Protein AF-A0A2D8GBM8-F1 (afdb_monomer_lite)

Sequence (628 aa):
VQRVLTTKDLSSGRKAMIGSGIFVLIQFTIFLFAGSLIHHFFGGVELEKDREFSTFIVQHLPVGLRGLLLAGILSAAMSTLSSSINSLASSTIIDWFGGKSNLRFSKIVSLFWAFVLIGIALIFDESDSAIVIIGLQIASFTYGGLLGLFLLTKFRKKFHLISLISGLLSSLLIVFYLKHIGLAWTWFIMVSAFINVLVCNIVDLFINHRNDKVLLIPLSLIALWIFYALSGPKQNKIPEHDSKVLKAILNHVDKKYVDIINNPEQYKFQLMYTQINRDKNNQPEFISHSFGVASEKYFYPASTIKLQVAALSLEKLNQTPSINKDTYLKIKDGFESLKGVTVDSTAKNGLPTIGHYLHKLFVVSDNDAFNRLYEYLGSDHINSRMWELGFPNTRIRHRLSLSLTEKENQYANAIQFYNDSGIIFEEPSREMGLELDSPFEDCFFGNFHYSMGEKVEGPMDFSKKNFMSIPDQHKFLIQLIFPSENDSENQLSLSESDHKFILNKMSMLPRHSTHPKYNPKFNDGYCKFFMFGDSKAKIPDHIKIFNKVGLAYGFVLDNAYIVDLKHNIEFFLTAVVYGNKNGILNDNIYDYDTQTIPFLAEIGNVIYLYEKERGKKYIADLSYFGVL

Radius of gyration: 31.19 Å; chains: 1; bounding box: 61×95×69 Å

Structure (mmCIF, N/CA/C/O backbone):
data_AF-A0A2D8GBM8-F1
#
_entry.id   AF-A0A2D8GBM8-F1
#
loop_
_atom_site.group_PDB
_atom_site.id
_atom_site.type_symbol
_atom_site.label_atom_id
_atom_site.label_alt_id
_atom_site.label_comp_id
_atom_site.label_asym_id
_atom_site.label_entity_id
_atom_site.label_seq_id
_atom_site.pdbx_PDB_ins_code
_atom_site.Cartn_x
_atom_site.Cartn_y
_atom_site.Cartn_z
_atom_site.occupancy
_atom_site.B_iso_or_equiv
_atom_site.auth_seq_id
_atom_site.auth_comp_id
_atom_site.auth_asym_id
_atom_site.auth_atom_id
_atom_site.pdbx_PDB_model_num
ATOM 1 N N . VAL A 1 1 ? -4.902 48.634 0.785 1.00 56.66 1 VAL A N 1
ATOM 2 C CA . VAL A 1 1 ? -5.704 49.414 1.765 1.00 56.66 1 VAL A CA 1
ATOM 3 C C . VAL A 1 1 ? -5.004 50.702 2.201 1.00 56.66 1 VAL A C 1
ATOM 5 O O . VAL A 1 1 ? -5.559 51.758 1.941 1.00 56.66 1 VAL A O 1
ATOM 8 N N . GLN A 1 2 ? -3.782 50.674 2.755 1.00 60.06 2 GLN A N 1
ATOM 9 C CA . GLN A 1 2 ? -3.091 51.892 3.241 1.00 60.06 2 GLN A CA 1
ATOM 10 C C . GLN A 1 2 ? -2.970 53.025 2.201 1.00 60.06 2 GLN A C 1
ATOM 12 O O . GLN A 1 2 ? -3.292 54.165 2.504 1.00 60.06 2 GLN A O 1
ATOM 17 N N . ARG A 1 3 ? -2.620 52.718 0.944 1.00 69.56 3 ARG A N 1
ATOM 18 C CA . ARG A 1 3 ? -2.531 53.721 -0.144 1.00 69.56 3 ARG A CA 1
ATOM 19 C C . ARG A 1 3 ? -3.877 54.332 -0.564 1.00 69.56 3 ARG A C 1
ATOM 21 O O . ARG A 1 3 ? -3.915 55.381 -1.191 1.00 69.56 3 ARG A O 1
ATOM 28 N N . VAL A 1 4 ? -4.992 53.678 -0.243 1.00 76.94 4 VAL A N 1
ATOM 29 C CA . VAL A 1 4 ? -6.336 54.224 -0.507 1.00 76.94 4 VAL A CA 1
ATOM 30 C C . VAL A 1 4 ? -6.705 55.232 0.577 1.00 76.94 4 VAL A C 1
ATOM 32 O O . VAL A 1 4 ? -7.351 56.234 0.286 1.00 76.94 4 VAL A O 1
ATOM 35 N N . LEU A 1 5 ? -6.228 55.017 1.807 1.00 73.94 5 LEU A N 1
ATOM 36 C CA . LEU A 1 5 ? -6.417 55.929 2.938 1.00 73.94 5 LEU A CA 1
ATOM 37 C C . LEU A 1 5 ? -5.625 57.240 2.794 1.00 73.94 5 LEU A C 1
ATOM 39 O O . LEU A 1 5 ? -5.920 58.200 3.492 1.00 73.94 5 LEU A O 1
ATOM 43 N N . THR A 1 6 ? -4.658 57.303 1.873 1.00 80.69 6 THR A N 1
ATOM 44 C CA . THR A 1 6 ? -3.903 58.525 1.544 1.00 80.69 6 THR A CA 1
ATOM 45 C C . THR A 1 6 ? -4.527 59.332 0.401 1.00 80.69 6 THR A C 1
ATOM 47 O O . THR A 1 6 ? -3.937 60.309 -0.059 1.00 80.69 6 THR A O 1
ATOM 50 N N . THR A 1 7 ? -5.687 58.914 -0.119 1.00 88.44 7 THR A N 1
ATOM 51 C CA . THR A 1 7 ? -6.402 59.671 -1.156 1.00 88.44 7 THR A CA 1
ATOM 52 C C . THR A 1 7 ? -7.082 60.904 -0.560 1.00 88.44 7 THR A C 1
ATOM 54 O O . THR A 1 7 ? -7.447 60.920 0.612 1.00 88.44 7 THR A O 1
ATOM 57 N N . LYS A 1 8 ? -7.232 61.964 -1.365 1.00 88.12 8 LYS A N 1
ATOM 58 C CA . LYS A 1 8 ? -7.752 63.261 -0.895 1.00 88.12 8 LYS A CA 1
ATOM 59 C C . LYS A 1 8 ? -9.208 63.191 -0.421 1.00 88.12 8 LYS A C 1
ATOM 61 O O . LYS A 1 8 ? -9.608 63.965 0.440 1.00 88.12 8 LYS A O 1
ATOM 66 N N . ASP A 1 9 ? -9.994 62.291 -1.008 1.00 92.31 9 ASP A N 1
ATOM 67 C CA . ASP A 1 9 ? -11.429 62.162 -0.781 1.00 92.31 9 ASP A CA 1
ATOM 68 C C . ASP A 1 9 ? -11.939 60.759 -1.173 1.00 92.31 9 ASP A C 1
ATOM 70 O O . ASP A 1 9 ? -11.275 59.994 -1.881 1.00 92.31 9 ASP A O 1
ATOM 74 N N . LEU A 1 10 ? -13.161 60.428 -0.744 1.00 88.69 10 LEU A N 1
ATOM 75 C CA . LEU A 1 10 ? -13.794 59.126 -0.979 1.00 88.69 10 LEU A CA 1
ATOM 76 C C . LEU A 1 10 ? -13.997 58.800 -2.469 1.00 88.69 10 LEU A C 1
ATOM 78 O O . LEU A 1 10 ? -13.921 57.632 -2.854 1.00 88.69 10 LEU A O 1
ATOM 82 N N . SER A 1 11 ? -14.272 59.801 -3.311 1.00 91.00 11 SER A N 1
ATOM 83 C CA . SER A 1 11 ? -14.445 59.605 -4.755 1.00 91.00 11 SER A CA 1
ATOM 84 C C . SER A 1 11 ? -13.122 59.191 -5.389 1.00 91.00 11 SER A C 1
ATOM 86 O O . SER A 1 11 ? -13.068 58.194 -6.112 1.00 91.00 11 SER A O 1
ATOM 88 N N . SER A 1 12 ? -12.036 59.881 -5.035 1.00 90.69 12 SER A N 1
ATOM 89 C CA . SER A 1 12 ? -10.674 59.523 -5.439 1.00 90.69 12 SER A CA 1
ATOM 90 C C . SER A 1 12 ? -10.291 58.110 -4.980 1.00 90.69 12 SER A C 1
ATOM 92 O O . SER A 1 12 ? -9.772 57.327 -5.777 1.00 90.69 12 SER A O 1
ATOM 94 N N . GLY A 1 13 ? -10.625 57.732 -3.741 1.00 88.06 13 GLY A N 1
ATOM 95 C CA . GLY A 1 13 ? -10.408 56.375 -3.227 1.00 88.06 13 GLY A CA 1
ATOM 96 C C . GLY A 1 13 ? -11.177 55.291 -3.993 1.00 88.06 13 GLY A C 1
ATOM 97 O O . GLY A 1 13 ? -10.613 54.251 -4.336 1.00 88.06 13 GLY A O 1
ATOM 98 N N . ARG A 1 14 ? -12.451 55.538 -4.331 1.00 87.81 14 ARG A N 1
ATOM 99 C CA . ARG A 1 14 ? -13.272 54.613 -5.137 1.00 87.81 14 ARG A CA 1
ATOM 100 C C . ARG A 1 14 ? -12.735 54.461 -6.557 1.00 87.81 14 ARG A C 1
ATOM 102 O O . ARG A 1 14 ? -12.629 53.336 -7.041 1.00 87.81 14 ARG A O 1
ATOM 109 N N . LYS A 1 15 ? -12.362 55.572 -7.202 1.00 89.44 15 LYS A N 1
ATOM 110 C CA . LYS A 1 15 ? -11.745 55.558 -8.537 1.00 89.44 15 LYS A CA 1
ATOM 111 C C . LYS A 1 15 ? -10.439 54.773 -8.533 1.00 89.44 15 LYS A C 1
ATOM 113 O O . LYS A 1 15 ? -10.236 53.961 -9.426 1.00 89.44 15 LYS A O 1
ATOM 118 N N . ALA A 1 16 ? -9.597 54.959 -7.515 1.00 87.62 16 ALA A N 1
ATOM 119 C CA . ALA A 1 16 ? -8.355 54.206 -7.371 1.00 87.62 16 ALA A CA 1
ATOM 120 C C . ALA A 1 16 ? -8.608 52.693 -7.246 1.00 87.62 16 ALA A C 1
ATOM 122 O O . ALA A 1 16 ? -7.951 51.908 -7.924 1.00 87.62 16 ALA A O 1
ATOM 123 N N . MET A 1 17 ? -9.595 52.280 -6.442 1.00 85.88 17 MET A N 1
ATOM 124 C CA . MET A 1 17 ? -9.946 50.865 -6.270 1.00 85.88 17 MET A CA 1
ATOM 125 C C . MET A 1 17 ? -10.505 50.236 -7.553 1.00 85.88 17 MET A C 1
ATOM 127 O O . MET A 1 17 ? -10.014 49.197 -7.985 1.00 85.88 17 MET A O 1
ATOM 131 N N . ILE A 1 18 ? -11.484 50.873 -8.202 1.00 88.69 18 ILE A N 1
ATOM 132 C CA . ILE A 1 18 ? -12.076 50.357 -9.450 1.00 88.69 18 ILE A CA 1
ATOM 133 C C . ILE A 1 18 ? -11.030 50.351 -10.571 1.00 88.69 18 ILE A C 1
ATOM 135 O O . ILE A 1 18 ? -10.864 49.347 -11.261 1.00 88.69 18 ILE A O 1
ATOM 139 N N . GLY A 1 19 ? -10.277 51.446 -10.708 1.00 91.62 19 GLY A N 1
ATOM 140 C CA . GLY A 1 19 ? -9.203 51.571 -11.689 1.00 91.62 19 GLY A CA 1
ATOM 141 C C . GLY A 1 19 ? -8.117 50.514 -11.502 1.00 91.62 19 GLY A C 1
ATOM 142 O O . GLY A 1 19 ? -7.670 49.929 -12.485 1.00 91.62 19 GLY A O 1
ATOM 143 N N . SER A 1 20 ? -7.750 50.193 -10.255 1.00 87.94 20 SER A N 1
ATOM 144 C CA . SER A 1 20 ? -6.806 49.101 -9.994 1.00 87.94 20 SER A CA 1
ATOM 145 C C . SER A 1 20 ? -7.336 47.744 -10.451 1.00 87.94 20 SER A C 1
ATOM 147 O O . SER A 1 20 ? -6.566 46.969 -11.000 1.00 87.94 20 SER A O 1
ATOM 149 N N . GLY A 1 21 ? -8.639 47.472 -10.308 1.00 87.69 21 GLY A N 1
ATOM 150 C CA . GLY A 1 21 ? -9.239 46.223 -10.785 1.00 87.69 21 GLY A CA 1
ATOM 151 C C . GLY A 1 21 ? -9.135 46.073 -12.304 1.00 87.69 21 GLY A C 1
ATOM 152 O O . GLY A 1 21 ? -8.742 45.018 -12.793 1.00 87.69 21 GLY A O 1
ATOM 153 N N . ILE A 1 22 ? -9.407 47.151 -13.047 1.00 92.50 22 ILE A N 1
ATOM 154 C CA . ILE A 1 22 ? -9.257 47.178 -14.512 1.00 92.50 22 ILE A CA 1
ATOM 155 C C . ILE A 1 22 ? -7.793 46.959 -14.908 1.00 92.50 22 ILE A C 1
ATOM 157 O O . ILE A 1 22 ? -7.503 46.150 -15.786 1.00 92.50 22 ILE A O 1
ATOM 161 N N . PHE A 1 23 ? -6.860 47.648 -14.248 1.00 91.12 23 PHE A N 1
ATOM 162 C CA . PHE A 1 23 ? -5.435 47.504 -14.544 1.00 91.12 23 PHE A CA 1
ATOM 163 C C . PHE A 1 23 ? -4.925 46.087 -14.248 1.00 91.12 23 PHE A C 1
ATOM 165 O O . PHE A 1 23 ? -4.192 45.517 -15.050 1.00 91.12 23 PHE A O 1
ATOM 172 N N . VAL A 1 24 ? -5.365 45.490 -13.138 1.00 87.44 24 VAL A N 1
ATOM 173 C CA . VAL A 1 24 ? -5.048 44.104 -12.775 1.00 87.44 24 VAL A CA 1
ATOM 174 C C . VAL A 1 24 ? -5.594 43.124 -13.818 1.00 87.44 24 VAL A C 1
ATOM 176 O O . VAL A 1 24 ? -4.876 42.210 -14.210 1.00 87.44 24 VAL A O 1
ATOM 179 N N . LEU A 1 25 ? -6.812 43.330 -14.330 1.00 90.44 25 LEU A N 1
ATOM 180 C CA . LEU A 1 25 ? -7.372 42.498 -15.402 1.00 90.44 25 LEU A CA 1
ATOM 181 C C . LEU A 1 25 ? -6.506 42.542 -16.672 1.00 90.44 25 LEU A C 1
ATOM 183 O O . LEU A 1 25 ? -6.188 41.499 -17.246 1.00 90.44 25 LEU A O 1
ATOM 187 N N . ILE A 1 26 ? -6.095 43.744 -17.087 1.00 94.12 26 ILE A N 1
ATOM 188 C CA . ILE A 1 26 ? -5.193 43.934 -18.232 1.00 94.12 26 ILE A CA 1
ATOM 189 C C . ILE A 1 26 ? -3.861 43.222 -17.971 1.00 94.12 26 ILE A C 1
ATOM 191 O O . ILE A 1 26 ? -3.385 42.474 -18.821 1.00 94.12 26 ILE A O 1
ATOM 195 N N . GLN A 1 27 ? -3.291 43.400 -16.779 1.00 89.62 27 GLN A N 1
ATOM 196 C CA . GLN A 1 27 ? -2.042 42.765 -16.371 1.00 89.62 27 GLN A CA 1
ATOM 197 C C . GLN A 1 27 ? -2.121 41.230 -16.454 1.00 89.62 27 GLN A C 1
ATOM 199 O O . GLN A 1 27 ? -1.251 40.615 -17.067 1.00 89.62 27 GLN A O 1
ATOM 204 N N . PHE A 1 28 ? -3.158 40.602 -15.886 1.00 87.25 28 PHE A N 1
ATOM 205 C CA . PHE A 1 28 ? -3.347 39.147 -15.966 1.00 87.25 28 PHE A CA 1
ATOM 206 C C . PHE A 1 28 ? -3.504 38.666 -17.410 1.00 87.25 28 PHE A C 1
ATOM 208 O O . PHE A 1 28 ? -2.914 37.657 -17.784 1.00 87.25 28 PHE A O 1
ATOM 215 N N . THR A 1 29 ? -4.243 39.412 -18.233 1.00 90.44 29 THR A N 1
ATOM 216 C CA . THR A 1 29 ? -4.421 39.087 -19.656 1.00 90.44 29 THR A CA 1
ATOM 217 C C . THR A 1 29 ? -3.080 39.074 -20.391 1.00 90.44 29 THR A C 1
ATOM 219 O O . THR A 1 29 ? -2.791 38.135 -21.131 1.00 90.44 29 THR A O 1
ATOM 222 N N . ILE A 1 30 ? -2.227 40.075 -20.145 1.00 91.25 30 ILE A N 1
ATOM 223 C CA . ILE A 1 30 ? -0.884 40.153 -20.733 1.00 91.25 30 ILE A CA 1
ATOM 224 C C . ILE A 1 30 ? -0.022 38.965 -20.291 1.00 91.25 30 ILE A C 1
ATOM 226 O O . ILE A 1 30 ? 0.631 38.356 -21.134 1.00 91.25 30 ILE A O 1
ATOM 230 N N . PHE A 1 31 ? -0.027 38.604 -19.003 1.00 85.81 31 PHE A N 1
ATOM 231 C CA . PHE A 1 31 ? 0.780 37.484 -18.507 1.00 85.81 31 PHE A CA 1
ATOM 232 C C . PHE A 1 31 ? 0.313 36.125 -19.032 1.00 85.81 31 PHE A C 1
ATOM 234 O O . PHE A 1 31 ? 1.152 35.313 -19.413 1.00 85.81 31 PHE A O 1
ATOM 241 N N . LEU A 1 32 ? -0.999 35.887 -19.118 1.00 86.50 32 LEU A N 1
ATOM 242 C CA . LEU A 1 32 ? -1.546 34.656 -19.700 1.00 86.50 32 LEU A CA 1
ATOM 243 C C . LEU A 1 32 ? -1.191 34.531 -21.186 1.00 86.50 32 LEU A C 1
ATOM 245 O O . LEU A 1 32 ? -0.796 33.460 -21.653 1.00 86.50 32 LEU A O 1
ATOM 249 N N . PHE A 1 33 ? -1.279 35.640 -21.923 1.00 90.12 33 PHE A N 1
ATOM 250 C CA . PHE A 1 33 ? -0.876 35.679 -23.323 1.00 90.12 33 PHE A CA 1
ATOM 251 C C . PHE A 1 33 ? 0.632 35.440 -23.485 1.00 90.12 33 PHE A C 1
ATOM 253 O O . PHE A 1 33 ? 1.037 34.614 -24.298 1.00 90.12 33 PHE A O 1
ATOM 260 N N . ALA A 1 34 ? 1.464 36.091 -22.668 1.00 88.00 34 ALA A N 1
ATOM 261 C CA . ALA A 1 34 ? 2.911 35.890 -22.676 1.00 88.00 34 ALA A CA 1
ATOM 262 C C . ALA A 1 34 ? 3.298 34.439 -22.341 1.00 88.00 34 ALA A C 1
ATOM 264 O O . ALA A 1 34 ? 4.125 33.862 -23.040 1.00 88.00 34 ALA A O 1
ATOM 265 N N . GLY A 1 35 ? 2.668 33.826 -21.333 1.00 85.12 35 GLY A N 1
ATOM 266 C CA . GLY A 1 35 ? 2.871 32.412 -21.003 1.00 85.12 35 GLY A CA 1
ATOM 267 C C . GLY A 1 35 ? 2.507 31.484 -22.165 1.00 85.12 35 GLY A C 1
ATOM 268 O O . GLY A 1 35 ? 3.272 30.582 -22.494 1.00 85.12 35 GLY A O 1
ATOM 269 N N . SER A 1 36 ? 1.401 31.768 -22.861 1.00 86.19 36 SER A N 1
ATOM 270 C CA . SER A 1 36 ? 0.985 31.011 -24.054 1.00 86.19 36 SER A CA 1
ATOM 271 C C . SER A 1 36 ? 2.003 31.122 -25.198 1.00 86.19 36 SER A C 1
ATOM 273 O O . SER A 1 36 ? 2.312 30.129 -25.855 1.00 86.19 36 SER A O 1
ATOM 275 N N . LEU A 1 37 ? 2.564 32.317 -25.421 1.00 89.56 37 LEU A N 1
ATOM 276 C CA . LEU A 1 37 ? 3.619 32.532 -26.417 1.00 89.56 37 LEU A CA 1
ATOM 277 C C . LEU A 1 37 ? 4.915 31.800 -26.055 1.00 89.56 37 LEU A C 1
ATOM 279 O O . LEU A 1 37 ? 5.552 31.232 -26.937 1.00 89.56 37 LEU A O 1
ATOM 283 N N . ILE A 1 38 ? 5.292 31.792 -24.774 1.00 88.31 38 ILE A N 1
ATOM 284 C CA . ILE A 1 38 ? 6.472 31.068 -24.284 1.00 88.31 38 ILE A CA 1
ATOM 285 C C . ILE A 1 38 ? 6.282 29.556 -24.462 1.00 88.31 38 ILE A C 1
ATOM 287 O O . ILE A 1 38 ? 7.175 28.890 -24.978 1.00 88.31 38 ILE A O 1
ATOM 291 N N . HIS A 1 39 ? 5.107 29.020 -24.124 1.00 83.12 39 HIS A N 1
ATOM 292 C CA . HIS A 1 39 ? 4.785 27.607 -24.338 1.00 83.12 39 HIS A CA 1
ATOM 293 C C . HIS A 1 39 ? 4.898 27.206 -25.819 1.00 83.12 39 HIS A C 1
ATOM 295 O O . HIS A 1 39 ? 5.496 26.181 -26.147 1.00 83.12 39 HIS A O 1
ATOM 301 N N . HIS A 1 40 ? 4.389 28.048 -26.726 1.00 85.94 40 HIS A N 1
ATOM 302 C CA . HIS A 1 40 ? 4.544 27.838 -28.165 1.00 85.94 40 HIS A CA 1
ATOM 303 C C . HIS A 1 40 ? 6.012 27.922 -28.616 1.00 85.94 40 HIS A C 1
ATOM 305 O O . HIS A 1 40 ? 6.458 27.090 -29.402 1.00 85.94 40 HIS A O 1
ATOM 311 N N . PHE A 1 41 ? 6.774 28.892 -28.099 1.00 87.44 41 PHE A N 1
ATOM 312 C CA . PHE A 1 41 ? 8.191 29.085 -28.419 1.00 87.44 41 PHE A CA 1
ATOM 313 C C . PHE A 1 41 ? 9.053 27.863 -28.063 1.00 87.44 41 PHE A C 1
ATOM 315 O O . PHE A 1 41 ? 9.945 27.506 -28.827 1.00 87.44 41 PHE A O 1
ATOM 322 N N . PHE A 1 42 ? 8.757 27.189 -26.948 1.00 85.75 42 PHE A N 1
ATOM 323 C CA . PHE A 1 42 ? 9.455 25.970 -26.521 1.00 85.75 42 PHE A CA 1
ATOM 324 C C . PHE A 1 42 ? 8.924 24.676 -27.164 1.00 85.75 42 PHE A C 1
ATOM 326 O O . PHE A 1 42 ? 9.379 23.592 -26.811 1.00 85.75 42 PHE A O 1
ATOM 333 N N . GLY A 1 43 ? 7.979 24.749 -28.109 1.00 81.62 43 GLY A N 1
ATOM 334 C CA . GLY A 1 43 ? 7.513 23.581 -28.865 1.00 81.62 43 GLY A CA 1
ATOM 335 C C . GLY A 1 43 ? 6.791 22.518 -28.028 1.00 81.62 43 GLY A C 1
ATOM 336 O O . GLY A 1 43 ? 6.765 21.357 -28.427 1.00 81.62 43 GLY A O 1
ATOM 337 N N . GLY A 1 44 ? 6.224 22.891 -26.875 1.00 67.75 44 GLY A N 1
ATOM 338 C CA . GLY A 1 44 ? 5.525 21.958 -25.985 1.00 67.75 44 GLY A CA 1
ATOM 339 C C . GLY A 1 44 ? 6.436 21.033 -25.169 1.00 67.75 44 GLY A C 1
ATOM 340 O O . GLY A 1 44 ? 5.940 20.067 -24.598 1.00 67.75 44 GLY A O 1
ATOM 341 N N . VAL A 1 45 ? 7.744 21.311 -25.102 1.00 74.06 45 VAL A N 1
ATOM 342 C CA . VAL A 1 45 ? 8.658 20.634 -24.169 1.00 74.06 45 VAL A CA 1
ATOM 343 C C . VAL A 1 45 ? 8.176 20.871 -22.735 1.00 74.06 45 VAL A C 1
ATOM 345 O O . VAL A 1 45 ? 7.869 22.007 -22.365 1.00 74.06 45 VAL A O 1
ATOM 348 N N . GLU A 1 46 ? 8.112 19.807 -21.933 1.00 64.88 46 GLU A N 1
ATOM 349 C CA . GLU A 1 46 ? 7.811 19.917 -20.506 1.00 64.88 46 GLU A CA 1
ATOM 350 C C . GLU A 1 46 ? 8.941 20.679 -19.807 1.00 64.88 46 GLU A C 1
ATOM 352 O O . GLU A 1 46 ? 10.069 20.200 -19.685 1.00 64.88 46 GLU A O 1
ATOM 357 N N . LEU A 1 47 ? 8.635 21.906 -19.393 1.00 68.06 47 LEU A N 1
ATOM 358 C CA . LEU A 1 47 ? 9.482 22.697 -18.514 1.00 68.06 47 LEU A CA 1
ATOM 359 C C . LEU A 1 47 ? 9.025 22.488 -17.073 1.00 68.06 47 LEU A C 1
ATOM 361 O O . LEU A 1 47 ? 7.848 22.237 -16.810 1.00 68.06 47 LEU A O 1
ATOM 365 N N . GLU A 1 48 ? 9.960 22.624 -16.138 1.00 68.88 48 GLU A N 1
ATOM 366 C CA . GLU A 1 48 ? 9.632 22.664 -14.716 1.00 68.88 48 GLU A CA 1
ATOM 367 C C . GLU A 1 48 ? 8.591 23.766 -14.454 1.00 68.88 48 GLU A C 1
ATOM 369 O O . GLU A 1 48 ? 8.752 24.911 -14.896 1.00 68.88 48 GLU A O 1
ATOM 374 N N . LYS A 1 49 ? 7.516 23.400 -13.746 1.00 68.69 49 LYS A N 1
ATOM 375 C CA . LYS A 1 49 ? 6.392 24.293 -13.434 1.00 68.69 49 LYS A CA 1
ATOM 376 C C . LYS A 1 49 ? 6.893 25.584 -12.776 1.00 68.69 49 LYS A C 1
ATOM 378 O O . LYS A 1 49 ? 7.803 25.553 -11.952 1.00 68.69 49 LYS A O 1
ATOM 383 N N . ASP A 1 50 ? 6.287 26.713 -13.142 1.00 73.88 50 ASP A N 1
ATOM 384 C CA . ASP A 1 50 ? 6.620 28.070 -12.670 1.00 73.88 50 ASP A CA 1
ATOM 385 C C . ASP A 1 50 ? 8.017 28.596 -13.077 1.00 73.88 50 ASP A C 1
ATOM 387 O O . ASP A 1 50 ? 8.401 29.708 -12.688 1.00 73.88 50 ASP A O 1
ATOM 391 N N . ARG A 1 51 ? 8.788 27.852 -13.888 1.00 81.69 51 ARG A N 1
ATOM 392 C CA . ARG A 1 51 ? 10.124 28.260 -14.370 1.00 81.69 51 ARG A CA 1
ATOM 393 C C . ARG A 1 51 ? 10.151 28.689 -15.835 1.00 81.69 51 ARG A C 1
ATOM 395 O O . ARG A 1 51 ? 11.206 29.053 -16.355 1.00 81.69 51 ARG A O 1
ATOM 402 N N . GLU A 1 52 ? 9.016 28.734 -16.518 1.00 82.94 52 GLU A N 1
ATOM 403 C CA . GLU A 1 52 ? 8.928 29.067 -17.942 1.00 82.94 52 GLU A CA 1
ATOM 404 C C . GLU A 1 52 ? 9.388 30.509 -18.199 1.00 82.94 52 GLU A C 1
ATOM 406 O O . GLU A 1 52 ? 10.205 30.786 -19.083 1.00 82.94 52 GLU A O 1
ATOM 411 N N . PHE A 1 53 ? 8.911 31.443 -17.372 1.00 84.19 53 PHE A N 1
ATOM 412 C CA . PHE A 1 53 ? 9.223 32.865 -17.512 1.00 84.19 53 PHE A CA 1
ATOM 413 C C . PHE A 1 53 ? 10.669 33.184 -17.105 1.00 84.19 53 PHE A C 1
ATOM 415 O O . PHE A 1 53 ? 11.341 33.977 -17.768 1.00 84.19 53 PHE A O 1
ATOM 422 N N . SER A 1 54 ? 11.178 32.553 -16.042 1.00 85.44 54 SER A N 1
ATOM 423 C CA . SER A 1 54 ? 12.563 32.736 -15.589 1.00 85.44 54 SER A CA 1
ATOM 424 C C . SER A 1 54 ? 13.561 32.136 -16.584 1.00 85.44 54 SER A C 1
ATOM 426 O O . SER A 1 54 ? 14.538 32.801 -16.934 1.00 85.44 54 SER A O 1
ATOM 428 N N . THR A 1 55 ? 13.275 30.948 -17.122 1.00 85.88 55 THR A N 1
ATOM 429 C CA . THR A 1 55 ? 14.081 30.291 -18.163 1.00 85.88 55 THR A CA 1
ATOM 430 C C . THR A 1 55 ? 14.147 31.144 -19.428 1.00 85.88 55 THR A C 1
ATOM 432 O O . THR A 1 55 ? 15.232 31.389 -19.963 1.00 85.88 55 THR A O 1
ATOM 435 N N . PHE A 1 56 ? 13.012 31.694 -19.871 1.00 88.69 56 PHE A N 1
ATOM 436 C CA . PHE A 1 56 ? 12.975 32.610 -21.010 1.00 88.69 56 PHE A CA 1
ATOM 437 C C . PHE A 1 56 ? 13.814 33.877 -20.765 1.00 88.69 56 PHE A C 1
ATOM 439 O O . PHE A 1 56 ? 14.653 34.236 -21.594 1.00 88.69 56 PHE A O 1
ATOM 446 N N . ILE A 1 57 ? 13.664 34.528 -19.603 1.00 89.25 57 ILE A N 1
ATOM 447 C CA . ILE A 1 57 ? 14.433 35.736 -19.264 1.00 89.25 57 ILE A CA 1
ATOM 448 C C . ILE A 1 57 ? 15.939 35.456 -19.234 1.00 89.25 57 ILE A C 1
ATOM 450 O O . ILE A 1 57 ? 16.723 36.224 -19.795 1.00 89.25 57 ILE A O 1
ATOM 454 N N . VAL A 1 58 ? 16.358 34.383 -18.564 1.00 87.31 58 VAL A N 1
ATOM 455 C CA . VAL A 1 58 ? 17.779 34.113 -18.314 1.00 87.31 58 VAL A CA 1
ATOM 456 C C . VAL A 1 58 ? 18.486 33.614 -19.569 1.00 87.31 58 VAL A C 1
ATOM 458 O O . VAL A 1 58 ? 19.604 34.054 -19.844 1.00 87.31 58 VAL A O 1
ATOM 461 N N . GLN A 1 59 ? 17.852 32.725 -20.331 1.00 88.12 59 GLN A N 1
ATOM 462 C CA . GLN A 1 59 ? 18.511 32.028 -21.435 1.00 88.12 59 GLN A CA 1
ATOM 463 C C . GLN A 1 59 ? 18.296 32.705 -22.795 1.00 88.12 59 GLN A C 1
ATOM 465 O O . GLN A 1 59 ? 19.177 32.619 -23.646 1.00 88.12 59 GLN A O 1
ATOM 470 N N . HIS A 1 60 ? 17.183 33.424 -22.996 1.00 89.56 60 HIS A N 1
ATOM 471 C CA . HIS A 1 60 ? 16.779 33.892 -24.331 1.00 89.56 60 HIS A CA 1
ATOM 472 C C . HIS A 1 60 ? 16.791 35.419 -24.500 1.00 89.56 60 HIS A C 1
ATOM 474 O O . HIS A 1 60 ? 16.838 35.903 -25.631 1.00 89.56 60 HIS A O 1
ATOM 480 N N . LEU A 1 61 ? 16.799 36.209 -23.415 1.00 91.25 61 LEU A N 1
ATOM 481 C CA . LEU A 1 61 ? 16.835 37.673 -23.530 1.00 91.25 61 LEU A CA 1
ATOM 482 C C . LEU A 1 61 ? 18.259 38.252 -23.634 1.00 91.25 61 LEU A C 1
ATOM 484 O O . LEU A 1 61 ? 19.177 37.784 -22.945 1.00 91.25 61 LEU A O 1
ATOM 488 N N . PRO A 1 62 ? 18.449 39.344 -24.407 1.00 93.88 62 PRO A N 1
ATOM 489 C CA . PRO A 1 62 ? 19.707 40.087 -24.467 1.00 93.88 62 PRO A CA 1
ATOM 490 C C . PRO A 1 62 ? 20.162 40.603 -23.098 1.00 93.88 62 PRO A C 1
ATOM 492 O O . PRO A 1 62 ? 19.345 40.978 -22.254 1.00 93.88 62 PRO A O 1
ATOM 495 N N . VAL A 1 63 ? 21.480 40.702 -22.908 1.00 88.38 63 VAL A N 1
ATOM 496 C CA . VAL A 1 63 ? 22.128 40.983 -21.610 1.00 88.38 63 VAL A CA 1
ATOM 497 C C . VAL A 1 63 ? 21.674 42.308 -20.963 1.00 88.38 63 VAL A C 1
ATOM 499 O O . VAL A 1 63 ? 21.608 42.391 -19.741 1.00 88.38 63 VAL A O 1
ATOM 502 N N . GLY A 1 64 ? 21.248 43.314 -21.736 1.00 92.19 64 GLY A N 1
ATOM 503 C CA . GLY A 1 64 ? 20.669 44.556 -21.194 1.00 92.19 64 GLY A CA 1
ATOM 504 C C . GLY A 1 64 ? 19.212 44.427 -20.722 1.00 92.19 64 GLY A C 1
ATOM 505 O O . GLY A 1 64 ? 18.872 44.863 -19.622 1.00 92.19 64 GLY A O 1
ATOM 506 N N . LEU A 1 65 ? 18.348 43.792 -21.524 1.00 91.81 65 LEU A N 1
ATOM 507 C CA . LEU A 1 65 ? 16.928 43.603 -21.189 1.00 91.81 65 LEU A CA 1
ATOM 508 C C . LEU A 1 65 ? 16.745 42.620 -20.032 1.00 91.81 65 LEU A C 1
ATOM 510 O O . LEU A 1 65 ? 15.919 42.850 -19.151 1.00 91.81 65 LEU A O 1
ATOM 514 N N . ARG A 1 66 ? 17.566 41.565 -19.997 1.00 92.19 66 ARG A N 1
ATOM 515 C CA . ARG A 1 66 ? 17.635 40.614 -18.885 1.00 92.19 66 ARG A CA 1
ATOM 516 C C . ARG A 1 66 ? 17.944 41.323 -17.569 1.00 92.19 66 ARG A C 1
ATOM 518 O O . ARG A 1 66 ? 17.226 41.130 -16.593 1.00 92.19 66 ARG A O 1
ATOM 525 N N . GLY A 1 67 ? 18.972 42.176 -17.557 1.00 91.12 67 GLY A N 1
ATOM 526 C CA . GLY A 1 67 ? 19.348 42.954 -16.375 1.00 91.12 67 GLY A CA 1
ATOM 527 C C . GLY A 1 67 ? 18.237 43.902 -15.916 1.00 91.12 67 GLY A C 1
ATOM 528 O O . GLY A 1 67 ? 17.921 43.943 -14.728 1.00 91.12 67 GLY A O 1
ATOM 529 N N . LEU A 1 68 ? 17.595 44.607 -16.855 1.00 93.38 68 LEU A N 1
ATOM 530 C CA . LEU A 1 68 ? 16.484 45.517 -16.558 1.00 93.38 68 LEU A CA 1
ATOM 531 C C . LEU A 1 68 ? 15.285 44.782 -15.936 1.00 93.38 68 LEU A C 1
ATOM 533 O O . LEU A 1 68 ? 14.730 45.243 -14.939 1.00 93.38 68 LEU A O 1
ATOM 537 N N . LEU A 1 69 ? 14.895 43.635 -16.500 1.00 90.25 69 LEU A N 1
ATOM 538 C CA . LEU A 1 69 ? 13.767 42.847 -16.001 1.00 90.25 69 LEU A CA 1
ATOM 539 C C . LEU A 1 69 ? 14.054 42.231 -14.633 1.00 90.25 69 LEU A C 1
ATOM 541 O O . LEU A 1 69 ? 13.207 42.325 -13.749 1.00 90.25 69 LEU A O 1
ATOM 545 N N . LEU A 1 70 ? 15.247 41.665 -14.424 1.00 88.94 70 LEU A N 1
ATOM 546 C CA . LEU A 1 70 ? 15.640 41.129 -13.117 1.00 88.94 70 LEU A CA 1
ATOM 547 C C . LEU A 1 70 ? 15.659 42.228 -12.046 1.00 88.94 70 LEU A C 1
ATOM 549 O O . LEU A 1 70 ? 15.111 42.035 -10.961 1.00 88.94 70 LEU A O 1
ATOM 553 N N . ALA A 1 71 ? 16.208 43.406 -12.361 1.00 91.31 71 ALA A N 1
ATOM 554 C CA . ALA A 1 71 ? 16.172 44.557 -11.460 1.00 91.31 71 ALA A CA 1
ATOM 555 C C . ALA A 1 71 ? 14.730 44.997 -11.149 1.00 91.31 71 ALA A C 1
ATOM 557 O O . ALA A 1 71 ? 14.407 45.287 -9.996 1.00 91.31 71 ALA A O 1
ATOM 558 N N . GLY A 1 72 ? 13.848 45.003 -12.154 1.00 91.12 72 GLY A N 1
ATOM 559 C CA . GLY A 1 72 ? 12.428 45.314 -11.992 1.00 91.12 72 GLY A CA 1
ATOM 560 C C . GLY A 1 72 ? 11.690 44.318 -11.093 1.00 91.12 72 GLY A C 1
ATOM 561 O O . GLY A 1 72 ? 10.968 44.738 -10.189 1.00 91.12 72 GLY A O 1
ATOM 562 N N . ILE A 1 73 ? 11.910 43.014 -11.284 1.00 88.31 73 ILE A N 1
ATOM 563 C CA . ILE A 1 73 ? 11.314 41.945 -10.464 1.00 88.31 73 ILE A CA 1
ATOM 564 C C . ILE A 1 73 ? 11.777 42.066 -9.009 1.00 88.31 73 ILE A C 1
ATOM 566 O O . ILE A 1 73 ? 10.946 42.072 -8.100 1.00 88.31 73 ILE A O 1
ATOM 570 N N . LEU A 1 74 ? 13.084 42.236 -8.780 1.00 87.38 74 LEU A N 1
ATOM 571 C CA . LEU A 1 74 ? 13.635 42.421 -7.435 1.00 87.38 74 LEU A CA 1
ATOM 572 C C . LEU A 1 74 ? 13.085 43.690 -6.771 1.00 87.38 74 LEU A C 1
ATOM 574 O O . LEU A 1 74 ? 12.682 43.653 -5.610 1.00 87.38 74 LEU A O 1
ATOM 578 N N . SER A 1 75 ? 12.996 44.798 -7.512 1.00 89.88 75 SER A N 1
ATOM 579 C CA . SER A 1 75 ? 12.414 46.050 -7.016 1.00 89.88 75 SER A CA 1
ATOM 580 C C . SER A 1 75 ? 10.936 45.889 -6.634 1.00 89.88 75 SER A C 1
ATOM 582 O O . SER A 1 75 ? 10.512 46.339 -5.564 1.00 89.88 75 SER A O 1
ATOM 584 N N . ALA A 1 76 ? 10.153 45.189 -7.462 1.00 86.12 76 ALA A N 1
ATOM 585 C CA . ALA A 1 76 ? 8.748 44.901 -7.191 1.00 86.12 76 ALA A CA 1
ATOM 586 C C . ALA A 1 76 ? 8.575 44.006 -5.951 1.00 86.12 76 ALA A C 1
ATOM 588 O O . ALA A 1 76 ? 7.765 44.321 -5.074 1.00 86.12 76 ALA A O 1
ATOM 589 N N . ALA A 1 77 ? 9.378 42.944 -5.829 1.00 86.62 77 ALA A N 1
ATOM 590 C CA . ALA A 1 77 ? 9.379 42.056 -4.669 1.00 86.62 77 ALA A CA 1
ATOM 591 C C . ALA A 1 77 ? 9.736 42.809 -3.375 1.00 86.62 77 ALA A C 1
ATOM 593 O O . ALA A 1 77 ? 9.023 42.699 -2.374 1.00 86.62 77 ALA A O 1
ATOM 594 N N . MET A 1 78 ? 10.774 43.654 -3.410 1.00 88.12 78 MET A N 1
ATOM 595 C CA . MET A 1 78 ? 11.175 44.494 -2.275 1.00 88.12 78 MET A CA 1
ATOM 596 C C . MET A 1 78 ? 10.074 45.473 -1.853 1.00 88.12 78 MET A C 1
ATOM 598 O O . MET A 1 78 ? 9.876 45.692 -0.656 1.00 88.12 78 MET A O 1
ATOM 602 N N . SER A 1 79 ? 9.328 46.046 -2.805 1.00 86.00 79 SER A N 1
ATOM 603 C CA . SER A 1 79 ? 8.215 46.955 -2.499 1.00 86.00 79 SER A CA 1
ATOM 604 C C . SER A 1 79 ? 7.107 46.253 -1.707 1.00 86.00 79 SER A C 1
ATOM 606 O O . SER A 1 79 ? 6.626 46.783 -0.699 1.00 86.00 79 SER A O 1
ATOM 608 N N . THR A 1 80 ? 6.738 45.039 -2.124 1.00 84.94 80 THR A N 1
ATOM 609 C CA . THR A 1 80 ? 5.722 44.221 -1.448 1.00 84.94 80 THR A CA 1
ATOM 610 C C . THR A 1 80 ? 6.200 43.778 -0.068 1.00 84.94 80 THR A C 1
ATOM 612 O O . THR A 1 80 ? 5.486 43.968 0.917 1.00 84.94 80 THR A O 1
ATOM 615 N N . LEU A 1 81 ? 7.432 43.268 0.030 1.00 85.38 81 LEU A N 1
ATOM 616 C CA . LEU A 1 81 ? 8.006 42.795 1.290 1.00 85.38 81 LEU A CA 1
ATOM 617 C C . LEU A 1 81 ? 8.131 43.923 2.324 1.00 85.38 81 LEU A C 1
ATOM 619 O O . LEU A 1 81 ? 7.744 43.752 3.480 1.00 85.38 81 LEU A O 1
ATOM 623 N N . SER A 1 82 ? 8.588 45.104 1.894 1.00 85.62 82 SER A N 1
ATOM 624 C CA . SER A 1 82 ? 8.655 46.300 2.739 1.00 85.62 82 SER A CA 1
ATOM 625 C C . SER A 1 82 ? 7.277 46.683 3.288 1.00 85.62 82 SER A C 1
ATOM 627 O O . SER A 1 82 ? 7.133 46.966 4.479 1.00 85.62 82 SER A O 1
ATOM 629 N N . SER A 1 83 ? 6.230 46.629 2.457 1.00 85.50 83 SER A N 1
ATOM 630 C CA . SER A 1 83 ? 4.859 46.908 2.899 1.00 85.50 83 SER A CA 1
ATOM 631 C C . SER A 1 83 ? 4.353 45.888 3.925 1.00 85.50 83 SER A C 1
ATOM 633 O O . SER A 1 83 ? 3.683 46.282 4.883 1.00 85.50 83 SER A O 1
ATOM 635 N N . SER A 1 84 ? 4.660 44.600 3.747 1.00 87.75 84 SER A N 1
ATOM 636 C CA . SER A 1 84 ? 4.255 43.534 4.673 1.00 87.75 84 SER A CA 1
ATOM 637 C C . SER A 1 84 ? 4.943 43.669 6.031 1.00 87.75 84 SER A C 1
ATOM 639 O O . SER A 1 84 ? 4.262 43.688 7.056 1.00 87.75 84 SER A O 1
ATOM 641 N N . ILE A 1 85 ? 6.268 43.867 6.047 1.00 90.44 85 ILE A N 1
ATOM 642 C CA . ILE A 1 85 ? 7.044 44.064 7.284 1.00 90.44 85 ILE A CA 1
ATOM 643 C C . ILE A 1 85 ? 6.560 45.310 8.031 1.00 90.44 85 ILE A C 1
ATOM 645 O O . ILE A 1 85 ? 6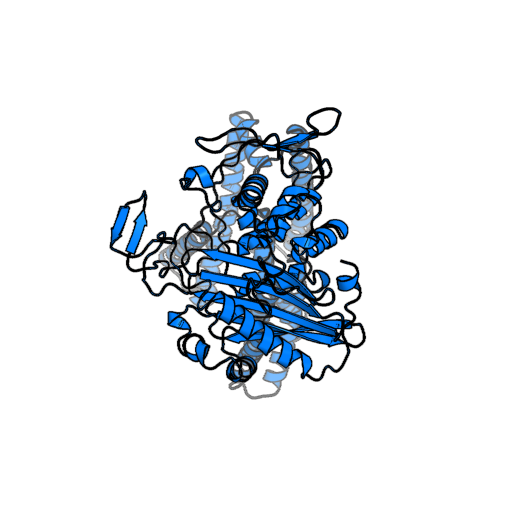.334 45.261 9.239 1.00 90.44 85 ILE A O 1
ATOM 649 N N . ASN A 1 86 ? 6.343 46.420 7.320 1.00 87.50 86 ASN A N 1
ATOM 650 C CA . ASN A 1 86 ? 5.846 47.648 7.939 1.00 87.50 86 ASN A CA 1
ATOM 651 C C . ASN A 1 86 ? 4.426 47.488 8.494 1.00 87.50 86 ASN A C 1
ATOM 653 O O . ASN A 1 86 ? 4.125 48.034 9.552 1.00 87.50 86 ASN A O 1
ATOM 657 N N . SER A 1 87 ? 3.559 46.726 7.823 1.00 87.75 87 SER A N 1
ATOM 658 C CA . SER A 1 87 ? 2.196 46.474 8.306 1.00 87.75 87 SER A CA 1
ATOM 659 C C . SER A 1 87 ? 2.191 45.606 9.564 1.00 87.75 87 SER A C 1
ATOM 661 O O . SER A 1 87 ? 1.494 45.940 10.521 1.00 87.75 87 SER A O 1
ATOM 663 N N . LEU A 1 88 ? 3.009 44.548 9.597 1.00 90.44 88 LEU A N 1
ATOM 664 C CA . LEU A 1 88 ? 3.181 43.689 10.773 1.00 90.44 88 LEU A CA 1
ATOM 665 C C . LEU A 1 88 ? 3.740 44.480 11.958 1.00 90.44 88 LEU A C 1
ATOM 667 O O . LEU A 1 88 ? 3.154 44.469 13.038 1.00 90.44 88 LEU A O 1
ATOM 671 N N . ALA A 1 89 ? 4.816 45.242 11.740 1.00 90.25 89 ALA A N 1
ATOM 672 C CA . ALA A 1 89 ? 5.414 46.064 12.784 1.00 90.25 89 ALA A CA 1
ATOM 673 C C . ALA A 1 89 ? 4.449 47.143 13.296 1.00 90.25 89 ALA A C 1
ATOM 675 O O . ALA A 1 89 ? 4.327 47.339 14.505 1.00 90.25 89 ALA A O 1
ATOM 676 N N . SER A 1 90 ? 3.725 47.811 12.394 1.00 87.50 90 SER A N 1
ATOM 677 C CA . SER A 1 90 ? 2.735 48.824 12.762 1.00 87.50 90 SER A CA 1
ATOM 678 C C . SER A 1 90 ? 1.593 48.229 13.583 1.00 87.50 90 SER A C 1
ATOM 680 O O . SER A 1 90 ? 1.230 48.819 14.595 1.00 87.50 90 SER A O 1
ATOM 682 N N . SER A 1 91 ? 1.042 47.078 13.183 1.00 89.50 91 SER A N 1
ATOM 683 C CA . SER A 1 91 ? -0.032 46.415 13.936 1.00 89.50 91 SER A CA 1
ATOM 684 C C . SER A 1 91 ? 0.460 45.942 15.304 1.00 89.50 91 SER A C 1
ATOM 686 O O . SER A 1 91 ? -0.191 46.193 16.311 1.00 89.50 91 SER A O 1
ATOM 688 N N . THR A 1 92 ? 1.668 45.375 15.397 1.00 90.50 92 THR A N 1
ATOM 689 C CA . THR A 1 92 ? 2.263 45.026 16.697 1.00 90.50 92 THR A CA 1
ATOM 690 C C . THR A 1 92 ? 2.371 46.255 17.607 1.00 90.50 92 THR A C 1
ATOM 692 O O . THR A 1 92 ? 1.896 46.240 18.737 1.00 90.50 92 THR A O 1
ATOM 695 N N . ILE A 1 93 ? 2.946 47.357 17.127 1.00 89.50 93 ILE A N 1
ATOM 696 C CA . ILE A 1 93 ? 3.179 48.548 17.955 1.00 89.50 93 ILE A CA 1
ATOM 697 C C . ILE A 1 93 ? 1.874 49.238 18.363 1.00 89.50 93 ILE A C 1
ATOM 699 O O . ILE A 1 93 ? 1.717 49.630 19.520 1.00 89.50 93 ILE A O 1
ATOM 703 N N . ILE A 1 94 ? 0.960 49.437 17.415 1.00 86.38 94 ILE A N 1
ATOM 704 C CA . ILE A 1 94 ? -0.276 50.182 17.657 1.00 86.38 94 ILE A CA 1
ATOM 705 C C . ILE A 1 94 ? -1.246 49.332 18.474 1.00 86.38 94 ILE A C 1
ATOM 707 O O . ILE A 1 94 ? -1.731 49.804 19.502 1.00 86.38 94 ILE A O 1
ATOM 711 N N . ASP A 1 95 ? -1.472 48.085 18.060 1.00 85.19 95 ASP A N 1
ATOM 712 C CA . ASP A 1 95 ? -2.556 47.267 18.601 1.00 85.19 95 ASP A CA 1
ATOM 713 C C . ASP A 1 95 ? -2.149 46.551 19.899 1.00 85.19 95 ASP A C 1
ATOM 715 O O . ASP A 1 95 ? -2.974 46.415 20.799 1.00 85.19 95 ASP A O 1
ATOM 719 N N . TRP A 1 96 ? -0.881 46.139 20.042 1.00 84.94 96 TRP A N 1
ATOM 720 C CA . TRP A 1 96 ? -0.411 45.403 21.230 1.00 84.94 96 TRP A CA 1
ATOM 721 C C . TRP A 1 96 ? 0.336 46.283 22.234 1.00 84.94 96 TRP A C 1
ATOM 723 O O . TRP A 1 96 ? 0.211 46.082 23.439 1.00 84.94 96 TRP A O 1
ATOM 733 N N . PHE A 1 97 ? 1.093 47.275 21.757 1.00 85.81 97 PHE A N 1
ATOM 734 C CA . PHE A 1 97 ? 1.881 48.177 22.611 1.00 85.81 97 PHE A CA 1
ATOM 735 C C . PHE A 1 97 ? 1.248 49.570 22.783 1.00 85.81 97 PHE A C 1
ATOM 737 O O . PHE A 1 97 ? 1.871 50.479 23.337 1.00 85.81 97 PHE A O 1
ATOM 744 N N . GLY A 1 98 ? 0.002 49.761 22.331 1.00 83.12 98 GLY A N 1
ATOM 745 C CA . GLY A 1 98 ? -0.768 50.987 22.559 1.00 83.12 98 GLY A CA 1
ATOM 746 C C . GLY A 1 98 ? -0.200 52.229 21.863 1.00 83.12 98 GLY A C 1
ATOM 747 O O . GLY A 1 98 ? -0.389 53.348 22.343 1.00 83.12 98 GLY A O 1
ATOM 748 N N . GLY A 1 99 ? 0.547 52.051 20.769 1.00 77.50 99 GLY A N 1
ATOM 749 C CA . GLY A 1 99 ? 1.013 53.127 19.888 1.00 77.50 99 GLY A CA 1
ATOM 750 C C . GLY A 1 99 ? 2.186 53.969 20.403 1.00 77.50 99 GLY A C 1
ATOM 751 O O . GLY A 1 99 ? 2.713 54.794 19.656 1.00 77.50 99 GLY A O 1
ATOM 752 N N . LYS A 1 100 ? 2.653 53.768 21.642 1.00 74.19 100 LYS A N 1
ATOM 753 C CA . LYS A 1 100 ? 3.822 54.478 22.188 1.00 74.19 100 LYS A CA 1
ATOM 754 C C . LYS A 1 100 ? 5.104 53.733 21.821 1.00 74.19 100 LYS A C 1
ATOM 756 O O . LYS A 1 100 ? 5.489 52.786 22.497 1.00 74.19 100 LYS A O 1
ATOM 761 N N . SER A 1 101 ? 5.795 54.175 20.771 1.00 75.06 101 SER A N 1
ATOM 762 C CA . SER A 1 101 ? 7.100 53.615 20.393 1.00 75.06 101 SER A CA 1
ATOM 763 C C . SER A 1 101 ? 8.127 54.691 20.068 1.00 75.06 101 SER A C 1
ATOM 765 O O . SER A 1 101 ? 7.794 55.768 19.577 1.00 75.06 101 SER A O 1
ATOM 767 N N . ASN A 1 102 ? 9.394 54.390 20.347 1.00 84.88 102 ASN A N 1
ATOM 768 C CA . ASN A 1 102 ? 10.525 55.152 19.832 1.00 84.88 102 ASN A CA 1
ATOM 769 C C . ASN A 1 102 ? 11.071 54.471 18.562 1.00 84.88 102 ASN A C 1
ATOM 771 O O . ASN A 1 102 ? 10.879 53.273 18.352 1.00 84.88 102 ASN A O 1
ATOM 775 N N . LEU A 1 103 ? 11.792 55.223 17.725 1.00 84.75 103 LEU A N 1
ATOM 776 C CA . LEU A 1 103 ? 12.289 54.730 16.432 1.00 84.75 103 LEU A CA 1
ATOM 777 C C . LEU A 1 103 ? 13.159 53.464 16.556 1.00 84.75 103 LEU A C 1
ATOM 779 O O . LEU A 1 103 ? 13.161 52.624 15.657 1.00 84.75 103 LEU A O 1
ATOM 783 N N . ARG A 1 104 ? 13.904 53.315 17.661 1.00 89.50 104 ARG A N 1
ATOM 784 C CA . ARG A 1 104 ? 14.726 52.120 17.914 1.00 89.50 104 ARG A CA 1
ATOM 785 C C . ARG A 1 104 ? 13.856 50.883 18.124 1.00 89.50 104 ARG A C 1
ATOM 787 O O . ARG A 1 104 ? 14.129 49.857 17.513 1.00 89.50 104 ARG A O 1
ATOM 794 N N . PHE A 1 105 ? 12.797 50.995 18.921 1.00 88.56 105 PHE A N 1
ATOM 795 C CA . PHE A 1 105 ? 11.853 49.909 19.156 1.00 88.56 105 PHE A CA 1
ATOM 796 C C . PHE A 1 105 ? 11.133 49.505 17.865 1.00 88.56 105 PHE A C 1
ATOM 798 O O . PHE A 1 105 ? 11.084 48.320 17.553 1.00 88.56 105 PHE A O 1
ATOM 805 N N . SER A 1 106 ? 10.687 50.468 17.047 1.00 87.88 106 SER A N 1
ATOM 806 C CA . SER A 1 106 ? 10.056 50.157 15.756 1.00 87.88 106 SER A CA 1
ATOM 807 C C . SER A 1 106 ? 10.988 49.388 14.818 1.00 87.88 106 SER A C 1
ATOM 809 O O . SER A 1 106 ? 10.565 48.411 14.209 1.00 87.88 106 SER A O 1
ATOM 811 N N . LYS A 1 107 ? 12.273 49.768 14.751 1.00 90.88 107 LYS A N 1
ATOM 812 C CA . LYS A 1 107 ? 13.279 49.045 13.955 1.00 90.88 107 LYS A CA 1
ATOM 813 C C . LYS A 1 107 ? 13.507 47.614 14.451 1.00 90.88 107 LYS A C 1
ATOM 815 O O . LYS A 1 107 ? 13.648 46.720 13.625 1.00 90.88 107 LYS A O 1
ATOM 820 N N . ILE A 1 108 ? 13.522 47.394 15.769 1.00 93.81 108 ILE A N 1
ATOM 821 C CA . ILE A 1 108 ? 13.674 46.053 16.360 1.00 93.81 108 ILE A CA 1
ATOM 822 C C . ILE A 1 108 ? 12.465 45.175 16.022 1.00 93.81 108 ILE A C 1
ATOM 824 O O . ILE A 1 108 ? 12.647 44.041 15.595 1.00 93.81 108 ILE A O 1
ATOM 828 N N . VAL A 1 109 ? 11.243 45.701 16.151 1.00 93.25 109 VAL A N 1
ATOM 829 C CA . VAL A 1 109 ? 10.018 44.961 15.804 1.00 93.25 109 VAL A CA 1
ATOM 830 C C . 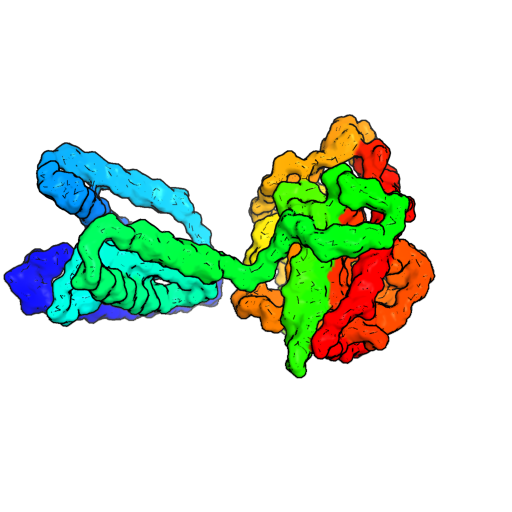VAL A 1 109 ? 9.977 44.624 14.308 1.00 93.25 109 VAL A C 1
ATOM 832 O O . VAL A 1 109 ? 9.643 43.498 13.945 1.00 93.25 109 VAL A O 1
ATOM 835 N N . SER A 1 110 ? 10.368 45.554 13.428 1.00 92.88 110 SER A N 1
ATOM 836 C CA . SER A 1 110 ? 10.499 45.274 11.991 1.00 92.88 110 SER A CA 1
ATOM 837 C C . SER A 1 110 ? 11.542 44.191 11.704 1.00 92.88 110 SER A C 1
ATOM 839 O O . SER A 1 110 ? 11.293 43.316 10.878 1.00 92.88 110 SER A O 1
ATOM 841 N N . LEU A 1 111 ? 12.693 44.226 12.387 1.00 94.81 111 LEU A N 1
ATOM 842 C CA . LEU A 1 111 ? 13.750 43.227 12.225 1.00 94.81 111 LEU A CA 1
ATOM 843 C C . LEU A 1 111 ? 13.299 41.844 12.715 1.00 94.81 111 LEU A C 1
ATOM 845 O O . LEU A 1 111 ? 13.553 40.849 12.045 1.00 94.81 111 LEU A O 1
ATOM 849 N N . PHE A 1 112 ? 12.582 41.786 13.839 1.00 95.38 112 PHE A N 1
ATOM 850 C CA . PHE A 1 112 ? 11.973 40.558 14.346 1.00 95.38 112 PHE A CA 1
ATOM 851 C C . PHE A 1 112 ? 11.039 39.928 13.307 1.00 95.38 112 PHE A C 1
ATOM 853 O O . PHE A 1 112 ? 11.219 38.767 12.946 1.00 95.38 112 PHE A O 1
ATOM 860 N N . TRP A 1 113 ? 10.096 40.699 12.757 1.00 94.88 113 TRP A N 1
ATOM 861 C CA . TRP A 1 113 ? 9.196 40.190 11.720 1.00 94.88 113 TRP A CA 1
ATOM 862 C C . TRP A 1 113 ? 9.931 39.796 10.436 1.00 94.88 113 TRP A C 1
ATOM 864 O O . TRP A 1 113 ? 9.543 38.818 9.804 1.00 94.88 113 TRP A O 1
ATOM 874 N N . ALA A 1 114 ? 11.009 40.495 10.067 1.00 93.75 114 ALA A N 1
ATOM 875 C CA . ALA A 1 114 ? 11.850 40.091 8.944 1.00 93.75 114 ALA A CA 1
ATOM 876 C C . ALA A 1 114 ? 12.470 38.701 9.172 1.00 93.75 114 ALA A C 1
ATOM 878 O O . ALA A 1 114 ? 12.376 37.851 8.291 1.00 93.75 114 ALA A O 1
ATOM 879 N N . PHE A 1 115 ? 13.029 38.434 10.359 1.00 94.62 115 PHE A N 1
ATOM 880 C CA . PHE A 1 115 ? 13.561 37.110 10.701 1.00 94.62 115 PHE A CA 1
ATOM 881 C C . PHE A 1 115 ? 12.484 36.026 10.730 1.00 94.62 115 PHE A C 1
ATOM 883 O O . PHE A 1 115 ? 12.725 34.933 10.230 1.00 94.62 115 PHE A O 1
ATOM 890 N N . VAL A 1 116 ? 11.294 36.323 11.260 1.00 92.94 116 VAL A N 1
ATOM 891 C CA . VAL A 1 116 ? 10.168 35.376 11.250 1.00 92.94 116 VAL A CA 1
ATOM 892 C C . VAL A 1 116 ? 9.765 35.023 9.817 1.00 92.94 116 VAL A C 1
ATOM 894 O O . VAL A 1 116 ? 9.619 33.846 9.502 1.00 92.94 116 VAL A O 1
ATOM 897 N N . LEU A 1 117 ? 9.631 36.015 8.931 1.00 89.62 117 LEU A N 1
ATOM 898 C CA . LEU A 1 117 ? 9.291 35.777 7.525 1.00 89.62 117 LEU A CA 1
ATOM 899 C C . LEU A 1 117 ? 10.386 34.991 6.789 1.00 89.62 117 LEU A C 1
ATOM 901 O O . LEU A 1 117 ? 10.055 34.105 6.008 1.00 89.62 117 LEU A O 1
ATOM 905 N N . ILE A 1 118 ? 11.667 35.269 7.063 1.00 90.19 118 ILE A N 1
ATOM 906 C CA . ILE A 1 118 ? 12.793 34.484 6.529 1.00 90.19 118 ILE A CA 1
ATOM 907 C C . ILE A 1 118 ? 12.731 33.042 7.044 1.00 90.19 118 ILE A C 1
ATOM 909 O O . ILE A 1 118 ? 12.862 32.118 6.255 1.00 90.19 118 ILE A O 1
ATOM 913 N N . GLY A 1 119 ? 12.485 32.833 8.339 1.00 89.38 119 GLY A N 1
ATOM 914 C CA . GLY A 1 119 ? 12.362 31.496 8.921 1.00 89.38 119 GLY A CA 1
ATOM 915 C C . GLY A 1 119 ? 11.225 30.688 8.294 1.00 89.38 119 GLY A C 1
ATOM 916 O O . GLY A 1 119 ? 11.430 29.539 7.924 1.00 89.38 119 GLY A O 1
ATOM 917 N N . ILE A 1 120 ? 10.055 31.305 8.098 1.00 83.50 120 ILE A N 1
ATOM 918 C CA . ILE A 1 120 ? 8.927 30.670 7.396 1.00 83.50 120 ILE A CA 1
ATOM 919 C C . ILE A 1 120 ? 9.309 30.330 5.951 1.00 83.50 120 ILE A C 1
ATOM 921 O O . ILE A 1 120 ? 8.977 29.247 5.484 1.00 83.50 120 ILE A O 1
ATOM 925 N N . ALA A 1 121 ? 10.024 31.221 5.257 1.00 83.25 121 ALA A N 1
ATOM 926 C CA . ALA A 1 121 ? 10.480 30.973 3.892 1.00 83.25 121 ALA A CA 1
ATOM 927 C C . ALA A 1 121 ? 11.509 29.832 3.800 1.00 83.25 121 ALA A C 1
ATOM 929 O O . ALA A 1 121 ? 11.486 29.095 2.827 1.00 83.25 121 ALA A O 1
ATOM 930 N N . LEU A 1 122 ? 12.377 29.654 4.804 1.00 82.69 122 LEU A N 1
ATOM 931 C CA . LEU A 1 122 ? 13.361 28.561 4.846 1.00 82.69 122 LEU A CA 1
ATOM 932 C C . LEU A 1 122 ? 12.739 27.187 5.136 1.00 82.69 122 LEU A C 1
ATOM 934 O O . LEU A 1 122 ? 13.330 26.174 4.786 1.00 82.69 122 LEU A O 1
ATOM 938 N N . ILE A 1 123 ? 11.578 27.149 5.796 1.00 78.44 123 ILE A N 1
ATOM 939 C CA . ILE A 1 123 ? 10.821 25.911 6.067 1.00 78.44 123 ILE A CA 1
ATOM 940 C C . ILE A 1 123 ? 9.938 25.532 4.864 1.00 78.44 123 ILE A C 1
ATOM 942 O O . ILE A 1 123 ? 9.394 24.433 4.802 1.00 78.44 123 ILE A O 1
ATOM 946 N N . PHE A 1 124 ? 9.754 26.452 3.918 1.00 71.38 124 PHE A N 1
ATOM 947 C CA . PHE A 1 124 ? 8.899 26.247 2.763 1.00 71.38 124 PHE A CA 1
ATOM 948 C C . PHE A 1 124 ? 9.626 25.403 1.708 1.00 71.38 124 PHE A C 1
ATOM 950 O O . PHE A 1 124 ? 10.611 25.857 1.133 1.00 71.38 124 PHE A O 1
ATOM 957 N N . ASP A 1 125 ? 9.131 24.190 1.470 1.00 61.38 125 ASP A N 1
ATOM 958 C CA . ASP A 1 125 ? 9.672 23.259 0.475 1.00 61.38 125 ASP A CA 1
ATOM 959 C C . ASP A 1 125 ? 8.969 23.426 -0.887 1.00 61.38 125 ASP A C 1
ATOM 961 O O . ASP A 1 125 ? 7.771 23.739 -0.940 1.00 61.38 125 ASP A O 1
ATOM 965 N N . GLU A 1 126 ? 9.703 23.250 -1.991 1.00 57.06 126 GLU A N 1
ATOM 966 C CA . GLU A 1 126 ? 9.152 23.334 -3.352 1.00 57.06 126 GLU A CA 1
ATOM 967 C C . GLU A 1 126 ? 8.228 22.129 -3.598 1.00 57.06 126 GLU A C 1
ATOM 969 O O . GLU A 1 126 ? 8.664 21.044 -3.958 1.00 57.06 126 GLU A O 1
ATOM 974 N N . SER A 1 127 ? 6.920 22.305 -3.388 1.00 57.12 127 SER A N 1
ATOM 975 C CA . SER A 1 127 ? 5.923 21.285 -3.740 1.00 57.12 127 SER A CA 1
ATOM 976 C C . SER A 1 127 ? 5.624 21.279 -5.245 1.00 57.12 127 SER A C 1
ATOM 978 O O . SER A 1 127 ? 5.606 22.344 -5.856 1.00 57.12 127 SER A O 1
ATOM 980 N N . ASP A 1 128 ? 5.200 20.143 -5.808 1.00 59.31 128 ASP A N 1
ATOM 981 C CA . ASP A 1 128 ? 4.811 19.980 -7.230 1.00 59.31 128 ASP A CA 1
ATOM 982 C C . ASP A 1 128 ? 3.572 20.789 -7.694 1.00 59.31 128 ASP A C 1
ATOM 984 O O . ASP A 1 128 ? 3.091 20.659 -8.833 1.00 59.31 128 ASP A O 1
ATOM 988 N N . SER A 1 129 ? 3.008 21.608 -6.804 1.00 66.75 129 SER A N 1
ATOM 989 C CA . SER A 1 129 ? 1.881 22.501 -7.068 1.00 66.75 129 SER A CA 1
ATOM 990 C C . SER A 1 129 ? 2.366 23.876 -7.510 1.00 66.75 129 SER A C 1
ATOM 992 O O . SER A 1 129 ? 3.312 24.411 -6.943 1.00 66.75 129 SER A O 1
ATOM 994 N N . ALA A 1 130 ? 1.656 24.496 -8.457 1.00 76.06 130 ALA A N 1
ATOM 995 C CA . ALA A 1 130 ? 2.025 25.828 -8.923 1.00 76.06 130 ALA A CA 1
ATOM 996 C C . ALA A 1 130 ? 2.048 26.840 -7.759 1.00 76.06 130 ALA A C 1
ATOM 998 O O . ALA A 1 130 ? 1.091 26.921 -6.981 1.00 76.06 130 ALA A O 1
ATOM 999 N N . ILE A 1 131 ? 3.094 27.659 -7.663 1.00 78.69 131 ILE A N 1
ATOM 1000 C CA . ILE A 1 131 ? 3.315 28.632 -6.579 1.00 78.69 131 ILE A CA 1
ATOM 1001 C C . ILE A 1 131 ? 2.112 29.574 -6.434 1.00 78.69 131 ILE A C 1
ATOM 1003 O O . ILE A 1 131 ? 1.723 29.942 -5.322 1.00 78.69 131 ILE A O 1
ATOM 1007 N N . VAL A 1 132 ? 1.463 29.930 -7.549 1.00 80.44 132 VAL A N 1
ATOM 1008 C CA . VAL A 1 132 ? 0.239 30.747 -7.544 1.00 80.44 132 VAL A CA 1
ATOM 1009 C C . VAL A 1 132 ? -0.921 30.064 -6.809 1.00 80.44 132 VAL A C 1
ATOM 1011 O O . VAL A 1 132 ? -1.659 30.733 -6.083 1.00 80.44 132 VAL A O 1
ATOM 1014 N N . ILE A 1 133 ? -1.065 28.742 -6.946 1.00 80.69 133 ILE A N 1
ATOM 1015 C CA . ILE A 1 133 ? -2.097 27.952 -6.263 1.00 80.69 133 ILE A CA 1
ATOM 1016 C C . ILE A 1 133 ? -1.818 27.957 -4.765 1.00 80.69 133 ILE A C 1
ATOM 1018 O O . ILE A 1 133 ? -2.719 28.260 -3.984 1.00 80.69 133 ILE A O 1
ATOM 1022 N N . ILE A 1 134 ? -0.570 27.708 -4.363 1.00 80.69 134 ILE A N 1
ATOM 1023 C CA . ILE A 1 134 ? -0.186 27.687 -2.948 1.00 80.69 134 ILE A CA 1
ATOM 1024 C C . ILE A 1 134 ? -0.389 29.068 -2.315 1.00 80.69 134 ILE A C 1
ATOM 1026 O O . ILE A 1 134 ? -0.986 29.185 -1.244 1.00 80.69 134 ILE A O 1
ATOM 1030 N N . GLY A 1 135 ? 0.037 30.135 -2.999 1.00 82.88 135 GLY A N 1
ATOM 1031 C CA . GLY A 1 135 ? -0.119 31.508 -2.522 1.00 82.88 135 GLY A CA 1
ATOM 1032 C C . GLY A 1 135 ? -1.585 31.910 -2.330 1.00 82.88 135 GLY A C 1
ATOM 1033 O O . GLY A 1 135 ? -1.952 32.452 -1.283 1.00 82.88 135 GLY A O 1
ATOM 1034 N N . LEU A 1 136 ? -2.448 31.607 -3.307 1.00 84.88 136 LEU A N 1
ATOM 1035 C CA . LEU A 1 136 ? -3.886 31.880 -3.209 1.00 84.88 136 LEU A CA 1
ATOM 1036 C C . LEU A 1 136 ? -4.575 30.995 -2.164 1.00 84.88 136 LEU A C 1
ATOM 1038 O O . LEU A 1 136 ? -5.456 31.468 -1.439 1.00 84.88 136 LEU A O 1
ATOM 1042 N N . GLN A 1 137 ? -4.142 29.742 -2.027 1.00 86.06 137 GLN A N 1
ATOM 1043 C CA . GLN A 1 137 ? -4.633 28.840 -0.997 1.00 86.06 137 GLN A CA 1
ATOM 1044 C C . GLN A 1 137 ? -4.289 29.370 0.397 1.00 86.06 137 GLN A C 1
ATOM 1046 O O . GLN A 1 137 ? -5.194 29.485 1.215 1.00 86.06 137 GLN A O 1
ATOM 1051 N N . ILE A 1 138 ? -3.045 29.771 0.678 1.00 85.06 138 ILE A N 1
ATOM 1052 C CA . ILE A 1 138 ? -2.665 30.356 1.979 1.00 85.06 138 ILE A CA 1
ATOM 1053 C C . ILE A 1 138 ? -3.494 31.615 2.268 1.00 85.06 138 ILE A C 1
ATOM 1055 O O . ILE A 1 138 ? -4.021 31.774 3.371 1.00 85.06 138 ILE A O 1
ATOM 1059 N N . ALA A 1 139 ? -3.684 32.490 1.275 1.00 85.75 139 ALA A N 1
ATOM 1060 C CA . ALA A 1 139 ? -4.514 33.683 1.435 1.00 85.75 139 ALA A CA 1
ATOM 1061 C C . ALA A 1 139 ? -5.970 33.338 1.809 1.00 85.75 139 ALA A C 1
ATOM 1063 O O . ALA A 1 139 ? -6.577 33.997 2.662 1.00 85.75 139 ALA A O 1
ATOM 1064 N N . SER A 1 140 ? -6.520 32.263 1.235 1.00 88.75 140 SER A N 1
ATOM 1065 C CA . SER A 1 140 ? -7.904 31.838 1.473 1.00 88.75 140 SER A CA 1
ATOM 1066 C C . SER A 1 140 ? -8.209 31.460 2.933 1.00 88.75 140 SER A C 1
ATOM 1068 O O . SER A 1 140 ? -9.353 31.621 3.361 1.00 88.75 140 SER A O 1
ATOM 1070 N N . PHE A 1 141 ? -7.199 31.078 3.733 1.00 88.06 141 PHE A N 1
ATOM 1071 C CA . PHE A 1 141 ? -7.349 30.781 5.169 1.00 88.06 141 PHE A CA 1
ATOM 1072 C C . PHE A 1 141 ? -7.786 31.991 5.994 1.00 88.06 141 PHE A C 1
ATOM 1074 O O . PHE A 1 141 ? -8.448 31.840 7.017 1.00 88.06 141 PHE A O 1
ATOM 1081 N N . THR A 1 142 ? -7.418 33.196 5.560 1.00 89.31 142 THR A N 1
ATOM 1082 C CA . THR A 1 142 ? -7.682 34.431 6.315 1.00 89.31 142 THR A CA 1
ATOM 1083 C C . THR A 1 142 ? -8.729 35.317 5.646 1.00 89.31 142 THR A C 1
ATOM 1085 O O . THR A 1 142 ? -9.468 36.030 6.328 1.00 89.31 142 THR A O 1
ATOM 1088 N N . TYR A 1 143 ? -8.851 35.255 4.316 1.00 91.50 143 TYR A N 1
ATOM 1089 C CA . TYR A 1 143 ? -9.757 36.121 3.556 1.00 91.50 143 TYR A CA 1
ATOM 1090 C C . TYR A 1 143 ? -11.236 35.883 3.866 1.00 91.50 143 TYR A C 1
ATOM 1092 O O . TYR A 1 143 ? -12.003 36.846 3.883 1.00 91.50 143 TYR A O 1
ATOM 1100 N N . GLY A 1 144 ? -11.639 34.645 4.165 1.00 92.81 144 GLY A N 1
ATOM 1101 C CA . GLY A 1 144 ? -13.018 34.346 4.562 1.00 92.81 144 GLY A CA 1
ATOM 1102 C C . GLY A 1 144 ? -13.433 35.054 5.854 1.00 92.81 144 GLY A C 1
ATOM 1103 O O . GLY A 1 144 ? -14.457 35.737 5.883 1.00 92.81 144 GLY A O 1
ATOM 1104 N N . GLY A 1 145 ? -12.597 34.994 6.895 1.00 92.81 145 GLY A N 1
ATOM 1105 C CA . GLY A 1 145 ? -12.838 35.701 8.156 1.00 92.81 145 GLY A CA 1
ATOM 1106 C C . GLY A 1 145 ? -12.894 37.224 7.994 1.00 92.81 145 GLY A C 1
ATOM 1107 O O . GLY A 1 145 ? -13.794 37.871 8.531 1.00 92.81 145 GLY A O 1
ATOM 1108 N N . LEU A 1 146 ? -11.987 37.805 7.196 1.00 91.75 146 LEU A N 1
ATOM 1109 C CA . LEU A 1 146 ? -11.985 39.245 6.893 1.00 91.75 146 LEU A CA 1
ATOM 1110 C C . LEU A 1 146 ? -13.237 39.682 6.118 1.00 91.75 146 LEU A C 1
ATOM 1112 O O . LEU A 1 146 ? -13.826 40.719 6.432 1.00 91.75 146 LEU A O 1
ATOM 1116 N N . LEU A 1 147 ? -13.662 38.890 5.128 1.00 93.56 147 LEU A N 1
ATOM 1117 C CA . LEU A 1 147 ? -14.899 39.128 4.387 1.00 93.56 147 LEU A CA 1
ATOM 1118 C C . LEU A 1 147 ? -16.118 39.052 5.315 1.00 93.56 147 LEU A C 1
ATOM 1120 O O . LEU A 1 147 ? -16.988 39.918 5.242 1.00 93.56 147 LEU A O 1
ATOM 1124 N N . GLY A 1 148 ? -16.157 38.068 6.216 1.00 94.25 148 GLY A N 1
ATOM 1125 C CA . GLY A 1 148 ? -17.200 37.935 7.233 1.00 94.25 148 GLY A CA 1
ATOM 1126 C C . GLY A 1 148 ? -17.308 39.173 8.126 1.00 94.25 148 GLY A C 1
ATOM 1127 O O . GLY A 1 148 ? -18.384 39.766 8.222 1.00 94.25 148 GLY A O 1
ATOM 1128 N N . LEU A 1 149 ? -16.185 39.648 8.680 1.00 91.62 149 LEU A N 1
ATOM 1129 C CA . LEU A 1 149 ? -16.144 40.889 9.463 1.00 91.62 149 LEU A CA 1
ATOM 1130 C C . LEU A 1 149 ? -16.632 42.096 8.654 1.00 91.62 149 LEU A C 1
ATOM 1132 O O . LEU A 1 149 ? -17.444 42.878 9.147 1.00 91.62 149 LEU A O 1
ATOM 1136 N N . PHE A 1 150 ? -16.192 42.233 7.400 1.00 90.56 150 PHE A N 1
ATOM 1137 C CA . PHE A 1 150 ? -16.655 43.305 6.519 1.00 90.56 150 PHE A CA 1
ATOM 1138 C C . PHE A 1 150 ? -18.175 43.254 6.304 1.00 90.56 150 PHE A C 1
ATOM 1140 O O . PHE A 1 150 ? -18.840 44.287 6.382 1.00 90.56 150 PHE A O 1
ATOM 1147 N N . LEU A 1 151 ? -18.755 42.071 6.088 1.00 92.00 151 LEU A N 1
ATOM 1148 C CA . LEU A 1 151 ? -20.205 41.908 5.949 1.00 92.00 151 LEU A CA 1
ATOM 1149 C C . LEU A 1 151 ? -20.954 42.270 7.237 1.00 92.00 151 LEU A C 1
ATOM 1151 O O . LEU A 1 151 ? -21.969 42.963 7.165 1.00 92.00 151 LEU A O 1
ATOM 1155 N N . LEU A 1 152 ? -20.428 41.894 8.407 1.00 91.69 152 LEU A N 1
ATOM 1156 C CA . LEU A 1 152 ? -21.014 42.259 9.702 1.00 91.69 152 LEU A CA 1
ATOM 1157 C C . LEU A 1 152 ? -21.085 43.779 9.897 1.00 91.69 152 LEU A C 1
ATOM 1159 O O . LEU A 1 152 ? -22.062 44.262 10.465 1.00 91.69 152 LEU A O 1
ATOM 1163 N N . THR A 1 153 ? -20.129 44.553 9.362 1.00 86.94 153 THR A N 1
ATOM 1164 C CA . THR A 1 153 ? -20.189 46.030 9.431 1.00 86.94 153 THR A CA 1
ATOM 1165 C C . THR A 1 153 ? -21.347 46.642 8.639 1.00 86.94 153 THR A C 1
ATOM 1167 O O . THR A 1 153 ? -21.761 47.764 8.930 1.00 86.94 153 THR A O 1
ATOM 1170 N N . LYS A 1 154 ? -21.901 45.925 7.650 1.00 86.44 154 LYS A N 1
ATOM 1171 C CA . LYS A 1 154 ? -23.101 46.367 6.921 1.00 86.44 154 LYS A CA 1
ATOM 1172 C C . LYS A 1 154 ? -24.390 46.098 7.690 1.00 86.44 154 LYS A C 1
ATOM 1174 O O . LYS A 1 154 ? -25.421 46.690 7.362 1.00 86.44 154 LYS A O 1
ATOM 1179 N N . PHE A 1 155 ? -24.364 45.226 8.695 1.00 83.62 155 PHE A N 1
ATOM 1180 C CA . PHE A 1 155 ? -25.519 45.024 9.554 1.00 83.62 155 PHE A CA 1
ATOM 1181 C C . PHE A 1 155 ? -25.680 46.219 10.492 1.00 83.62 155 PHE A C 1
ATOM 1183 O O . PHE A 1 155 ? -24.724 46.712 11.082 1.00 83.62 155 PHE A O 1
ATOM 1190 N N . ARG A 1 156 ? -26.918 46.693 10.668 1.00 79.19 156 ARG A N 1
ATOM 1191 C CA . ARG A 1 156 ? -27.248 47.804 11.581 1.00 79.19 156 ARG A CA 1
ATOM 1192 C C . ARG A 1 156 ? -27.261 47.357 13.054 1.00 79.19 156 ARG A C 1
ATOM 1194 O O . ARG A 1 156 ? -28.131 47.766 13.815 1.00 79.19 156 ARG A O 1
ATOM 1201 N N . LYS A 1 157 ? -26.332 46.483 13.446 1.00 80.81 157 LYS A N 1
ATOM 1202 C CA . LYS A 1 157 ? -26.229 45.876 14.777 1.00 80.81 157 LYS A CA 1
ATOM 1203 C C . LYS A 1 157 ? -24.826 46.116 15.336 1.00 80.81 157 LYS A C 1
ATOM 1205 O O . LYS A 1 157 ? -23.843 45.981 14.616 1.00 80.81 157 LYS A O 1
ATOM 1210 N N . LYS A 1 158 ? -24.733 46.473 16.620 1.00 82.94 158 LYS A N 1
ATOM 1211 C CA . LYS A 1 158 ? -23.454 46.525 17.342 1.00 82.94 158 LYS A CA 1
ATOM 1212 C C . LYS A 1 158 ? -23.159 45.133 17.895 1.00 82.94 158 LYS A C 1
ATOM 1214 O O . LYS A 1 158 ? -24.011 44.578 18.579 1.00 82.94 158 LYS A O 1
ATOM 1219 N N . PHE A 1 159 ? -21.986 44.595 17.581 1.00 86.06 159 PHE A N 1
ATOM 1220 C CA . PHE A 1 159 ? -21.530 43.296 18.074 1.00 86.06 159 PHE A CA 1
ATOM 1221 C C . PHE A 1 159 ? -20.546 43.478 19.227 1.00 86.06 159 PHE A C 1
ATOM 1223 O O . PHE A 1 159 ? -19.719 44.394 19.200 1.00 86.06 159 PHE A O 1
ATOM 1230 N N . HIS A 1 160 ? -20.607 42.586 20.214 1.00 86.44 160 HIS A N 1
ATOM 1231 C CA . HIS A 1 160 ? -19.604 42.511 21.275 1.00 86.44 160 HIS A CA 1
ATOM 1232 C C . HIS A 1 160 ? -18.254 42.028 20.731 1.00 86.44 160 HIS A C 1
ATOM 1234 O O . HIS A 1 160 ? -18.194 41.202 19.817 1.00 86.44 160 HIS A O 1
ATOM 1240 N N . LEU A 1 161 ? -17.153 42.505 21.326 1.00 84.25 161 LEU A N 1
ATOM 1241 C CA . LEU A 1 161 ? -15.789 42.129 20.924 1.00 84.25 161 LEU A CA 1
ATOM 1242 C C . LEU A 1 161 ? -15.575 40.608 20.970 1.00 84.25 161 LEU A C 1
ATOM 1244 O O . LEU A 1 161 ? -14.957 40.040 20.074 1.00 84.25 161 LEU A O 1
ATOM 1248 N N . ILE A 1 162 ? -16.139 39.947 21.984 1.00 82.38 162 ILE A N 1
ATOM 1249 C CA . ILE A 1 162 ? -16.064 38.491 22.155 1.00 82.38 162 ILE A CA 1
ATOM 1250 C C . ILE A 1 162 ? -16.728 37.774 20.973 1.00 82.38 162 ILE A C 1
ATOM 1252 O O . ILE A 1 162 ? -16.134 36.853 20.420 1.00 82.38 162 ILE A O 1
ATOM 1256 N N . SER A 1 163 ? -17.902 38.234 20.530 1.00 86.56 163 SER A N 1
ATOM 1257 C CA . SER A 1 163 ? -18.611 37.680 19.371 1.00 86.56 163 SER A CA 1
ATOM 1258 C C . SER A 1 163 ? -17.748 37.730 18.110 1.00 86.56 163 SER A C 1
ATOM 1260 O O . SER A 1 163 ? -17.639 36.734 17.396 1.00 86.56 163 SER A O 1
ATOM 1262 N N . LEU A 1 164 ? -17.086 38.869 17.877 1.00 89.81 164 LEU A N 1
ATOM 1263 C CA . LEU A 1 164 ? -16.201 39.084 16.729 1.00 89.81 164 LEU A CA 1
ATOM 1264 C C . LEU A 1 164 ? -14.963 38.174 16.772 1.00 89.81 164 LEU A C 1
ATOM 1266 O O . LEU A 1 164 ? -14.604 37.582 15.754 1.00 89.81 164 LEU A O 1
ATOM 1270 N N . ILE A 1 165 ? -14.340 38.016 17.947 1.00 88.38 165 ILE A N 1
ATOM 1271 C CA . ILE A 1 165 ? -13.187 37.120 18.140 1.00 88.38 165 ILE A CA 1
ATOM 1272 C C . ILE A 1 165 ? -13.594 35.659 17.913 1.00 88.38 165 ILE A C 1
ATOM 1274 O O . ILE A 1 165 ? -12.918 34.941 17.176 1.00 88.38 165 ILE A O 1
ATOM 1278 N N . SER A 1 166 ? -14.713 35.216 18.496 1.00 84.88 166 SER A N 1
ATOM 1279 C CA . SER A 1 166 ? -15.210 33.845 18.339 1.00 84.88 166 SER A CA 1
ATOM 1280 C C . SER A 1 166 ? -15.541 33.513 16.885 1.00 84.88 166 SER A C 1
ATOM 1282 O O . SER A 1 166 ? -15.191 32.428 16.415 1.00 84.88 166 SER A O 1
ATOM 1284 N N . GLY A 1 167 ? -16.164 34.439 16.151 1.00 90.19 167 GLY A N 1
ATOM 1285 C CA . GLY A 1 167 ? -16.417 34.254 14.724 1.00 90.19 167 GLY A CA 1
ATOM 1286 C C . GLY A 1 167 ? -15.132 34.176 13.905 1.00 90.19 167 GLY A C 1
ATOM 1287 O O . GLY A 1 167 ? -15.033 33.333 13.014 1.00 90.19 167 GLY A O 1
ATOM 1288 N N . LEU A 1 168 ? -14.123 35.002 14.207 1.00 90.88 168 LEU A N 1
ATOM 1289 C CA . LEU A 1 168 ? -12.845 34.984 13.488 1.00 90.88 168 LEU A CA 1
ATOM 1290 C C . LEU A 1 168 ? -12.079 33.674 13.723 1.00 90.88 168 LEU A C 1
ATOM 1292 O O . LEU A 1 168 ? -11.664 33.032 12.758 1.00 90.88 168 LEU A O 1
ATOM 1296 N N . LEU A 1 169 ? -11.979 33.221 14.975 1.00 89.19 169 LEU A N 1
ATOM 1297 C CA . LEU A 1 169 ? -11.356 31.935 15.307 1.00 89.19 169 LEU A CA 1
ATOM 1298 C C . LEU A 1 169 ? -12.085 30.762 14.642 1.00 89.19 169 LEU A C 1
ATOM 1300 O O . LEU A 1 169 ? -11.448 29.916 14.020 1.00 89.19 169 LEU A O 1
ATOM 1304 N N . SER A 1 170 ? -13.419 30.744 14.692 1.00 87.06 170 SER A N 1
ATOM 1305 C CA . SER A 1 170 ? -14.217 29.682 14.061 1.00 87.06 170 SER A CA 1
ATOM 1306 C C . SER A 1 170 ? -14.054 29.667 12.540 1.00 87.06 170 SER A C 1
ATOM 1308 O O . SER A 1 170 ? -13.970 28.602 11.933 1.00 87.06 170 SER A O 1
ATOM 1310 N N . SER A 1 171 ? -13.952 30.846 11.920 1.00 91.88 171 SER A N 1
ATOM 1311 C CA . SER A 1 171 ? -13.733 30.990 10.478 1.00 91.88 171 SER A CA 1
ATOM 1312 C C . SER A 1 171 ? -12.346 30.537 10.019 1.00 91.88 171 SER A C 1
ATOM 1314 O O . SER A 1 171 ? -12.201 30.116 8.876 1.00 91.88 171 SER A O 1
ATOM 1316 N N . LEU A 1 172 ? -11.345 30.584 10.900 1.00 88.56 172 LEU A N 1
ATOM 1317 C CA . LEU A 1 172 ? -10.020 30.032 10.636 1.00 88.56 172 LEU A CA 1
ATOM 1318 C C . LEU A 1 172 ? -10.034 28.504 10.801 1.00 88.56 172 LEU A C 1
ATOM 1320 O O . LEU A 1 172 ? -9.596 27.780 9.911 1.00 88.56 172 LEU A O 1
ATOM 1324 N N . LEU A 1 173 ? -10.595 28.011 11.912 1.00 87.69 173 LEU A N 1
ATOM 1325 C CA . LEU A 1 173 ? -10.673 26.579 12.223 1.00 87.69 173 LEU A CA 1
ATOM 1326 C C . LEU A 1 173 ? -11.452 25.788 11.169 1.00 87.69 173 LEU A C 1
ATOM 1328 O O . LEU A 1 173 ? -11.038 24.689 10.802 1.00 87.69 173 LEU A O 1
ATOM 1332 N N . ILE A 1 174 ? -12.540 26.351 10.629 1.00 88.00 174 ILE A N 1
ATOM 1333 C CA . ILE A 1 174 ? -13.294 25.671 9.573 1.00 88.00 174 ILE A CA 1
ATOM 1334 C C . ILE A 1 174 ? -12.453 25.482 8.309 1.00 88.00 174 ILE A C 1
ATOM 1336 O O . ILE A 1 174 ? -12.591 24.457 7.662 1.00 88.00 174 ILE A O 1
ATOM 1340 N N . VAL A 1 175 ? -11.541 26.394 7.961 1.00 89.31 175 VAL A N 1
ATOM 1341 C CA . VAL A 1 175 ? -10.705 26.218 6.761 1.00 89.31 175 VAL A CA 1
ATOM 1342 C C . VAL A 1 175 ? -9.724 25.059 6.931 1.00 89.31 175 VAL A C 1
ATOM 1344 O O . VAL A 1 175 ? -9.534 24.285 5.995 1.00 89.31 175 VAL A O 1
ATOM 1347 N N . PHE A 1 176 ? -9.165 24.873 8.131 1.00 85.00 176 PHE A N 1
ATOM 1348 C CA . PHE A 1 176 ? -8.364 23.683 8.439 1.00 85.00 176 PHE A CA 1
ATOM 1349 C C . PHE A 1 176 ? -9.178 22.394 8.276 1.00 85.00 176 PHE A C 1
ATOM 1351 O O . PHE A 1 176 ? -8.686 21.436 7.685 1.00 85.00 176 PHE A O 1
ATOM 1358 N N . TYR A 1 177 ? -10.436 22.395 8.723 1.00 78.50 177 TYR A N 1
ATOM 1359 C CA . TYR A 1 177 ? -11.353 21.275 8.511 1.00 78.50 177 TYR A CA 1
ATOM 1360 C C . TYR A 1 177 ? -11.655 21.038 7.021 1.00 78.50 177 TYR A C 1
ATOM 1362 O O . TYR A 1 177 ? -11.545 19.912 6.547 1.00 78.50 177 TYR A O 1
ATOM 1370 N N . LEU A 1 178 ? -11.968 22.091 6.258 1.00 81.81 178 LEU A N 1
ATOM 1371 C CA . LEU A 1 178 ? -12.256 21.991 4.823 1.00 81.81 178 LEU A CA 1
ATOM 1372 C C . LEU A 1 178 ? -11.057 21.474 4.024 1.00 81.81 178 LEU A C 1
ATOM 1374 O O . LEU A 1 178 ? -11.235 20.675 3.108 1.00 81.81 178 LEU A O 1
ATOM 1378 N N . LYS A 1 179 ? -9.838 21.890 4.391 1.00 80.62 179 LYS A N 1
ATOM 1379 C CA . LYS A 1 179 ? -8.607 21.340 3.816 1.00 80.62 179 LYS A CA 1
ATOM 1380 C C . LYS A 1 179 ? -8.436 19.862 4.165 1.00 80.62 179 LYS A C 1
ATOM 1382 O O . LYS A 1 179 ? -8.001 19.100 3.313 1.00 80.62 179 LYS A O 1
ATOM 1387 N N . HIS A 1 180 ? -8.778 19.455 5.387 1.00 72.69 180 HIS A N 1
ATOM 1388 C CA . HIS A 1 180 ? -8.661 18.061 5.815 1.00 72.69 180 HIS A CA 1
ATOM 1389 C C . HIS A 1 180 ? -9.599 17.116 5.047 1.00 72.69 180 HIS A C 1
ATOM 1391 O O . HIS A 1 180 ? -9.194 16.007 4.722 1.00 72.69 180 HIS A O 1
ATOM 1397 N N . ILE A 1 181 ? -10.816 17.559 4.716 1.00 72.69 181 ILE A N 1
ATOM 1398 C CA . ILE A 1 181 ? -11.787 16.768 3.934 1.00 72.69 181 ILE A CA 1
ATOM 1399 C C . ILE A 1 181 ? -11.560 16.833 2.411 1.00 72.69 181 ILE A C 1
ATOM 1401 O O . ILE A 1 181 ? -12.422 16.391 1.659 1.00 72.69 181 ILE A O 1
ATOM 1405 N N . GLY A 1 182 ? -10.462 17.438 1.945 1.00 77.62 182 GLY A N 1
ATOM 1406 C CA . GLY A 1 182 ? -10.151 17.544 0.514 1.00 77.62 182 GLY A CA 1
ATOM 1407 C C . GLY A 1 182 ? -11.020 18.536 -0.268 1.00 77.62 182 GLY A C 1
ATOM 1408 O O . GLY A 1 182 ? -11.028 18.514 -1.493 1.00 77.62 182 GLY A O 1
ATOM 1409 N N . LEU A 1 183 ? -11.760 19.442 0.388 1.00 78.12 183 LEU A N 1
ATOM 1410 C CA . LEU A 1 183 ? -12.563 20.417 -0.355 1.00 78.12 183 LEU A CA 1
ATOM 1411 C C . LEU A 1 183 ? -11.644 21.381 -1.123 1.00 78.12 183 LEU A C 1
ATOM 1413 O O . LEU A 1 183 ? -10.708 21.949 -0.556 1.00 78.12 183 LEU A O 1
ATOM 1417 N N . ALA A 1 184 ? -11.953 21.626 -2.399 1.00 84.31 184 ALA A N 1
ATOM 1418 C CA . ALA A 1 184 ? -11.196 22.564 -3.223 1.00 84.31 184 ALA A CA 1
ATOM 1419 C C . ALA A 1 184 ? -11.091 23.951 -2.555 1.00 84.31 184 ALA A C 1
ATOM 1421 O O . ALA A 1 184 ? -12.094 24.551 -2.151 1.00 84.31 184 ALA A O 1
ATOM 1422 N N . TRP A 1 185 ? -9.866 24.482 -2.477 1.00 85.19 185 TRP A N 1
ATOM 1423 C CA . TRP A 1 185 ? -9.533 25.695 -1.714 1.00 85.19 185 TRP A CA 1
ATOM 1424 C C . TRP A 1 185 ? -10.316 26.945 -2.139 1.00 85.19 185 TRP A C 1
ATOM 1426 O O . TRP A 1 185 ? -10.504 27.870 -1.347 1.00 85.19 185 TRP A O 1
ATOM 1436 N N . THR A 1 186 ? -10.839 26.968 -3.366 1.00 89.12 186 THR A N 1
ATOM 1437 C CA . THR A 1 186 ? -11.698 28.040 -3.884 1.00 89.12 186 THR A CA 1
ATOM 1438 C C . THR A 1 186 ? -12.972 28.232 -3.055 1.00 89.12 186 THR A C 1
ATOM 1440 O O . THR A 1 186 ? -13.510 29.338 -3.005 1.00 89.12 186 THR A O 1
ATOM 1443 N N . TRP A 1 187 ? -13.438 27.193 -2.353 1.00 90.25 187 TRP A N 1
ATOM 1444 C CA . TRP A 1 187 ? -14.605 27.259 -1.469 1.00 90.25 187 TRP A CA 1
ATOM 1445 C C . TRP A 1 187 ? -14.294 27.784 -0.063 1.00 90.25 187 TRP A C 1
ATOM 1447 O O . TRP A 1 187 ? -15.217 28.203 0.642 1.00 90.25 187 TRP A O 1
ATOM 1457 N N . PHE A 1 188 ? -13.021 27.811 0.352 1.00 93.12 188 PHE A N 1
ATOM 1458 C CA . PHE A 1 188 ? -12.634 28.157 1.725 1.00 93.12 188 PHE A CA 1
ATOM 1459 C C . PHE A 1 188 ? -13.131 29.542 2.123 1.00 93.12 188 PHE A C 1
ATOM 1461 O O . PHE A 1 188 ? -13.720 29.692 3.190 1.00 93.12 188 PHE A O 1
ATOM 1468 N N . ILE A 1 189 ? -12.979 30.537 1.244 1.00 94.31 189 ILE A N 1
ATOM 1469 C CA . ILE A 1 189 ? -13.389 31.923 1.514 1.00 94.31 189 ILE A CA 1
ATOM 1470 C C . ILE A 1 189 ? -14.894 32.004 1.782 1.00 94.31 189 ILE A C 1
ATOM 1472 O O . ILE A 1 189 ? -15.313 32.638 2.750 1.00 94.31 189 ILE A O 1
ATOM 1476 N N . MET A 1 190 ? -15.707 31.356 0.944 1.00 93.38 190 MET A N 1
ATOM 1477 C CA . MET A 1 190 ? -17.164 31.431 1.037 1.00 93.38 190 MET A CA 1
ATOM 1478 C C . MET A 1 190 ? -17.675 30.770 2.322 1.00 93.38 190 MET A C 1
ATOM 1480 O O . MET A 1 190 ? -18.459 31.371 3.058 1.00 93.38 190 MET A O 1
ATOM 1484 N N . VAL A 1 191 ? -17.199 29.558 2.619 1.00 91.81 191 VAL A N 1
ATOM 1485 C CA . VAL A 1 191 ? -17.622 28.811 3.811 1.00 91.81 191 VAL A CA 1
ATOM 1486 C C . VAL A 1 191 ? -17.102 29.477 5.086 1.00 91.81 191 VAL A C 1
ATOM 1488 O O . VAL A 1 191 ? -17.857 29.659 6.039 1.00 91.81 191 VAL A O 1
ATOM 1491 N N . SER A 1 192 ? -15.842 29.915 5.096 1.00 94.81 192 SER A N 1
ATOM 1492 C CA . SER A 1 192 ? -15.240 30.641 6.219 1.00 94.81 192 SER A CA 1
ATOM 1493 C C . SER A 1 192 ? -15.984 31.946 6.523 1.00 94.81 192 SER A C 1
ATOM 1495 O O . SER A 1 192 ? -16.307 32.205 7.683 1.00 94.81 192 SER A O 1
ATOM 1497 N N . ALA A 1 193 ? -16.356 32.726 5.500 1.00 95.88 193 ALA A N 1
ATOM 1498 C CA . ALA A 1 193 ? -17.153 33.941 5.677 1.00 95.88 193 ALA A CA 1
ATOM 1499 C C . ALA A 1 193 ? -18.553 33.648 6.237 1.00 95.88 193 ALA A C 1
ATOM 1501 O O . ALA A 1 193 ? -19.020 34.355 7.132 1.00 95.88 193 ALA A O 1
ATOM 1502 N N . PHE A 1 194 ? -19.212 32.592 5.752 1.00 94.56 194 PHE A N 1
ATOM 1503 C CA . PHE A 1 194 ? -20.514 32.170 6.266 1.00 94.56 194 PHE A CA 1
ATOM 1504 C C . PHE A 1 194 ? -20.439 31.774 7.747 1.00 94.56 194 PHE A C 1
ATOM 1506 O O . PHE A 1 194 ? -21.213 32.280 8.561 1.00 94.56 194 PHE A O 1
ATOM 1513 N N . ILE A 1 195 ? -19.468 30.933 8.114 1.00 93.62 195 ILE A N 1
ATOM 1514 C CA . ILE A 1 195 ? -19.259 30.496 9.500 1.00 93.62 195 ILE A CA 1
ATOM 1515 C C . ILE A 1 195 ? -18.903 31.673 10.407 1.00 93.62 195 ILE A C 1
ATOM 1517 O O . ILE A 1 195 ? -19.432 31.760 11.514 1.00 93.62 195 ILE A O 1
ATOM 1521 N N . ASN A 1 196 ? -18.075 32.611 9.936 1.00 94.62 196 ASN A N 1
ATOM 1522 C CA . ASN A 1 196 ? -17.762 33.833 10.673 1.00 94.62 196 ASN A CA 1
ATOM 1523 C C . ASN A 1 196 ? -19.039 34.592 11.061 1.00 94.62 196 ASN A C 1
ATOM 1525 O O . ASN A 1 196 ? -19.272 34.863 12.239 1.00 94.62 196 ASN A O 1
ATOM 1529 N N . VAL A 1 197 ? -19.889 34.891 10.072 1.00 93.56 197 VAL A N 1
ATOM 1530 C CA . VAL A 1 197 ? -21.134 35.642 10.273 1.00 93.56 197 VAL A CA 1
ATOM 1531 C C . VAL A 1 197 ? -22.102 34.878 11.177 1.00 93.56 197 VAL A C 1
ATOM 1533 O O . VAL A 1 197 ? -22.702 35.476 12.075 1.00 93.56 197 VAL A O 1
ATOM 1536 N N . LEU A 1 198 ? -22.245 33.569 10.963 1.00 90.50 198 LEU A N 1
ATOM 1537 C CA . LEU A 1 198 ? -23.136 32.707 11.736 1.00 90.50 198 LEU A CA 1
ATOM 1538 C C . LEU A 1 198 ? -22.737 32.677 13.216 1.00 90.50 198 LEU A C 1
ATOM 1540 O O . LEU A 1 198 ? -23.553 32.994 14.082 1.00 90.50 198 LEU A O 1
ATOM 1544 N N . VAL A 1 199 ? -21.474 32.359 13.506 1.00 90.19 199 VAL A N 1
ATOM 1545 C CA . VAL A 1 199 ? -20.965 32.255 14.880 1.00 90.19 199 VAL A CA 1
ATOM 1546 C C . VAL A 1 199 ? -21.015 33.607 15.585 1.00 90.19 199 VAL A C 1
ATOM 1548 O O . VAL A 1 199 ? -21.480 33.668 16.722 1.00 90.19 199 VAL A O 1
ATOM 1551 N N . CYS A 1 200 ? -20.631 34.699 14.912 1.00 90.56 200 CYS A N 1
ATOM 1552 C CA . CYS A 1 200 ? -20.750 36.051 15.464 1.00 90.56 200 CYS A CA 1
ATOM 1553 C C . CYS A 1 200 ? -22.184 36.357 15.914 1.00 90.56 200 CYS A C 1
ATOM 1555 O O . CYS A 1 200 ? -22.385 36.858 17.015 1.00 90.56 200 CYS A O 1
ATOM 1557 N N . ASN A 1 201 ? -23.193 36.047 15.093 1.00 87.75 201 ASN A N 1
ATOM 1558 C CA . ASN A 1 201 ? -24.588 36.308 15.452 1.00 87.75 201 ASN A CA 1
ATOM 1559 C C . ASN A 1 201 ? -25.077 35.428 16.603 1.00 87.75 201 ASN A C 1
ATOM 1561 O O . ASN A 1 201 ? -25.750 35.937 17.496 1.00 87.75 201 ASN A O 1
ATOM 1565 N N . ILE A 1 202 ? -24.723 34.141 16.604 1.00 86.44 202 ILE A N 1
ATOM 1566 C CA . ILE A 1 202 ? -25.110 33.202 17.663 1.00 86.44 202 ILE A CA 1
ATOM 1567 C C . ILE A 1 202 ? -24.517 33.639 19.004 1.00 86.44 202 ILE A C 1
ATOM 1569 O O . ILE A 1 202 ? -25.257 33.825 19.969 1.00 86.44 202 ILE A O 1
ATOM 1573 N N . VAL A 1 203 ? -23.201 33.856 19.062 1.00 86.44 203 VAL A N 1
ATOM 1574 C CA . VAL A 1 203 ? -22.510 34.255 20.298 1.00 86.44 203 VAL A CA 1
ATOM 1575 C C . VAL A 1 203 ? -23.062 35.581 20.818 1.00 86.44 203 VAL A C 1
ATOM 1577 O O . VAL A 1 203 ? -23.350 35.706 22.005 1.00 86.44 203 VAL A O 1
ATOM 1580 N N . ASP A 1 204 ? -23.311 36.540 19.928 1.00 86.94 204 ASP A N 1
ATOM 1581 C CA . ASP A 1 204 ? -23.848 37.843 20.311 1.00 86.94 204 ASP A CA 1
ATOM 1582 C C . ASP A 1 204 ? -25.289 37.776 20.847 1.00 86.94 204 ASP A C 1
ATOM 1584 O O . ASP A 1 204 ? -25.647 38.515 21.763 1.00 86.94 204 ASP A O 1
ATOM 1588 N N . LEU A 1 205 ? -26.127 36.876 20.318 1.00 83.06 205 LEU A N 1
ATOM 1589 C CA . LEU A 1 205 ? -27.471 36.628 20.854 1.00 83.06 205 LEU A CA 1
ATOM 1590 C C . LEU A 1 205 ? -27.422 36.054 22.275 1.00 83.06 205 LEU A C 1
ATOM 1592 O O . LEU A 1 205 ? -28.209 36.478 23.125 1.00 83.06 205 LEU A O 1
ATOM 1596 N N . PHE A 1 206 ? -26.493 35.130 22.534 1.00 78.81 206 PHE A N 1
ATOM 1597 C CA . PHE A 1 206 ? -26.308 34.521 23.851 1.00 78.81 206 PHE A CA 1
ATOM 1598 C C . PHE A 1 206 ? -25.738 35.500 24.882 1.00 78.81 206 PHE A C 1
ATOM 1600 O O . PHE A 1 206 ? -26.226 35.524 26.011 1.00 78.81 206 PHE A O 1
ATOM 1607 N N . ILE A 1 207 ? -24.762 36.331 24.499 1.00 79.19 207 ILE A N 1
ATOM 1608 C CA . ILE A 1 207 ? -24.186 37.365 25.377 1.00 79.19 207 ILE A CA 1
ATOM 1609 C C . ILE A 1 207 ? -25.254 38.395 25.763 1.00 79.19 207 ILE A C 1
ATOM 1611 O O . ILE A 1 207 ? -25.435 38.687 26.939 1.00 79.19 207 ILE A O 1
ATOM 1615 N N . ASN A 1 208 ? -26.063 38.861 24.805 1.00 70.44 208 ASN A N 1
ATOM 1616 C CA . ASN A 1 208 ? -27.153 39.795 25.107 1.00 70.44 208 ASN A CA 1
ATOM 1617 C C . ASN A 1 208 ? -28.246 39.201 26.029 1.00 70.44 208 ASN A C 1
ATOM 1619 O O . ASN A 1 208 ? -29.061 39.959 26.550 1.00 70.44 208 ASN A O 1
ATOM 1623 N N . HIS A 1 209 ? -28.276 37.877 26.245 1.00 62.75 209 HIS A N 1
ATOM 1624 C CA . HIS A 1 209 ? -29.248 37.194 27.110 1.00 62.75 209 HIS A CA 1
ATOM 1625 C C . HIS A 1 209 ? -28.706 36.761 28.488 1.00 62.75 209 HIS A C 1
ATOM 1627 O O . HIS A 1 209 ? -29.515 36.340 29.318 1.00 62.75 209 HIS A O 1
ATOM 1633 N N . ARG A 1 210 ? -27.394 36.841 28.789 1.00 56.41 210 ARG A N 1
ATOM 1634 C CA . ARG A 1 210 ? -26.842 36.465 30.113 1.00 56.41 210 ARG A CA 1
ATOM 1635 C C . ARG A 1 210 ? -25.561 37.217 30.500 1.00 56.41 210 ARG A C 1
ATOM 1637 O O . ARG A 1 210 ? -24.662 37.378 29.692 1.00 56.41 210 ARG A O 1
ATOM 1644 N N . ASN A 1 211 ? -25.471 37.550 31.793 1.00 49.38 211 ASN A N 1
ATOM 1645 C CA . ASN A 1 211 ? -24.369 38.263 32.456 1.00 49.38 211 ASN A CA 1
ATOM 1646 C C . ASN A 1 211 ? -22.953 37.728 32.108 1.00 49.38 211 ASN A C 1
ATOM 1648 O O . ASN A 1 211 ? -22.674 36.527 32.171 1.00 49.38 211 ASN A O 1
ATOM 1652 N N . ASP A 1 212 ? -22.049 38.669 31.829 1.00 54.44 212 ASP A N 1
ATOM 1653 C CA . ASP A 1 212 ? -20.912 38.605 30.890 1.00 54.44 212 ASP A CA 1
ATOM 1654 C C . ASP A 1 212 ? -19.656 37.776 31.254 1.00 54.44 212 ASP A C 1
ATOM 1656 O O . ASP A 1 212 ? -18.581 38.046 30.720 1.00 54.44 212 ASP A O 1
ATOM 1660 N N . LYS A 1 213 ? -19.689 36.774 32.145 1.00 50.06 213 LYS A N 1
ATOM 1661 C CA . LYS A 1 213 ? -18.413 36.155 32.608 1.00 50.06 213 LYS A CA 1
ATOM 1662 C C . LYS A 1 213 ? -18.257 34.639 32.523 1.00 50.06 213 LYS A C 1
ATOM 1664 O O . LYS A 1 213 ? -17.176 34.152 32.831 1.00 50.06 213 LYS A O 1
ATOM 1669 N N . VAL A 1 214 ? -19.254 33.883 32.058 1.00 51.28 214 VAL A N 1
ATOM 1670 C CA . VAL A 1 214 ? -19.202 32.401 32.146 1.00 51.28 214 VAL A CA 1
ATOM 1671 C C . VAL A 1 214 ? -19.166 31.681 30.781 1.00 51.28 214 VAL A C 1
ATOM 1673 O O . VAL A 1 214 ? -18.919 30.481 30.727 1.00 51.28 214 VAL A O 1
ATOM 1676 N N . LEU A 1 215 ? -19.330 32.380 29.649 1.00 51.25 215 LEU A N 1
ATOM 1677 C CA . LEU A 1 215 ? -19.541 31.726 28.339 1.00 51.25 215 LEU A CA 1
ATOM 1678 C C . LEU A 1 215 ? -18.305 31.532 27.433 1.00 51.25 215 LEU A C 1
ATOM 1680 O O . LEU A 1 215 ? -18.422 30.867 26.405 1.00 51.25 215 LEU A O 1
ATOM 1684 N N . LEU A 1 216 ? -17.125 32.053 27.787 1.00 50.28 216 LEU A N 1
ATOM 1685 C CA . LEU A 1 216 ? -15.921 31.960 26.933 1.00 50.28 216 LEU A CA 1
ATOM 1686 C C . LEU A 1 216 ? -15.303 30.549 26.871 1.00 50.28 216 LEU A C 1
ATOM 1688 O O . LEU A 1 216 ? -14.650 30.199 25.888 1.00 50.28 216 LEU A O 1
ATOM 1692 N N . ILE A 1 217 ? -15.537 29.729 27.895 1.00 54.59 217 ILE A N 1
ATOM 1693 C CA . ILE A 1 217 ? -14.956 28.385 28.030 1.00 54.59 217 ILE A CA 1
ATOM 1694 C C . ILE A 1 217 ? -15.858 27.298 27.409 1.00 54.59 217 ILE A C 1
ATOM 1696 O O . ILE A 1 217 ? -15.337 26.453 26.689 1.00 54.59 217 ILE A O 1
ATOM 1700 N N . PRO A 1 218 ? -17.199 27.306 27.567 1.00 56.41 218 PRO A N 1
ATOM 1701 C CA . PRO A 1 218 ? -18.027 26.215 27.051 1.00 56.41 218 PRO A CA 1
ATOM 1702 C C . PRO A 1 218 ? -18.140 26.191 25.522 1.00 56.41 218 PRO A C 1
ATOM 1704 O O . PRO A 1 218 ? -18.137 25.119 24.939 1.00 56.41 218 PRO A O 1
ATOM 1707 N N . LEU A 1 219 ? -18.225 27.344 24.846 1.00 52.84 219 LEU A N 1
ATOM 1708 C CA . LEU A 1 219 ? -18.482 27.395 23.395 1.00 52.84 219 LEU A CA 1
ATOM 1709 C C . LEU A 1 219 ? -17.237 27.162 22.537 1.00 52.84 219 LEU A C 1
ATOM 1711 O O . LEU A 1 219 ? -17.339 26.553 21.475 1.00 52.84 219 LEU A O 1
ATOM 1715 N N . SER A 1 220 ? -16.067 27.591 23.011 1.00 52.12 220 SER A N 1
ATOM 1716 C CA . SER A 1 220 ? -14.788 27.229 22.398 1.00 52.12 220 SER A CA 1
ATOM 1717 C C . SER A 1 220 ? -14.517 25.735 22.567 1.00 52.12 220 SER A C 1
ATOM 1719 O O . SER A 1 220 ? -14.118 25.100 21.600 1.00 52.12 220 SER A O 1
ATOM 1721 N N . LEU A 1 221 ? -14.844 25.150 23.728 1.00 55.84 221 LEU A N 1
ATOM 1722 C CA . LEU A 1 221 ? -14.796 23.703 23.956 1.00 55.84 221 LEU A CA 1
ATOM 1723 C C . LEU A 1 221 ? -15.839 22.933 23.144 1.00 55.84 221 LEU A C 1
ATOM 1725 O O . LEU A 1 221 ? -15.529 21.847 22.685 1.00 55.84 221 LEU A O 1
ATOM 1729 N N . ILE A 1 222 ? -17.037 23.477 22.912 1.00 58.31 222 ILE A N 1
ATOM 1730 C CA . ILE A 1 222 ? -18.040 22.866 22.026 1.00 58.31 222 ILE A CA 1
ATOM 1731 C C . ILE A 1 222 ? -17.579 22.932 20.570 1.00 58.31 222 ILE A C 1
ATOM 1733 O O . ILE A 1 222 ? -17.735 21.952 19.861 1.00 58.31 222 ILE A O 1
ATOM 1737 N N . ALA A 1 223 ? -16.964 24.028 20.119 1.00 52.91 223 ALA A N 1
ATOM 1738 C CA . ALA A 1 223 ? -16.363 24.095 18.788 1.00 52.91 223 ALA A CA 1
ATOM 1739 C C . ALA A 1 223 ? -15.152 23.153 18.663 1.00 52.91 223 ALA A C 1
ATOM 1741 O O . ALA A 1 223 ? -15.003 22.507 17.632 1.00 52.91 223 ALA A O 1
ATOM 1742 N N . LEU A 1 224 ? -14.340 23.012 19.720 1.00 54.47 224 LEU A N 1
ATOM 1743 C CA . LEU A 1 224 ? -13.241 22.045 19.798 1.00 54.47 224 LEU A CA 1
ATOM 1744 C C . LEU A 1 224 ? -13.750 20.599 19.847 1.00 54.47 224 LEU A C 1
ATOM 1746 O O . LEU A 1 224 ? -13.113 19.715 19.295 1.00 54.47 224 LEU A O 1
ATOM 1750 N N . TRP A 1 225 ? -14.891 20.359 20.494 1.00 58.62 225 TRP A N 1
ATOM 1751 C CA . TRP A 1 225 ? -15.535 19.052 20.612 1.00 58.62 225 TRP A CA 1
ATOM 1752 C C . TRP A 1 225 ? -16.278 18.679 19.336 1.00 58.62 225 TRP A C 1
ATOM 1754 O O . TRP A 1 225 ? -16.195 17.538 18.920 1.00 58.62 225 TRP A O 1
ATOM 1764 N N . ILE A 1 226 ? -16.933 19.627 18.664 1.00 52.59 226 ILE A N 1
ATOM 1765 C CA . ILE A 1 226 ? -17.494 19.460 17.317 1.00 52.59 226 ILE A CA 1
ATOM 1766 C C . ILE A 1 226 ? -16.356 19.244 16.318 1.00 52.59 226 ILE A C 1
ATOM 1768 O O . ILE A 1 226 ? -16.455 18.352 15.487 1.00 52.59 226 ILE A O 1
ATOM 1772 N N . PHE A 1 227 ? -15.245 19.979 16.437 1.00 52.03 227 PHE A N 1
ATOM 1773 C CA . PHE A 1 227 ? -14.020 19.695 15.695 1.00 52.03 227 PHE A CA 1
ATOM 1774 C C . PHE A 1 227 ? -13.525 18.280 16.015 1.00 52.03 227 PHE A C 1
ATOM 1776 O O . PHE A 1 227 ? -13.364 17.501 15.098 1.00 52.03 227 PHE A O 1
ATOM 1783 N N . TYR A 1 228 ? -13.388 17.858 17.269 1.00 52.09 228 TYR A N 1
ATOM 1784 C CA . TYR A 1 228 ? -12.927 16.505 17.611 1.00 52.09 228 TYR A CA 1
ATOM 1785 C C . TYR A 1 228 ? -13.897 15.391 17.164 1.00 52.09 228 TYR A C 1
ATOM 1787 O O . TYR A 1 228 ? -13.466 14.356 16.667 1.00 52.09 228 TYR A O 1
ATOM 1795 N N . ALA A 1 229 ? -15.207 15.612 17.287 1.00 47.84 229 ALA A N 1
ATOM 1796 C CA . ALA A 1 229 ? -16.262 14.662 16.941 1.00 47.84 229 ALA A CA 1
ATOM 1797 C C . ALA A 1 229 ? -16.508 14.564 15.426 1.00 47.84 229 ALA A C 1
ATOM 1799 O O . ALA A 1 229 ? -16.923 13.509 14.956 1.00 47.84 229 ALA A O 1
ATOM 1800 N N . LEU A 1 230 ? -16.238 15.630 14.658 1.00 41.91 230 LEU A N 1
ATOM 1801 C CA . LEU A 1 230 ? -16.372 15.656 13.192 1.00 41.91 230 LEU A CA 1
ATOM 1802 C C . LEU A 1 230 ? -15.037 15.508 12.442 1.00 41.91 230 LEU A C 1
ATOM 1804 O O . LEU A 1 230 ? -15.056 15.207 11.253 1.00 41.91 230 LEU A O 1
ATOM 1808 N N . SER A 1 231 ? -13.898 15.705 13.117 1.00 39.78 231 SER A N 1
ATOM 1809 C CA . SER A 1 231 ? -12.531 15.416 12.629 1.00 39.78 231 SER A CA 1
ATOM 1810 C C . SER A 1 231 ? -12.047 14.036 13.070 1.00 39.78 231 SER A C 1
ATOM 1812 O O . SER A 1 231 ? -10.897 13.671 12.824 1.00 39.78 231 SER A O 1
ATOM 1814 N N . GLY A 1 232 ? -12.909 13.253 13.727 1.00 36.66 232 GLY A N 1
ATOM 1815 C CA . GLY A 1 232 ? -12.748 11.810 13.755 1.00 36.66 232 GLY A CA 1
ATOM 1816 C C . GLY A 1 232 ? -12.724 11.356 12.299 1.00 36.66 232 GLY A C 1
ATOM 1817 O O . GLY A 1 232 ? -13.711 11.576 11.596 1.00 36.66 232 GLY A O 1
ATOM 1818 N N . PRO A 1 233 ? -11.607 10.817 11.796 1.00 35.41 233 PRO A N 1
ATOM 1819 C CA . PRO A 1 233 ? -11.527 10.485 10.392 1.00 35.41 233 PRO A CA 1
ATOM 1820 C C . PRO A 1 233 ? -12.624 9.467 10.086 1.00 35.41 233 PRO A C 1
ATOM 1822 O O . PRO A 1 233 ? -12.731 8.450 10.764 1.00 35.41 233 PRO A O 1
ATOM 1825 N N . LYS A 1 234 ? -13.390 9.710 9.021 1.00 37.34 234 LYS A N 1
ATOM 1826 C CA . LYS A 1 234 ? -14.039 8.636 8.260 1.00 37.34 234 LYS A CA 1
ATOM 1827 C C . LYS A 1 234 ? -13.021 7.880 7.393 1.00 37.34 234 LYS A C 1
ATOM 1829 O O . LYS A 1 234 ? -13.374 7.259 6.407 1.00 37.34 234 LYS A O 1
ATOM 1834 N N . GLN A 1 235 ? -11.746 7.878 7.773 1.00 39.75 235 GLN A N 1
ATOM 1835 C CA . GLN A 1 235 ? -10.939 6.708 7.475 1.00 39.75 235 GLN A CA 1
ATOM 1836 C C . GLN A 1 235 ? -11.440 5.627 8.421 1.00 39.75 235 GLN A C 1
ATOM 1838 O O . GLN A 1 235 ? -11.599 5.897 9.611 1.00 39.75 235 GLN A O 1
ATOM 1843 N N . ASN A 1 236 ? -11.659 4.416 7.920 1.00 41.41 236 ASN A N 1
ATOM 1844 C CA . ASN A 1 236 ? -11.640 3.224 8.760 1.00 41.41 236 ASN A CA 1
ATOM 1845 C C . ASN A 1 236 ? -10.289 3.212 9.490 1.00 41.41 236 ASN A C 1
ATOM 1847 O O . ASN A 1 236 ? -9.312 2.657 8.991 1.00 41.41 236 ASN A O 1
ATOM 1851 N N . LYS A 1 237 ? -10.190 3.930 10.617 1.00 45.75 237 LYS A N 1
ATOM 1852 C CA . LYS A 1 237 ? -9.020 3.930 11.479 1.00 45.75 237 LYS A CA 1
ATOM 1853 C C . LYS A 1 237 ? -8.967 2.517 12.005 1.00 45.75 237 LYS A C 1
ATOM 1855 O O . LYS A 1 237 ? -9.791 2.119 12.826 1.00 45.75 237 LYS A O 1
ATOM 1860 N N . ILE A 1 238 ? -8.044 1.755 11.442 1.00 56.53 238 ILE A N 1
ATOM 1861 C CA . ILE A 1 238 ? -7.738 0.419 11.901 1.00 56.53 238 ILE A CA 1
ATOM 1862 C C . ILE A 1 238 ? -7.415 0.554 13.389 1.00 56.53 238 ILE A C 1
ATOM 1864 O O . ILE A 1 238 ? -6.529 1.334 13.740 1.00 56.53 238 ILE A O 1
ATOM 1868 N N . PRO A 1 239 ? -8.174 -0.104 14.278 1.00 62.75 239 PRO A N 1
ATOM 1869 C CA . PRO A 1 239 ? -7.911 0.007 15.698 1.00 62.75 239 PRO A CA 1
ATOM 1870 C C . PRO A 1 239 ? -6.518 -0.559 15.975 1.00 62.75 239 PRO A C 1
ATOM 1872 O O . PRO A 1 239 ? -6.210 -1.665 15.549 1.00 62.75 239 PRO A O 1
ATOM 1875 N N . GLU A 1 240 ? -5.683 0.164 16.711 1.00 66.31 240 GLU A N 1
ATOM 1876 C CA . GLU A 1 240 ? -4.383 -0.337 17.198 1.00 66.31 240 GLU A CA 1
ATOM 1877 C C . GLU A 1 240 ? -4.503 -0.929 18.615 1.00 66.31 240 GLU A C 1
ATOM 1879 O O . GLU A 1 240 ? -3.521 -1.254 19.269 1.00 66.31 240 GLU A O 1
ATOM 1884 N N . HIS A 1 241 ? -5.733 -1.083 19.115 1.00 81.19 241 HIS A N 1
ATOM 1885 C CA . HIS A 1 241 ? -6.013 -1.694 20.409 1.00 81.19 241 HIS A CA 1
ATOM 1886 C C . HIS A 1 241 ? -6.687 -3.048 20.244 1.00 81.19 241 HIS A C 1
ATOM 1888 O O . HIS A 1 241 ? -7.650 -3.179 19.487 1.00 81.19 241 HIS A O 1
ATOM 1894 N N . ASP A 1 242 ? -6.248 -4.014 21.049 1.00 88.75 242 ASP A N 1
ATOM 1895 C CA . ASP A 1 242 ? -6.807 -5.358 21.049 1.00 88.75 242 ASP A CA 1
ATOM 1896 C C . ASP A 1 242 ? -8.335 -5.378 21.187 1.00 88.75 242 ASP A C 1
ATOM 1898 O O . ASP A 1 242 ? -8.914 -4.982 22.208 1.00 88.75 242 ASP A O 1
ATOM 1902 N N . SER A 1 243 ? -8.992 -5.957 20.190 1.00 92.69 243 SER A N 1
ATOM 1903 C CA . SER A 1 243 ? -10.431 -6.170 20.196 1.00 92.69 243 SER A CA 1
ATOM 1904 C C . SER A 1 243 ? -10.829 -7.289 21.160 1.00 92.69 243 SER A C 1
ATOM 1906 O O . SER A 1 243 ? -10.265 -8.387 21.158 1.00 92.69 243 SER A O 1
ATOM 1908 N N . LYS A 1 244 ? -11.894 -7.047 21.936 1.00 93.75 244 LYS A N 1
ATOM 1909 C CA . LYS A 1 244 ? -12.550 -8.084 22.752 1.00 93.75 244 LYS A CA 1
ATOM 1910 C C . LYS A 1 244 ? -13.052 -9.252 21.899 1.00 93.75 244 LYS A C 1
ATOM 1912 O O . LYS A 1 244 ? -13.021 -10.386 22.364 1.00 93.75 244 LYS A O 1
ATOM 1917 N N . VAL A 1 245 ? -13.492 -8.977 20.667 1.00 93.69 245 VAL A N 1
ATOM 1918 C CA . VAL A 1 245 ? -13.980 -9.999 19.729 1.00 93.69 245 VAL A CA 1
ATOM 1919 C C . VAL A 1 245 ? -12.844 -10.939 19.351 1.00 93.69 245 VAL A C 1
ATOM 1921 O O . VAL A 1 245 ? -12.969 -12.143 19.544 1.00 93.69 245 VAL A O 1
ATOM 1924 N N . LEU A 1 246 ? -11.704 -10.398 18.908 1.00 95.44 246 LEU A N 1
ATOM 1925 C CA . LEU A 1 246 ? -10.548 -11.228 18.565 1.00 95.44 246 LEU A CA 1
ATOM 1926 C C . LEU A 1 246 ? -10.013 -11.993 19.774 1.00 95.44 246 LEU A C 1
ATOM 1928 O O . LEU A 1 246 ? -9.749 -13.180 19.646 1.00 95.44 246 LEU A O 1
ATOM 1932 N N . LYS A 1 247 ? -9.942 -11.378 20.961 1.00 95.12 247 LYS A N 1
ATOM 1933 C CA . LYS A 1 247 ? -9.567 -12.090 22.196 1.00 95.12 247 LYS A CA 1
ATOM 1934 C C . LYS A 1 247 ? -10.478 -13.289 22.481 1.00 95.12 247 LYS A C 1
ATOM 1936 O O . LYS A 1 247 ? -9.989 -14.354 22.839 1.00 95.12 247 LYS A O 1
ATOM 1941 N N . ALA A 1 248 ? -11.790 -13.144 22.292 1.00 95.88 248 ALA A N 1
ATOM 1942 C CA . ALA A 1 248 ? -12.737 -14.243 22.476 1.00 95.88 248 ALA A CA 1
ATOM 1943 C C . ALA A 1 248 ? -12.580 -15.347 21.415 1.00 95.88 248 ALA A C 1
ATOM 1945 O O . ALA A 1 248 ? -12.644 -16.529 21.750 1.00 95.88 248 ALA A O 1
ATOM 1946 N N . ILE A 1 249 ? -12.341 -14.974 20.155 1.00 96.56 249 ILE A N 1
ATOM 1947 C CA . ILE A 1 249 ? -12.080 -15.918 19.060 1.00 96.56 249 ILE A CA 1
ATOM 1948 C C . ILE A 1 249 ? -10.787 -16.698 19.338 1.00 96.56 249 ILE A C 1
ATOM 1950 O O . ILE A 1 249 ? -10.792 -17.924 19.302 1.00 96.56 249 ILE A O 1
ATOM 1954 N N . LEU A 1 250 ? -9.706 -16.005 19.706 1.00 96.50 250 LEU A N 1
ATOM 1955 C CA . LEU A 1 250 ? -8.390 -16.595 19.966 1.00 96.50 250 LEU A CA 1
ATOM 1956 C C . LEU A 1 250 ? -8.382 -17.603 21.128 1.00 96.50 250 LEU A C 1
ATOM 1958 O O . LEU A 1 250 ? -7.540 -18.494 21.138 1.00 96.50 250 LEU A O 1
ATOM 1962 N N . ASN A 1 251 ? -9.349 -17.549 22.052 1.00 95.50 251 ASN A N 1
ATOM 1963 C CA . ASN A 1 251 ? -9.511 -18.573 23.095 1.00 95.50 251 ASN A CA 1
ATOM 1964 C C . ASN A 1 251 ? -9.875 -19.967 22.549 1.00 95.50 251 ASN A C 1
ATOM 1966 O O . ASN A 1 251 ? -9.780 -20.947 23.287 1.00 95.50 251 ASN A O 1
ATOM 1970 N N . HIS A 1 252 ? -10.317 -20.057 21.292 1.00 96.38 252 HIS A N 1
ATOM 1971 C CA . HIS A 1 252 ? -10.668 -21.314 20.629 1.00 96.38 252 HIS A CA 1
ATOM 1972 C C . HIS A 1 252 ? -9.519 -21.898 19.800 1.00 96.38 252 HIS A C 1
ATOM 1974 O O . HIS A 1 252 ? -9.662 -22.998 19.276 1.00 96.38 252 HIS A O 1
ATOM 1980 N N . VAL A 1 253 ? -8.391 -21.188 19.688 1.00 96.94 253 VAL A N 1
ATOM 1981 C CA . VAL A 1 253 ? -7.177 -21.714 19.055 1.00 96.94 253 VAL A CA 1
ATOM 1982 C C . VAL A 1 253 ? -6.628 -22.872 19.889 1.00 96.94 253 VAL A C 1
ATOM 1984 O O . VAL A 1 253 ? -6.617 -22.808 21.122 1.00 96.94 253 VAL A O 1
ATOM 1987 N N . ASP A 1 254 ? -6.152 -23.927 19.220 1.00 96.44 254 ASP A N 1
ATOM 1988 C CA . ASP A 1 254 ? -5.519 -25.075 19.877 1.00 96.44 254 ASP A CA 1
ATOM 1989 C C . ASP A 1 254 ? -4.476 -24.639 20.929 1.00 96.44 254 ASP A C 1
ATOM 1991 O O . ASP A 1 254 ? -3.595 -23.805 20.685 1.00 96.44 254 ASP A O 1
ATOM 1995 N N . LYS A 1 255 ? -4.548 -25.265 22.112 1.00 94.62 255 LYS A N 1
ATOM 1996 C CA . LYS A 1 255 ? -3.688 -25.001 23.272 1.00 94.62 255 LYS A CA 1
ATOM 1997 C C . LYS A 1 255 ? -2.196 -25.027 22.945 1.00 94.62 255 LYS A C 1
ATOM 1999 O O . LYS A 1 255 ? -1.434 -24.322 23.602 1.00 94.62 255 LYS A O 1
ATOM 2004 N N . LYS A 1 256 ? -1.764 -25.794 21.939 1.00 95.50 256 LYS A N 1
ATOM 2005 C CA . LYS A 1 256 ? -0.352 -25.837 21.520 1.00 95.50 256 LYS A CA 1
ATOM 2006 C C . LYS A 1 256 ? 0.178 -24.507 20.959 1.00 95.50 256 LYS A C 1
ATOM 2008 O O . LYS A 1 256 ? 1.390 -24.320 20.941 1.00 95.50 256 LYS A O 1
ATOM 2013 N N . TYR A 1 257 ? -0.692 -23.589 20.527 1.00 96.19 257 TYR A N 1
ATOM 2014 C CA . TYR A 1 257 ? -0.307 -22.265 20.014 1.00 96.19 257 TYR A CA 1
ATOM 2015 C C . TYR A 1 257 ? -0.568 -21.115 20.993 1.00 96.19 257 TYR A C 1
ATOM 2017 O O . TYR A 1 257 ? -0.271 -19.964 20.676 1.00 96.19 257 TYR A O 1
ATOM 2025 N N . VAL A 1 258 ? -1.083 -21.404 22.193 1.00 93.12 258 VAL A N 1
ATOM 2026 C CA . VAL A 1 258 ? -1.398 -20.385 23.211 1.00 93.12 258 VAL A CA 1
ATOM 2027 C C . VAL A 1 258 ? -0.177 -19.547 23.587 1.00 93.12 258 VAL A C 1
ATOM 2029 O O . VAL A 1 258 ? -0.323 -18.370 23.898 1.00 93.12 258 VAL A O 1
ATOM 2032 N N . ASP A 1 259 ? 1.028 -20.110 23.498 1.00 94.81 259 ASP A N 1
ATOM 2033 C CA . ASP A 1 259 ? 2.267 -19.371 23.750 1.00 94.81 259 ASP A CA 1
ATOM 2034 C C . ASP A 1 259 ? 2.463 -18.192 22.779 1.00 94.81 259 ASP A C 1
ATOM 2036 O O . ASP A 1 259 ? 2.869 -17.112 23.196 1.00 94.81 259 ASP A O 1
ATOM 2040 N N . ILE A 1 260 ? 2.080 -18.351 21.505 1.00 96.50 260 ILE A N 1
ATOM 2041 C CA . ILE A 1 260 ? 2.157 -17.277 20.500 1.00 96.50 260 ILE A CA 1
ATOM 2042 C C . ILE A 1 260 ? 1.177 -16.147 20.831 1.00 96.50 260 ILE A C 1
ATOM 2044 O O . ILE A 1 260 ? 1.505 -14.970 20.696 1.00 96.50 260 ILE A O 1
ATOM 2048 N N . ILE A 1 261 ? -0.022 -16.511 21.293 1.00 95.81 261 ILE A N 1
ATOM 2049 C CA . ILE A 1 261 ? -1.090 -15.566 21.641 1.00 95.81 261 ILE A CA 1
ATOM 2050 C C . ILE A 1 261 ? -0.765 -14.821 22.940 1.00 95.81 261 ILE A C 1
ATOM 2052 O O . ILE A 1 261 ? -1.016 -13.623 23.035 1.00 95.81 261 ILE A O 1
ATOM 2056 N N . ASN A 1 262 ? -0.207 -15.514 23.936 1.00 94.88 262 ASN A N 1
ATOM 2057 C CA . ASN A 1 262 ? 0.106 -14.934 25.242 1.00 94.88 262 ASN A CA 1
ATOM 2058 C C . ASN A 1 262 ? 1.409 -14.125 25.246 1.00 94.88 262 ASN A C 1
ATOM 2060 O O . ASN A 1 262 ? 1.549 -13.234 26.080 1.00 94.88 262 ASN A O 1
ATOM 2064 N N . ASN A 1 263 ? 2.331 -14.400 24.317 1.00 94.81 263 ASN A N 1
ATOM 2065 C CA . ASN A 1 263 ? 3.611 -13.700 24.189 1.00 94.81 263 ASN A CA 1
ATOM 2066 C C . ASN A 1 263 ? 3.754 -13.007 22.816 1.00 94.81 263 ASN A C 1
ATOM 2068 O O . ASN A 1 263 ? 4.728 -13.250 22.094 1.00 94.81 263 ASN A O 1
ATOM 2072 N N . PRO A 1 264 ? 2.815 -12.121 22.423 1.00 92.38 264 PRO A N 1
ATOM 2073 C CA . PRO A 1 264 ? 2.771 -11.576 21.069 1.00 92.38 264 PRO A CA 1
ATOM 2074 C C . PRO A 1 264 ? 4.004 -10.733 20.723 1.00 92.38 264 PRO A C 1
ATOM 2076 O O . PRO A 1 264 ? 4.392 -10.684 19.564 1.00 92.38 264 PRO A O 1
ATOM 2079 N N . GLU A 1 265 ? 4.683 -10.122 21.697 1.00 90.62 265 GLU A N 1
ATOM 2080 C CA . GLU A 1 265 ? 5.917 -9.370 21.433 1.00 90.62 265 GLU A CA 1
ATOM 2081 C C . GLU A 1 265 ? 7.093 -10.276 21.040 1.00 90.62 265 GLU A C 1
ATOM 2083 O O . GLU A 1 265 ? 7.821 -9.966 20.096 1.00 90.62 265 GLU A O 1
ATOM 2088 N N . GLN A 1 266 ? 7.248 -11.423 21.714 1.00 91.69 266 GLN A N 1
ATOM 2089 C CA . GLN A 1 266 ? 8.294 -12.410 21.418 1.00 91.69 266 GLN A CA 1
ATOM 2090 C C . GLN A 1 266 ? 8.122 -12.982 20.009 1.00 91.69 266 GLN A C 1
ATOM 2092 O O . GLN A 1 266 ? 9.080 -13.080 19.242 1.00 91.69 266 GLN A O 1
ATOM 2097 N N . TYR A 1 267 ? 6.884 -13.336 19.669 1.00 95.62 267 TYR A N 1
ATOM 2098 C CA . TYR A 1 267 ? 6.528 -13.903 18.373 1.00 95.62 267 TYR A CA 1
ATOM 2099 C C . TYR A 1 267 ? 6.196 -12.840 17.328 1.00 95.62 267 TYR A C 1
ATOM 2101 O O . TYR A 1 267 ? 5.795 -13.193 16.221 1.00 95.62 267 TYR A O 1
ATOM 2109 N N . LYS A 1 268 ? 6.322 -11.549 17.663 1.00 95.25 268 LYS A N 1
ATOM 2110 C CA . LYS A 1 268 ? 5.946 -10.407 16.808 1.00 95.25 268 LYS A CA 1
ATOM 2111 C C . LYS A 1 268 ? 4.573 -10.612 16.163 1.00 95.25 268 LYS A C 1
ATOM 2113 O O . LYS A 1 268 ? 4.363 -10.276 15.000 1.00 95.25 268 LYS A O 1
ATOM 2118 N N . PHE A 1 269 ? 3.681 -11.253 16.913 1.00 97.25 269 PHE A N 1
ATOM 2119 C CA . PHE A 1 269 ? 2.399 -11.700 16.426 1.00 97.25 269 PHE A CA 1
ATOM 2120 C C . PHE A 1 269 ? 1.456 -10.511 16.387 1.00 97.25 269 PHE A C 1
ATOM 2122 O O . PHE A 1 269 ? 1.136 -9.922 17.419 1.00 97.25 269 PHE A O 1
ATOM 2129 N N . GLN A 1 270 ? 1.014 -10.181 15.183 1.00 97.44 270 GLN A N 1
ATOM 2130 C CA . GLN A 1 270 ? -0.003 -9.171 14.962 1.00 97.44 270 GLN A CA 1
ATOM 2131 C C . GLN A 1 270 ? -1.090 -9.768 14.075 1.00 97.44 270 GLN A C 1
ATOM 2133 O O . GLN A 1 270 ? -0.801 -10.498 13.123 1.00 97.44 270 GLN A O 1
ATOM 2138 N N . LEU A 1 271 ? -2.343 -9.453 14.386 1.00 97.81 271 LEU A N 1
ATOM 2139 C CA . LEU A 1 271 ? -3.511 -9.992 13.709 1.00 97.81 271 LEU A CA 1
ATOM 2140 C C . LEU A 1 271 ? -4.528 -8.891 13.451 1.00 97.81 271 LEU A C 1
ATOM 2142 O O . LEU A 1 271 ? -4.879 -8.120 14.342 1.00 97.81 271 LEU A O 1
ATOM 2146 N N . MET A 1 272 ? -5.050 -8.881 12.235 1.00 97.62 272 MET A N 1
ATOM 2147 C CA . MET A 1 272 ? -6.129 -8.021 11.801 1.00 97.62 272 MET A CA 1
ATOM 2148 C C . MET A 1 272 ? -7.229 -8.825 11.139 1.00 97.62 272 MET A C 1
ATOM 2150 O O . MET A 1 272 ? -6.980 -9.637 10.253 1.00 97.62 272 MET A O 1
ATOM 2154 N N . TYR A 1 273 ? -8.456 -8.548 11.544 1.00 98.19 273 TYR A N 1
ATOM 2155 C CA . TYR A 1 273 ? -9.642 -9.244 11.094 1.00 98.19 273 TYR A CA 1
ATOM 2156 C C . TYR A 1 273 ? -10.742 -8.233 10.792 1.00 98.19 273 TYR A C 1
ATOM 2158 O O . TYR A 1 273 ? -11.098 -7.453 11.671 1.00 98.19 273 TYR A O 1
ATOM 2166 N N . THR A 1 274 ? -11.297 -8.248 9.581 1.00 97.88 274 THR A N 1
ATOM 2167 C CA . THR A 1 274 ? -12.417 -7.369 9.219 1.00 97.88 274 THR A CA 1
ATOM 2168 C C . THR A 1 274 ? -13.641 -8.189 8.861 1.00 97.88 274 THR A C 1
ATOM 2170 O O . THR A 1 274 ? -13.640 -8.945 7.886 1.00 97.88 274 THR A O 1
ATOM 2173 N N . GLN A 1 275 ? -14.697 -7.994 9.650 1.00 96.25 275 GLN A N 1
ATOM 2174 C CA . GLN A 1 275 ? -16.035 -8.485 9.357 1.00 96.25 275 GLN A CA 1
ATOM 2175 C C . GLN A 1 275 ? -16.643 -7.662 8.228 1.00 96.25 275 GLN A C 1
ATOM 2177 O O . GLN A 1 275 ? -16.471 -6.443 8.180 1.00 96.25 275 GLN A O 1
ATOM 2182 N N . ILE A 1 276 ? -17.414 -8.328 7.374 1.00 96.31 276 ILE A N 1
ATOM 2183 C CA . ILE A 1 276 ? -18.207 -7.666 6.342 1.00 96.31 276 ILE A CA 1
ATOM 2184 C C . ILE A 1 276 ? -19.681 -7.917 6.643 1.00 96.31 276 ILE A C 1
ATOM 2186 O O . ILE A 1 276 ? -20.136 -9.064 6.754 1.00 96.31 276 ILE A O 1
ATOM 2190 N N . ASN A 1 277 ? -20.426 -6.831 6.811 1.00 95.25 277 ASN A N 1
ATOM 2191 C CA . ASN A 1 277 ? -21.879 -6.838 6.862 1.00 95.25 277 ASN A CA 1
ATOM 2192 C C . ASN A 1 277 ? -22.411 -6.307 5.544 1.00 95.25 277 ASN A C 1
ATOM 2194 O O . ASN A 1 277 ? -21.918 -5.314 5.034 1.00 95.25 277 ASN A O 1
ATOM 2198 N N . ARG A 1 278 ? -23.429 -6.956 4.992 1.00 94.81 278 ARG A N 1
ATOM 2199 C CA . ARG A 1 278 ? -24.107 -6.459 3.798 1.00 94.81 278 ARG A CA 1
ATOM 2200 C C . ARG A 1 278 ? -25.352 -5.702 4.208 1.00 94.81 278 ARG A C 1
ATOM 2202 O O . ARG A 1 278 ? -25.999 -6.076 5.187 1.00 94.81 278 ARG A O 1
ATOM 2209 N N . ASP A 1 279 ? -25.686 -4.652 3.474 1.00 94.25 279 ASP A N 1
ATOM 2210 C CA . ASP A 1 279 ? -26.982 -3.995 3.576 1.00 94.25 279 ASP A CA 1
ATOM 2211 C C . ASP A 1 279 ? -28.015 -4.633 2.622 1.00 94.25 279 ASP A C 1
ATOM 2213 O O . ASP A 1 279 ? -27.760 -5.639 1.957 1.00 94.25 279 ASP A O 1
ATOM 2217 N N . LYS A 1 280 ? -29.213 -4.042 2.542 1.00 95.44 280 LYS A N 1
ATOM 2218 C CA . LYS A 1 280 ? -30.298 -4.512 1.660 1.00 95.44 280 LYS A CA 1
ATOM 2219 C C . LYS A 1 280 ? -29.968 -4.444 0.158 1.00 95.44 280 LYS A C 1
ATOM 2221 O O . LYS A 1 280 ? -30.652 -5.087 -0.628 1.00 95.44 280 LYS A O 1
ATOM 2226 N N . ASN A 1 281 ? -28.976 -3.641 -0.225 1.00 93.75 281 ASN A N 1
ATOM 2227 C CA . ASN A 1 281 ? -28.492 -3.465 -1.592 1.00 93.75 281 ASN A CA 1
ATOM 2228 C C . ASN A 1 281 ? -27.172 -4.228 -1.824 1.00 93.75 281 ASN A C 1
ATOM 2230 O O . ASN A 1 281 ? -26.501 -3.995 -2.828 1.00 93.75 281 ASN A O 1
ATOM 2234 N N . ASN A 1 282 ? -26.788 -5.107 -0.891 1.00 93.31 282 ASN A N 1
ATOM 2235 C CA . ASN A 1 282 ? -25.525 -5.838 -0.879 1.00 93.31 282 ASN A CA 1
ATOM 2236 C C . ASN A 1 282 ? -24.269 -4.940 -0.827 1.00 93.31 282 ASN A C 1
ATOM 2238 O O . ASN A 1 282 ? -23.177 -5.385 -1.184 1.00 93.31 282 ASN A O 1
ATOM 2242 N N . GLN A 1 283 ? -24.389 -3.697 -0.352 1.00 91.94 283 GLN A N 1
ATOM 2243 C CA . GLN A 1 283 ? -23.237 -2.828 -0.101 1.00 91.94 283 GLN A CA 1
ATOM 2244 C C . GLN A 1 283 ? -22.525 -3.256 1.190 1.00 91.94 283 GLN A C 1
ATOM 2246 O O . GLN A 1 283 ? -23.210 -3.594 2.165 1.00 91.94 283 GLN A O 1
ATOM 2251 N N . PRO A 1 284 ? -21.180 -3.319 1.203 1.00 92.81 284 PRO A N 1
ATOM 2252 C CA . PRO A 1 284 ? -20.424 -3.787 2.356 1.00 92.81 284 PRO A CA 1
ATOM 2253 C C . PRO A 1 284 ? -20.233 -2.691 3.415 1.00 92.81 284 PRO A C 1
ATOM 2255 O O . PRO A 1 284 ? -19.869 -1.560 3.122 1.00 92.81 284 PRO A O 1
ATOM 2258 N N . GLU A 1 285 ? -20.400 -3.062 4.678 1.00 92.88 285 GLU A N 1
ATOM 2259 C CA . GLU A 1 285 ? -19.950 -2.324 5.854 1.00 92.88 285 GLU A CA 1
ATOM 2260 C C . GLU A 1 285 ? -18.816 -3.121 6.509 1.00 92.88 285 GLU A C 1
ATOM 2262 O O . GLU A 1 285 ? -18.976 -4.303 6.837 1.00 92.88 285 GLU A O 1
ATOM 2267 N N . PHE A 1 286 ? -17.670 -2.469 6.697 1.00 93.00 286 PHE A N 1
ATOM 2268 C CA . PHE A 1 286 ? -16.459 -3.081 7.236 1.00 93.00 286 PHE A CA 1
ATOM 2269 C C . PHE A 1 286 ? -16.322 -2.805 8.732 1.00 93.00 286 PHE A C 1
ATOM 2271 O O . PHE A 1 286 ? -16.316 -1.651 9.158 1.00 93.00 286 PHE A O 1
ATOM 2278 N N . ILE A 1 287 ? -16.154 -3.860 9.531 1.00 92.94 287 ILE A N 1
ATOM 2279 C CA . ILE A 1 287 ? -15.878 -3.748 10.968 1.00 92.94 287 ILE A CA 1
ATOM 2280 C C . ILE A 1 287 ? -14.558 -4.449 11.275 1.00 92.94 287 ILE A C 1
ATOM 2282 O O . ILE A 1 287 ? -14.482 -5.678 11.309 1.00 92.94 287 ILE A O 1
ATOM 2286 N N . SER A 1 288 ? -13.510 -3.652 11.476 1.00 94.56 288 SER A N 1
ATOM 2287 C CA . SER A 1 288 ? -12.152 -4.141 11.718 1.00 94.56 288 SER A CA 1
ATOM 2288 C C . SER A 1 288 ? -11.865 -4.364 13.203 1.00 94.56 288 SER A C 1
ATOM 2290 O O . SER A 1 288 ? -12.263 -3.599 14.084 1.00 94.56 288 SER A O 1
ATOM 2292 N N . HIS A 1 289 ? -11.103 -5.411 13.475 1.00 95.75 289 HIS A N 1
ATOM 2293 C CA . HIS A 1 289 ? -10.603 -5.818 14.774 1.00 95.75 289 HIS A CA 1
ATOM 2294 C C . HIS A 1 289 ? -9.109 -6.100 14.665 1.00 95.75 289 HIS A C 1
ATOM 2296 O O . HIS A 1 289 ? -8.645 -6.637 13.661 1.00 95.75 289 HIS A O 1
ATOM 2302 N N . SER A 1 290 ? -8.368 -5.788 15.720 1.00 95.62 290 SER A N 1
ATOM 2303 C CA . SER A 1 290 ? -6.932 -6.036 15.808 1.00 95.62 290 SER A CA 1
ATOM 2304 C C . SER A 1 290 ? -6.559 -6.781 17.085 1.00 95.62 290 SER A C 1
ATOM 2306 O O . SER A 1 290 ? -7.320 -6.800 18.058 1.00 95.62 290 SER A O 1
ATOM 2308 N N . PHE A 1 291 ? -5.399 -7.426 17.063 1.00 96.00 291 PHE A N 1
ATOM 2309 C CA . PHE A 1 291 ? -4.743 -8.023 18.219 1.00 96.00 291 PHE A CA 1
ATOM 2310 C C . PHE A 1 291 ? -3.226 -7.913 18.036 1.00 96.00 291 PHE A C 1
ATOM 2312 O O . PHE A 1 291 ? -2.711 -8.314 16.992 1.00 96.00 291 PHE A O 1
ATOM 2319 N N . GLY A 1 292 ? -2.523 -7.348 19.018 1.00 92.88 292 GLY A N 1
ATOM 2320 C CA . GLY A 1 292 ? -1.064 -7.183 18.990 1.00 92.88 292 GLY A CA 1
ATOM 2321 C C . GLY A 1 292 ? -0.533 -6.218 17.920 1.00 92.88 292 GLY A C 1
ATOM 2322 O O . GLY A 1 292 ? 0.668 -6.197 17.675 1.00 92.88 292 GLY A O 1
ATOM 2323 N N . VAL A 1 293 ? -1.401 -5.443 17.258 1.00 92.94 293 VAL A N 1
ATOM 2324 C CA . VAL A 1 293 ? -1.016 -4.526 16.172 1.00 92.94 293 VAL A CA 1
ATOM 2325 C C . VAL A 1 293 ? -0.223 -3.347 16.721 1.00 92.94 293 VAL A C 1
ATOM 2327 O O . VAL A 1 293 ? -0.691 -2.661 17.624 1.00 92.94 293 VAL A O 1
ATOM 2330 N N . ALA A 1 294 ? 0.948 -3.111 16.135 1.00 86.00 294 ALA A N 1
ATOM 2331 C CA . ALA A 1 294 ? 1.849 -2.017 16.484 1.00 86.00 294 ALA A CA 1
ATOM 2332 C C . ALA A 1 294 ? 2.495 -1.480 15.198 1.00 86.00 294 ALA A C 1
ATOM 2334 O O . ALA A 1 294 ? 3.425 -2.090 14.662 1.00 86.00 294 ALA A O 1
ATOM 2335 N N . SER A 1 295 ? 1.957 -0.380 14.665 1.00 80.81 295 SER A N 1
ATOM 2336 C CA . SER A 1 295 ? 2.392 0.224 13.393 1.00 80.81 295 SER A CA 1
ATOM 2337 C C . SER A 1 295 ? 3.796 0.834 13.473 1.00 80.81 295 SER A C 1
ATOM 2339 O O . SER A 1 295 ? 4.457 1.016 12.453 1.00 80.81 295 SER A O 1
ATOM 2341 N N . GLU A 1 296 ? 4.246 1.141 14.687 1.00 78.75 296 GLU A N 1
ATOM 2342 C CA . GLU A 1 296 ? 5.548 1.701 15.029 1.00 78.75 296 GLU A CA 1
ATOM 2343 C C . GLU A 1 296 ? 6.656 0.651 15.186 1.00 78.75 296 GLU A C 1
ATOM 2345 O O . GLU A 1 296 ? 7.816 1.029 15.307 1.00 78.75 296 GLU A O 1
ATOM 2350 N N . LYS A 1 297 ? 6.323 -0.648 15.184 1.00 85.44 297 LYS A N 1
ATOM 2351 C CA . LYS A 1 297 ? 7.301 -1.734 15.330 1.00 85.44 297 LYS A CA 1
ATOM 2352 C C . LYS A 1 297 ? 7.649 -2.345 13.981 1.00 85.44 297 LYS A C 1
ATOM 2354 O O . LYS A 1 297 ? 6.766 -2.763 13.224 1.00 85.44 297 LYS A O 1
ATOM 2359 N N . TYR A 1 298 ? 8.943 -2.478 13.702 1.00 92.31 298 TYR A N 1
ATOM 2360 C CA . TYR A 1 298 ? 9.387 -3.077 12.450 1.00 92.31 298 TYR A CA 1
ATOM 2361 C C . TYR A 1 298 ? 9.117 -4.592 12.391 1.00 92.31 298 TYR A C 1
ATOM 2363 O O . TYR A 1 298 ? 9.375 -5.356 13.326 1.00 92.31 298 TYR A O 1
ATOM 2371 N N . PHE A 1 299 ? 8.692 -5.052 11.216 1.00 94.38 299 PHE A N 1
ATOM 2372 C CA . PHE A 1 299 ? 8.816 -6.439 10.779 1.00 94.38 299 PHE A CA 1
ATOM 2373 C C . PHE A 1 299 ? 9.179 -6.468 9.293 1.00 94.38 299 PHE A C 1
ATOM 2375 O O . PHE A 1 299 ? 8.855 -5.545 8.542 1.00 94.38 299 PHE A O 1
ATOM 2382 N N . TYR A 1 300 ? 9.817 -7.549 8.842 1.00 96.00 300 TYR A N 1
ATOM 2383 C CA . TYR A 1 300 ? 10.127 -7.701 7.423 1.00 96.00 300 TYR A CA 1
ATOM 2384 C C . TYR A 1 300 ? 8.905 -8.251 6.659 1.00 96.00 300 TYR A C 1
ATOM 2386 O O . TYR A 1 300 ? 8.484 -9.377 6.932 1.00 96.00 300 TYR A O 1
ATOM 2394 N N . PRO A 1 301 ? 8.334 -7.521 5.678 1.00 96.44 301 PRO A N 1
ATOM 2395 C CA . PRO A 1 301 ? 7.097 -7.916 4.992 1.00 96.44 301 PRO A CA 1
ATOM 2396 C C . PRO A 1 301 ? 7.295 -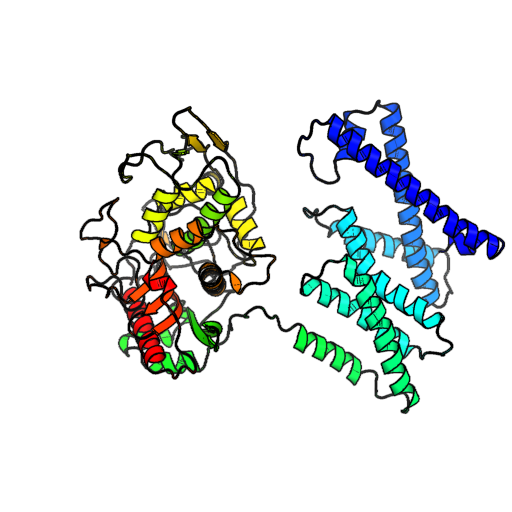9.060 3.981 1.00 96.44 301 PRO A C 1
ATOM 2398 O O . PRO A 1 301 ? 6.332 -9.633 3.470 1.00 96.44 301 PRO A O 1
ATOM 2401 N N . ALA A 1 302 ? 8.543 -9.426 3.678 1.00 96.25 302 ALA A N 1
ATOM 2402 C CA . ALA A 1 302 ? 8.870 -10.487 2.731 1.00 96.25 302 ALA A CA 1
ATOM 2403 C C . ALA A 1 302 ? 8.109 -10.332 1.396 1.00 96.25 302 ALA A C 1
ATOM 2405 O O . ALA A 1 302 ? 8.111 -9.261 0.800 1.00 96.25 302 ALA A O 1
ATOM 2406 N N . SER A 1 303 ? 7.485 -11.400 0.888 1.00 98.06 303 SER A N 1
ATOM 2407 C CA . SER A 1 303 ? 6.792 -11.394 -0.410 1.00 98.06 303 SER A CA 1
ATOM 2408 C C . SER A 1 303 ? 5.385 -10.779 -0.391 1.00 98.06 303 SER A C 1
ATOM 2410 O O . SER A 1 303 ? 4.719 -10.823 -1.427 1.00 98.06 303 SER A O 1
ATOM 2412 N N . THR A 1 304 ? 4.899 -10.212 0.718 1.00 98.19 304 THR A N 1
ATOM 2413 C CA . THR A 1 304 ? 3.569 -9.575 0.708 1.00 98.19 304 THR A CA 1
ATOM 2414 C C . THR A 1 304 ? 3.554 -8.282 -0.108 1.00 98.19 304 THR A C 1
ATOM 2416 O O . THR A 1 304 ? 2.559 -8.024 -0.781 1.00 98.19 304 THR A O 1
ATOM 2419 N N . ILE A 1 305 ? 4.689 -7.566 -0.188 1.00 98.06 305 ILE A N 1
ATOM 2420 C CA . ILE A 1 305 ? 4.863 -6.343 -1.003 1.00 98.06 305 ILE A CA 1
ATOM 2421 C C . ILE A 1 305 ? 4.618 -6.552 -2.509 1.00 98.06 305 ILE A C 1
ATOM 2423 O O . ILE A 1 305 ? 4.472 -5.604 -3.282 1.00 98.06 305 ILE A O 1
ATOM 2427 N N . LYS A 1 306 ? 4.620 -7.815 -2.957 1.00 98.75 306 LYS A N 1
ATOM 2428 C CA . LYS A 1 306 ? 4.377 -8.171 -4.356 1.00 98.75 306 LYS A CA 1
ATOM 2429 C C . LYS A 1 306 ? 2.969 -7.783 -4.802 1.00 98.75 306 LYS A C 1
ATOM 2431 O O . LYS A 1 306 ? 2.771 -7.562 -5.990 1.00 98.75 306 LYS A O 1
ATOM 2436 N N . LEU A 1 307 ? 2.012 -7.704 -3.873 1.00 98.62 307 LEU A N 1
ATOM 2437 C CA . LEU A 1 307 ? 0.637 -7.302 -4.161 1.00 98.62 307 LEU A CA 1
ATOM 2438 C C . LEU A 1 307 ? 0.571 -5.855 -4.673 1.00 98.62 307 LEU A C 1
ATOM 2440 O O . LEU A 1 307 ? -0.088 -5.581 -5.672 1.00 98.62 307 LEU A O 1
ATOM 2444 N N . GLN A 1 308 ? 1.303 -4.954 -4.023 1.00 98.38 308 GLN A N 1
ATOM 2445 C CA . GLN A 1 308 ? 1.362 -3.531 -4.343 1.00 98.38 308 GLN A CA 1
ATOM 2446 C C . GLN A 1 308 ? 2.046 -3.330 -5.694 1.00 98.38 308 GLN A C 1
ATOM 2448 O O . GLN A 1 308 ? 1.478 -2.717 -6.591 1.00 98.38 308 GLN A O 1
ATOM 2453 N N . VAL A 1 309 ? 3.216 -3.947 -5.888 1.00 98.75 309 VAL A N 1
ATOM 2454 C CA . VAL A 1 309 ? 3.943 -3.906 -7.169 1.00 98.75 309 VAL A CA 1
ATOM 2455 C C . VAL A 1 309 ? 3.105 -4.487 -8.313 1.00 98.75 309 VAL A C 1
ATOM 2457 O O . VAL A 1 309 ? 3.111 -3.947 -9.417 1.00 98.75 309 VAL A O 1
ATOM 2460 N N . ALA A 1 310 ? 2.336 -5.548 -8.062 1.00 98.75 310 ALA A N 1
ATOM 2461 C CA . ALA A 1 310 ? 1.442 -6.127 -9.057 1.00 98.75 310 ALA A CA 1
ATOM 2462 C C . ALA A 1 310 ? 0.313 -5.169 -9.474 1.00 98.75 310 ALA A C 1
ATOM 2464 O O . ALA A 1 310 ? 0.081 -4.981 -10.669 1.00 98.75 310 ALA A O 1
ATOM 2465 N N . ALA A 1 311 ? -0.367 -4.552 -8.506 1.00 98.38 311 ALA A N 1
ATOM 2466 C CA . ALA A 1 311 ? -1.448 -3.606 -8.772 1.00 98.38 311 ALA A CA 1
ATOM 2467 C C . ALA A 1 311 ? -0.944 -2.346 -9.495 1.00 98.38 311 ALA A C 1
ATOM 2469 O O . ALA A 1 311 ? -1.512 -1.957 -10.513 1.00 98.38 311 ALA A O 1
ATOM 2470 N N . LEU A 1 312 ? 0.170 -1.767 -9.037 1.00 98.56 312 LEU A N 1
ATOM 2471 C CA . LEU A 1 312 ? 0.781 -0.590 -9.663 1.00 98.56 312 LEU A CA 1
ATOM 2472 C C . LEU A 1 312 ? 1.283 -0.874 -11.085 1.00 98.56 312 LEU A C 1
ATOM 2474 O O . LEU A 1 312 ? 1.203 -0.011 -11.952 1.00 98.56 312 LEU A O 1
ATOM 2478 N N . SER A 1 313 ? 1.736 -2.101 -11.370 1.00 98.62 313 SER A N 1
ATOM 2479 C CA . SER A 1 313 ? 2.117 -2.500 -12.735 1.00 98.62 313 SER A CA 1
ATOM 2480 C C . SER A 1 313 ? 0.935 -2.442 -13.704 1.00 98.62 313 SER A C 1
ATOM 2482 O O . SER A 1 313 ? 1.102 -2.021 -14.846 1.00 98.62 313 SER A O 1
ATOM 2484 N N . LEU A 1 314 ? -0.262 -2.840 -13.262 1.00 98.38 314 LEU A N 1
ATOM 2485 C CA . LEU A 1 314 ? -1.479 -2.733 -14.071 1.00 98.38 314 LEU A CA 1
ATOM 2486 C C . LEU A 1 314 ? -1.973 -1.283 -14.176 1.00 98.38 314 LEU A C 1
ATOM 2488 O O . LEU A 1 314 ? -2.423 -0.876 -15.244 1.00 98.38 314 LEU A O 1
ATOM 2492 N N . GLU A 1 315 ? -1.853 -0.492 -13.107 1.00 97.00 315 GLU A N 1
ATOM 2493 C CA . GLU A 1 315 ? -2.170 0.944 -13.134 1.00 97.00 315 GLU A CA 1
ATOM 2494 C C . GLU A 1 315 ? -1.299 1.682 -14.166 1.00 97.00 315 GLU A C 1
ATOM 2496 O O . GLU A 1 315 ? -1.824 2.386 -15.030 1.00 97.00 315 GLU A O 1
ATOM 2501 N N . LYS A 1 316 ? 0.019 1.444 -14.159 1.00 96.94 316 LYS A N 1
ATOM 2502 C CA . LYS A 1 316 ? 0.956 2.040 -15.123 1.00 96.94 316 LYS A CA 1
ATOM 2503 C C . LYS A 1 316 ? 0.669 1.621 -16.572 1.00 96.94 316 LYS A C 1
ATOM 2505 O O . LYS A 1 316 ? 0.771 2.443 -17.485 1.00 96.94 316 LYS A O 1
ATOM 2510 N N . LEU A 1 317 ? 0.254 0.371 -16.802 1.00 96.31 317 LEU A N 1
ATOM 2511 C CA . LEU A 1 317 ? -0.188 -0.077 -18.129 1.00 96.31 317 LEU A CA 1
ATOM 2512 C C . LEU A 1 317 ? -1.413 0.706 -18.619 1.00 96.31 317 LEU A C 1
ATOM 2514 O O . LEU A 1 317 ? -1.439 1.123 -19.773 1.00 96.31 317 LEU A O 1
ATOM 2518 N N . ASN A 1 318 ? -2.389 0.975 -17.747 1.00 93.12 318 ASN A N 1
ATOM 2519 C CA . ASN A 1 318 ? -3.572 1.770 -18.104 1.00 93.12 318 ASN A CA 1
ATOM 2520 C C . ASN A 1 318 ? -3.239 3.232 -18.448 1.00 93.12 318 ASN A C 1
ATOM 2522 O O . ASN A 1 318 ? -3.998 3.885 -19.162 1.00 93.12 318 ASN A O 1
ATOM 2526 N N . GLN A 1 319 ? -2.087 3.731 -17.995 1.00 92.38 319 GLN A N 1
ATOM 2527 C CA . GLN A 1 319 ? -1.556 5.053 -18.339 1.00 92.38 319 GLN A CA 1
ATOM 2528 C C . GLN A 1 319 ? -0.711 5.050 -19.625 1.00 92.38 319 GLN A C 1
ATOM 2530 O O . GLN A 1 319 ? -0.305 6.114 -20.086 1.00 92.38 319 GLN A O 1
ATOM 2535 N N . THR A 1 320 ? -0.466 3.879 -20.229 1.00 93.81 320 THR A N 1
ATOM 2536 C CA . THR A 1 320 ? 0.379 3.720 -21.423 1.00 93.81 320 THR A CA 1
ATOM 2537 C C . THR A 1 320 ? -0.407 3.045 -22.561 1.00 93.81 320 THR A C 1
ATOM 2539 O O . THR A 1 320 ? -0.232 1.853 -22.812 1.00 93.81 320 THR A O 1
ATOM 2542 N N . PRO A 1 321 ? -1.265 3.779 -23.303 1.00 91.38 321 PRO A N 1
ATOM 2543 C CA . PRO A 1 321 ? -2.244 3.185 -24.225 1.00 91.38 321 PRO A CA 1
ATOM 2544 C C . PRO A 1 321 ? -1.669 2.351 -25.380 1.00 91.38 321 PRO A C 1
ATOM 2546 O O . PRO A 1 321 ? -2.403 1.600 -26.019 1.00 91.38 321 PRO A O 1
ATOM 2549 N N . SER A 1 322 ? -0.378 2.497 -25.692 1.00 93.88 322 SER A N 1
ATOM 2550 C CA . SER A 1 322 ? 0.297 1.743 -26.754 1.00 93.88 322 SER A CA 1
ATOM 2551 C C . SER A 1 322 ? 0.603 0.291 -26.378 1.00 93.88 322 SER A C 1
ATOM 2553 O O . SER A 1 322 ? 0.895 -0.510 -27.266 1.00 93.88 322 SER A O 1
ATOM 2555 N N . ILE A 1 323 ? 0.539 -0.064 -25.092 1.00 96.50 323 ILE A N 1
ATOM 2556 C CA . ILE A 1 323 ? 0.887 -1.390 -24.575 1.00 96.50 323 ILE A CA 1
ATOM 2557 C C . ILE A 1 323 ? -0.199 -1.914 -23.634 1.00 96.50 323 ILE A C 1
ATOM 2559 O O . ILE A 1 323 ? -1.017 -1.172 -23.104 1.00 96.50 323 ILE A O 1
ATOM 2563 N N . ASN A 1 324 ? -0.216 -3.224 -23.416 1.00 96.50 324 ASN A N 1
ATOM 2564 C CA . ASN A 1 324 ? -1.079 -3.868 -22.435 1.00 96.50 324 ASN A CA 1
ATOM 2565 C C . ASN A 1 324 ? -0.348 -5.043 -21.766 1.00 96.50 324 ASN A C 1
ATOM 2567 O O . ASN A 1 324 ? 0.804 -5.350 -22.075 1.00 96.50 324 ASN A O 1
ATOM 2571 N N . LYS A 1 325 ? -1.024 -5.720 -20.834 1.00 97.25 325 LYS A N 1
ATOM 2572 C CA . LYS A 1 325 ? -0.447 -6.833 -20.062 1.00 97.25 325 LYS A CA 1
ATOM 2573 C C . LYS A 1 325 ? 0.063 -8.002 -20.912 1.00 97.25 325 LYS A C 1
ATOM 2575 O O . LYS A 1 325 ? 0.930 -8.733 -20.443 1.00 97.25 325 LYS A O 1
ATOM 2580 N N . ASP A 1 326 ? -0.442 -8.177 -22.128 1.00 96.94 326 ASP A N 1
ATOM 2581 C CA . ASP A 1 326 ? -0.072 -9.264 -23.038 1.00 96.94 326 ASP A CA 1
ATOM 2582 C C . ASP A 1 326 ? 0.961 -8.828 -24.091 1.00 96.94 326 ASP A C 1
ATOM 2584 O O . ASP A 1 326 ? 1.416 -9.644 -24.894 1.00 96.94 326 ASP A O 1
ATOM 2588 N N . THR A 1 327 ? 1.376 -7.558 -24.084 1.00 97.88 327 THR A N 1
ATOM 2589 C CA . THR A 1 327 ? 2.428 -7.051 -24.965 1.00 97.88 327 THR A CA 1
ATOM 2590 C C . THR A 1 327 ? 3.782 -7.660 -24.593 1.00 97.88 327 THR A C 1
ATOM 2592 O O . THR A 1 327 ? 4.196 -7.636 -23.431 1.00 97.88 327 THR A O 1
ATOM 2595 N N . TYR A 1 328 ? 4.486 -8.187 -25.598 1.00 97.88 328 TYR A N 1
ATOM 2596 C CA . TYR A 1 328 ? 5.844 -8.707 -25.448 1.00 97.88 328 TYR A CA 1
ATOM 2597 C C . TYR A 1 328 ? 6.802 -7.592 -25.026 1.00 97.88 328 TYR A C 1
ATOM 2599 O O . TYR A 1 328 ? 6.833 -6.532 -25.654 1.00 97.88 328 TYR A O 1
ATOM 2607 N N . LEU A 1 329 ? 7.612 -7.855 -24.001 1.00 98.00 329 LEU A N 1
ATOM 2608 C CA . LEU A 1 329 ? 8.659 -6.949 -23.541 1.00 98.00 329 LEU A CA 1
ATOM 2609 C C . LEU A 1 329 ? 10.050 -7.589 -23.614 1.00 98.00 329 LEU A C 1
ATOM 2611 O O . LEU A 1 329 ? 10.207 -8.789 -23.440 1.00 98.00 329 LEU A O 1
ATOM 2615 N N . LYS A 1 330 ? 11.091 -6.784 -23.809 1.00 97.69 330 LYS A N 1
ATOM 2616 C CA . LYS A 1 330 ? 12.487 -7.150 -23.552 1.00 97.69 330 LYS A CA 1
ATOM 2617 C C . LYS A 1 330 ? 13.048 -6.203 -22.512 1.00 97.69 330 LYS A C 1
ATOM 2619 O O . LYS A 1 330 ? 12.954 -4.992 -22.685 1.00 97.69 330 LYS A O 1
ATOM 2624 N N . ILE A 1 331 ? 13.686 -6.749 -21.490 1.00 96.75 331 ILE A N 1
ATOM 2625 C CA . ILE A 1 331 ? 14.520 -5.978 -20.570 1.00 96.75 331 ILE A CA 1
ATOM 2626 C C . ILE A 1 331 ? 15.956 -6.152 -21.047 1.00 96.75 331 ILE A C 1
ATOM 2628 O O . ILE A 1 331 ? 16.424 -7.284 -21.192 1.00 96.75 331 ILE A O 1
ATOM 2632 N N . LYS A 1 332 ? 16.638 -5.054 -21.358 1.00 95.25 332 LYS A N 1
ATOM 2633 C CA . LYS A 1 332 ? 18.036 -5.100 -21.796 1.00 95.25 332 LYS A CA 1
ATOM 2634 C C . LYS A 1 332 ? 18.944 -5.421 -20.612 1.00 95.25 332 LYS A C 1
ATOM 2636 O O . LYS A 1 332 ? 18.620 -5.100 -19.474 1.00 95.25 332 LYS A O 1
ATOM 2641 N N . ASP A 1 333 ? 20.090 -6.035 -20.893 1.00 91.88 333 ASP A N 1
ATOM 2642 C CA . ASP A 1 333 ? 21.193 -6.006 -19.934 1.00 91.88 333 ASP A CA 1
ATOM 2643 C C . ASP A 1 333 ? 21.580 -4.543 -19.686 1.00 91.88 333 ASP A C 1
ATOM 2645 O O . ASP A 1 333 ? 21.596 -3.736 -20.622 1.00 91.88 333 ASP A O 1
ATOM 2649 N N . GLY A 1 334 ? 21.859 -4.195 -18.434 1.00 82.62 334 GLY A N 1
ATOM 2650 C CA . GLY A 1 334 ? 22.184 -2.820 -18.071 1.00 82.62 334 GLY A CA 1
ATOM 2651 C C . GLY A 1 334 ? 23.231 -2.740 -16.974 1.00 82.62 334 GLY A C 1
ATOM 2652 O O . GLY A 1 334 ? 24.368 -3.160 -17.178 1.00 82.62 334 GLY A O 1
ATOM 2653 N N . PHE A 1 335 ? 22.879 -2.121 -15.850 1.00 84.88 335 PHE A N 1
ATOM 2654 C CA . PHE A 1 335 ? 23.842 -1.717 -14.827 1.00 84.88 335 PHE A CA 1
ATOM 2655 C C . PHE A 1 335 ? 24.421 -2.910 -14.060 1.00 84.88 335 PHE A C 1
ATOM 2657 O O . PHE A 1 335 ? 23.688 -3.704 -13.471 1.00 84.88 335 PHE A O 1
ATOM 2664 N N . GLU A 1 336 ? 25.753 -2.996 -14.050 1.00 87.12 336 GLU A N 1
ATOM 2665 C CA . GLU A 1 336 ? 26.542 -3.976 -13.293 1.00 87.12 336 GLU A CA 1
ATOM 2666 C C . GLU A 1 336 ? 26.038 -5.425 -13.434 1.00 87.12 336 GLU A C 1
ATOM 2668 O O . GLU A 1 336 ? 26.164 -6.029 -14.503 1.00 87.12 336 GLU A O 1
ATOM 2673 N N . SER A 1 337 ? 25.516 -6.017 -12.354 1.00 84.19 337 SER A N 1
ATOM 2674 C CA . SER A 1 337 ? 25.089 -7.417 -12.318 1.00 84.19 337 SER A CA 1
ATOM 2675 C C . SER A 1 337 ? 23.644 -7.640 -12.787 1.00 84.19 337 SER A C 1
ATOM 2677 O O . SER A 1 337 ? 23.207 -8.793 -12.890 1.00 84.19 337 SER A O 1
ATOM 2679 N N . LEU A 1 338 ? 22.899 -6.575 -13.116 1.00 89.75 338 LEU A N 1
ATOM 2680 C CA . LEU A 1 338 ? 21.493 -6.663 -13.506 1.00 89.75 338 LEU A CA 1
ATOM 2681 C C . LEU A 1 338 ? 21.333 -7.273 -14.905 1.00 89.75 338 LEU A C 1
ATOM 2683 O O . LEU A 1 338 ? 21.502 -6.616 -15.934 1.00 89.75 338 LEU A O 1
ATOM 2687 N N . LYS A 1 339 ? 20.948 -8.551 -14.930 1.00 90.88 339 LYS A N 1
ATOM 2688 C CA . LYS A 1 339 ? 20.663 -9.298 -16.159 1.00 90.88 339 LYS A CA 1
ATOM 2689 C C . LYS A 1 339 ? 19.300 -8.939 -16.742 1.00 90.88 339 LYS A C 1
ATOM 2691 O O . LYS A 1 339 ? 18.273 -9.019 -16.063 1.00 90.88 339 LYS A O 1
ATOM 2696 N N . GLY A 1 340 ? 19.284 -8.655 -18.037 1.00 92.94 340 GLY A N 1
ATOM 2697 C CA . GLY A 1 340 ? 18.079 -8.489 -18.831 1.00 92.94 340 GLY A CA 1
ATOM 2698 C C . GLY A 1 340 ? 17.281 -9.786 -18.985 1.00 92.94 340 GLY A C 1
ATOM 2699 O O . GLY A 1 340 ? 17.594 -10.835 -18.413 1.00 92.94 340 GLY A O 1
ATOM 2700 N N . VAL A 1 341 ? 16.205 -9.711 -19.760 1.00 95.19 341 VAL A N 1
ATOM 2701 C CA . VAL A 1 341 ? 15.399 -10.864 -20.166 1.00 95.19 341 VAL A CA 1
ATOM 2702 C C . VAL A 1 341 ? 14.767 -10.595 -21.522 1.00 95.19 341 VAL A C 1
ATOM 2704 O O . VAL A 1 341 ? 14.104 -9.583 -21.739 1.00 95.19 341 VAL A O 1
ATOM 2707 N N . THR A 1 342 ? 14.984 -11.518 -22.453 1.00 95.25 342 THR A N 1
ATOM 2708 C CA . THR A 1 342 ? 14.434 -11.457 -23.815 1.00 95.25 342 THR A CA 1
ATOM 2709 C C . THR A 1 342 ? 13.494 -12.620 -24.121 1.00 95.25 342 THR A C 1
ATOM 2711 O O . THR A 1 342 ? 12.668 -12.506 -25.026 1.00 95.25 342 THR A O 1
ATOM 2714 N N . VAL A 1 343 ? 13.606 -13.709 -23.356 1.00 95.69 343 VAL A N 1
ATOM 2715 C CA . VAL A 1 343 ? 12.847 -14.958 -23.474 1.00 95.69 343 VAL A CA 1
ATOM 2716 C C . VAL A 1 343 ? 12.493 -15.439 -22.069 1.00 95.69 343 VAL A C 1
ATOM 2718 O O . VAL A 1 343 ? 13.310 -15.347 -21.155 1.00 95.69 343 VAL A O 1
ATOM 2721 N N . ASP A 1 344 ? 11.294 -15.988 -21.910 1.00 96.12 344 ASP A N 1
ATOM 2722 C CA . ASP A 1 344 ? 10.831 -16.629 -20.684 1.00 96.12 344 ASP A CA 1
ATOM 2723 C C . ASP A 1 344 ? 10.248 -18.000 -21.036 1.00 96.12 344 ASP A C 1
ATOM 2725 O O . ASP A 1 344 ? 9.122 -18.113 -21.519 1.00 96.12 344 ASP A O 1
ATOM 2729 N N . SER A 1 345 ? 11.023 -19.060 -20.800 1.00 95.06 345 SER A N 1
ATOM 2730 C CA . SER A 1 345 ? 10.655 -20.438 -21.160 1.00 95.06 345 SER A CA 1
ATOM 2731 C C . SER A 1 345 ? 9.425 -20.969 -20.419 1.00 95.06 345 SER A C 1
ATOM 2733 O O . SER A 1 345 ? 8.878 -22.001 -20.802 1.00 95.06 345 SER A O 1
ATOM 2735 N N . THR A 1 346 ? 8.975 -20.278 -19.370 1.00 94.56 346 THR A N 1
ATOM 2736 C CA . THR A 1 346 ? 7.753 -20.629 -18.638 1.00 94.56 346 THR A CA 1
ATOM 2737 C C . THR A 1 346 ? 6.493 -20.036 -19.277 1.00 94.56 346 THR A C 1
ATOM 2739 O O . THR A 1 346 ? 5.384 -20.465 -18.949 1.00 94.56 346 THR A O 1
ATOM 2742 N N . ALA A 1 347 ? 6.640 -19.065 -20.186 1.00 95.25 347 ALA A N 1
ATOM 2743 C CA . ALA A 1 347 ? 5.542 -18.475 -20.943 1.00 95.25 347 ALA A CA 1
ATOM 2744 C C . ALA A 1 347 ? 5.101 -19.397 -22.087 1.00 95.25 347 ALA A C 1
ATOM 2746 O O . ALA A 1 347 ? 5.912 -20.082 -22.708 1.00 95.25 347 ALA A O 1
ATOM 2747 N N . LYS A 1 348 ? 3.806 -19.371 -22.427 1.00 93.62 348 LYS A N 1
ATOM 2748 C CA . LYS A 1 348 ? 3.212 -20.247 -23.457 1.00 93.62 348 LYS A CA 1
ATOM 2749 C C . LYS A 1 348 ? 3.905 -20.149 -24.825 1.00 93.62 348 LYS A C 1
ATOM 2751 O O . LYS A 1 348 ? 4.023 -21.148 -25.524 1.00 93.62 348 LYS A O 1
ATOM 2756 N N . ASN A 1 349 ? 4.323 -18.952 -25.217 1.00 94.19 349 ASN A N 1
ATOM 2757 C CA . ASN A 1 349 ? 4.998 -18.656 -26.484 1.00 94.19 349 ASN A CA 1
ATOM 2758 C C . ASN A 1 349 ? 6.494 -18.335 -26.296 1.00 94.19 349 ASN A C 1
ATOM 2760 O O . ASN A 1 349 ? 7.132 -17.864 -27.232 1.00 94.19 349 ASN A O 1
ATOM 2764 N N . GLY A 1 350 ? 7.046 -18.545 -25.096 1.00 95.56 350 GLY A N 1
ATOM 2765 C CA . GLY A 1 350 ? 8.418 -18.165 -24.758 1.00 95.56 350 GLY A CA 1
ATOM 2766 C C . GLY A 1 350 ? 8.648 -16.657 -24.598 1.00 95.56 350 GLY A C 1
ATOM 2767 O O . GLY A 1 350 ? 9.783 -16.247 -24.357 1.00 95.56 350 GLY A O 1
ATOM 2768 N N . LEU A 1 351 ? 7.612 -15.821 -24.738 1.00 96.00 351 LEU A N 1
ATOM 2769 C CA . LEU A 1 351 ? 7.739 -14.367 -24.687 1.00 96.00 351 LEU A CA 1
ATOM 2770 C C . LEU A 1 351 ? 7.331 -13.830 -23.306 1.00 96.00 351 LEU A C 1
ATOM 2772 O O . LEU A 1 351 ? 6.205 -14.075 -22.868 1.00 96.00 351 LEU A O 1
ATOM 2776 N N . PRO A 1 352 ? 8.206 -13.083 -22.613 1.00 97.69 352 PRO A N 1
ATOM 2777 C CA . PRO A 1 352 ? 7.847 -12.401 -21.377 1.00 97.69 352 PRO A CA 1
ATOM 2778 C C . PRO A 1 352 ? 6.840 -11.271 -21.616 1.00 97.69 352 PRO A C 1
ATOM 2780 O O . PRO A 1 352 ? 6.960 -10.485 -22.558 1.00 97.69 352 PRO A O 1
ATOM 2783 N N . THR A 1 353 ? 5.869 -11.170 -20.713 1.00 98.38 353 THR A N 1
ATOM 2784 C CA . THR A 1 353 ? 4.871 -10.096 -20.662 1.00 98.38 353 THR A CA 1
ATOM 2785 C C . THR A 1 353 ? 4.586 -9.741 -19.203 1.00 98.38 353 THR A C 1
ATOM 2787 O O . THR A 1 353 ? 4.805 -10.559 -18.301 1.00 98.38 353 THR A O 1
ATOM 2790 N N . ILE A 1 354 ? 4.054 -8.542 -18.951 1.00 98.44 354 ILE A N 1
ATOM 2791 C CA . ILE A 1 354 ? 3.639 -8.132 -17.599 1.00 98.44 354 ILE A CA 1
ATOM 2792 C C . ILE A 1 354 ? 2.582 -9.101 -17.045 1.00 98.44 354 ILE A C 1
ATOM 2794 O O . ILE A 1 354 ? 2.684 -9.547 -15.905 1.00 98.44 354 ILE A O 1
ATOM 2798 N N . GLY A 1 355 ? 1.612 -9.512 -17.865 1.00 98.31 355 GLY A N 1
ATOM 279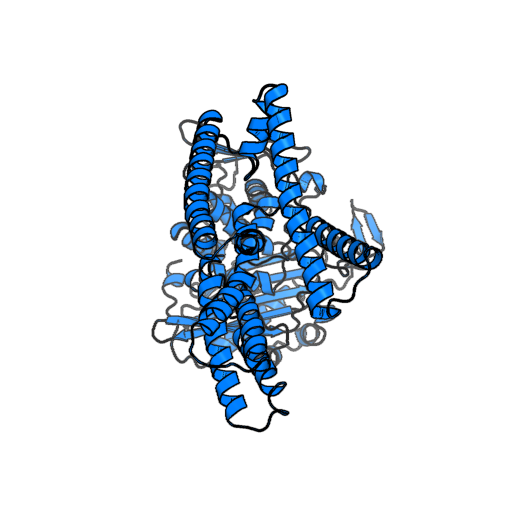9 C CA . GLY A 1 355 ? 0.574 -10.474 -17.498 1.00 98.31 355 GLY A CA 1
ATOM 2800 C C . GLY A 1 355 ? 1.135 -11.843 -17.103 1.00 98.31 355 GLY A C 1
ATOM 2801 O O . GLY A 1 355 ? 0.670 -12.440 -16.128 1.00 98.31 355 GLY A O 1
ATOM 2802 N N . HIS A 1 356 ? 2.172 -12.323 -17.796 1.00 98.38 356 HIS A N 1
ATOM 2803 C CA . HIS A 1 356 ? 2.853 -13.572 -17.443 1.00 98.38 356 HIS A CA 1
ATOM 2804 C C . HIS A 1 356 ? 3.615 -13.461 -16.116 1.00 98.38 356 HIS A C 1
ATOM 2806 O O . HIS A 1 356 ? 3.545 -14.364 -15.278 1.00 98.38 356 HIS A O 1
ATOM 2812 N N . TYR A 1 357 ? 4.282 -12.332 -15.865 1.00 98.69 357 TYR A N 1
ATOM 2813 C CA . TYR A 1 357 ? 4.920 -12.084 -14.571 1.00 98.69 357 TYR A CA 1
ATOM 2814 C C . TYR A 1 357 ? 3.906 -12.028 -13.430 1.00 98.69 357 TYR A C 1
ATOM 2816 O O . TYR A 1 357 ? 4.103 -12.696 -12.417 1.00 98.69 357 TYR A O 1
ATOM 2824 N N . LEU A 1 358 ? 2.784 -11.328 -13.609 1.00 98.56 358 LEU A N 1
ATOM 2825 C CA . LEU A 1 358 ? 1.702 -11.285 -12.622 1.00 98.56 358 LEU A CA 1
ATOM 2826 C C . LEU A 1 358 ? 1.135 -12.683 -12.338 1.00 98.56 358 LEU A C 1
ATOM 2828 O O . LEU A 1 358 ? 0.885 -13.030 -11.184 1.00 98.56 358 LEU A O 1
ATOM 2832 N N . HIS A 1 359 ? 0.992 -13.523 -13.366 1.00 98.19 359 HIS A N 1
ATOM 2833 C CA . HIS A 1 359 ? 0.570 -14.910 -13.191 1.00 98.19 359 HIS A CA 1
ATOM 2834 C C . HIS A 1 359 ? 1.537 -15.699 -12.291 1.00 98.19 359 HIS A C 1
ATOM 2836 O O . HIS A 1 359 ? 1.112 -16.278 -11.291 1.00 98.19 359 HIS A O 1
ATOM 2842 N N . LYS A 1 360 ? 2.839 -15.708 -12.603 1.00 97.75 360 LYS A N 1
ATOM 2843 C CA . LYS A 1 360 ? 3.848 -16.412 -11.787 1.00 97.75 360 LYS A CA 1
ATOM 2844 C C . LYS A 1 360 ? 3.945 -15.856 -10.365 1.00 97.75 360 LYS A C 1
ATOM 2846 O O . LYS A 1 360 ? 4.074 -16.612 -9.400 1.00 97.75 360 LYS A O 1
ATOM 2851 N N . LEU A 1 361 ? 3.847 -14.534 -10.241 1.00 98.25 361 LEU A N 1
ATOM 2852 C CA . LEU A 1 361 ? 3.897 -13.811 -8.976 1.00 98.25 361 LEU A CA 1
ATOM 2853 C C . LEU A 1 361 ? 2.788 -14.254 -8.020 1.00 98.25 361 LEU A C 1
ATOM 2855 O O . LEU A 1 361 ? 3.066 -14.452 -6.840 1.00 98.25 361 LEU A O 1
ATOM 2859 N N . PHE A 1 362 ? 1.552 -14.424 -8.491 1.00 97.81 362 PHE A N 1
ATOM 2860 C CA . PHE A 1 362 ? 0.456 -14.824 -7.605 1.00 97.81 362 PHE A CA 1
ATOM 2861 C C . PHE A 1 362 ? 0.367 -16.333 -7.390 1.00 97.81 362 PHE A C 1
ATOM 2863 O O . PHE A 1 362 ? 0.135 -16.753 -6.260 1.00 97.81 362 PHE A O 1
ATOM 2870 N N . VAL A 1 363 ? 0.593 -17.151 -8.424 1.00 95.62 363 VAL A N 1
ATOM 2871 C CA . VAL A 1 363 ? 0.366 -18.603 -8.313 1.00 95.62 363 VAL A CA 1
ATOM 2872 C C . VAL A 1 363 ? 1.455 -19.305 -7.499 1.00 95.62 363 VAL A C 1
ATOM 2874 O O . VAL A 1 363 ? 1.151 -20.216 -6.736 1.00 95.62 363 VAL A O 1
ATOM 2877 N N . VAL A 1 364 ? 2.720 -18.891 -7.636 1.00 95.50 364 VAL A N 1
ATOM 2878 C CA . VAL A 1 364 ? 3.847 -19.530 -6.927 1.00 95.50 364 VAL A CA 1
ATOM 2879 C C . VAL A 1 364 ? 4.786 -18.545 -6.240 1.00 95.50 364 VAL A C 1
ATOM 2881 O O . VAL A 1 364 ? 5.875 -18.925 -5.820 1.00 95.50 364 VAL A O 1
ATOM 2884 N N . SER A 1 365 ? 4.390 -17.276 -6.097 1.00 96.94 365 SER A N 1
ATOM 2885 C CA . SER A 1 365 ? 5.226 -16.254 -5.457 1.00 96.94 365 SER A CA 1
ATOM 2886 C C . SER A 1 365 ? 6.614 -16.135 -6.095 1.00 96.94 365 SER A C 1
ATOM 2888 O O . SER A 1 365 ? 7.607 -15.952 -5.391 1.00 96.94 365 SER A O 1
ATOM 2890 N N . ASP A 1 366 ? 6.687 -16.187 -7.427 1.00 97.81 366 ASP A N 1
ATOM 2891 C CA . ASP A 1 366 ? 7.945 -16.127 -8.179 1.00 97.81 366 ASP A CA 1
ATOM 2892 C C . ASP A 1 366 ? 8.708 -14.807 -7.925 1.00 97.81 366 ASP A C 1
ATOM 2894 O O . ASP A 1 366 ? 8.127 -13.715 -7.943 1.00 97.81 366 ASP A O 1
ATOM 2898 N N . ASN A 1 367 ? 9.998 -14.901 -7.585 1.00 97.62 367 ASN A N 1
ATOM 2899 C CA . ASN A 1 367 ? 10.837 -13.738 -7.264 1.00 97.62 367 ASN A CA 1
ATOM 2900 C C . ASN A 1 367 ? 11.393 -13.047 -8.509 1.00 97.62 367 ASN A C 1
ATOM 2902 O O . ASN A 1 367 ? 11.480 -11.824 -8.501 1.00 97.62 367 ASN A O 1
ATOM 2906 N N . ASP A 1 368 ? 11.715 -13.786 -9.573 1.00 96.88 368 ASP A N 1
ATOM 2907 C CA . ASP A 1 368 ? 12.187 -13.186 -10.825 1.00 96.88 368 ASP A CA 1
ATOM 2908 C C . ASP A 1 368 ? 11.083 -12.318 -11.438 1.00 96.88 368 ASP A C 1
ATOM 2910 O O . ASP A 1 368 ? 11.318 -11.150 -11.732 1.00 96.88 368 ASP A O 1
ATOM 2914 N N . ALA A 1 369 ? 9.848 -12.826 -11.486 1.00 98.19 369 ALA A N 1
ATOM 2915 C CA . ALA A 1 369 ? 8.677 -12.076 -11.923 1.00 98.19 369 ALA A CA 1
ATOM 2916 C C . ALA A 1 369 ? 8.492 -10.771 -11.133 1.00 98.19 369 ALA A C 1
ATOM 2918 O O . ALA A 1 369 ? 8.308 -9.712 -11.727 1.00 98.19 369 ALA A O 1
ATOM 2919 N N . PHE A 1 370 ? 8.593 -10.820 -9.798 1.00 98.56 370 PHE A N 1
ATOM 2920 C CA . PHE A 1 370 ? 8.558 -9.605 -8.979 1.00 98.56 370 PHE A CA 1
ATOM 2921 C C . PHE A 1 370 ? 9.704 -8.652 -9.321 1.00 98.56 370 PHE A C 1
ATOM 2923 O O . PHE A 1 370 ? 9.463 -7.462 -9.477 1.00 98.56 370 PHE A O 1
ATOM 2930 N N . ASN A 1 371 ? 10.929 -9.154 -9.468 1.00 97.75 371 ASN A N 1
ATOM 2931 C CA . ASN A 1 371 ? 12.096 -8.327 -9.763 1.00 97.75 371 ASN A CA 1
ATOM 2932 C C . ASN A 1 371 ? 11.973 -7.627 -11.125 1.00 97.75 371 ASN A C 1
ATOM 2934 O O . ASN A 1 371 ? 12.405 -6.483 -11.249 1.00 97.75 371 ASN A O 1
ATOM 2938 N N . ARG A 1 372 ? 11.339 -8.268 -12.118 1.00 97.75 372 ARG A N 1
ATOM 2939 C CA . ARG A 1 372 ? 11.056 -7.655 -13.429 1.00 97.75 372 ARG A CA 1
ATOM 2940 C C . ARG A 1 372 ? 9.984 -6.572 -13.338 1.00 97.75 372 ARG A C 1
ATOM 2942 O O . ARG A 1 372 ? 10.110 -5.537 -13.980 1.00 97.75 372 ARG A O 1
ATOM 2949 N N . LEU A 1 373 ? 8.953 -6.781 -12.520 1.00 98.56 373 LEU A N 1
ATOM 2950 C CA . LEU A 1 373 ? 7.914 -5.773 -12.276 1.00 98.56 373 LEU A CA 1
ATOM 2951 C C . LEU A 1 373 ? 8.433 -4.598 -11.435 1.00 98.56 373 LEU A C 1
ATOM 2953 O O . LEU A 1 373 ? 8.101 -3.449 -11.711 1.00 98.56 373 LEU A O 1
ATOM 2957 N N . TYR A 1 374 ? 9.294 -4.871 -10.453 1.00 97.88 374 TYR A N 1
ATOM 2958 C CA . TYR A 1 374 ? 10.010 -3.849 -9.692 1.00 97.88 374 TYR A CA 1
ATOM 2959 C C . TYR A 1 374 ? 10.840 -2.968 -10.625 1.00 97.88 374 TYR A C 1
ATOM 2961 O O . TYR A 1 374 ? 10.840 -1.756 -10.480 1.00 97.88 374 TYR A O 1
ATOM 2969 N N . GLU A 1 375 ? 11.509 -3.565 -11.609 1.00 95.62 375 GLU A N 1
ATOM 2970 C CA . GLU A 1 375 ? 12.279 -2.838 -12.616 1.00 95.62 375 GLU A CA 1
ATOM 2971 C C . GLU A 1 375 ? 11.397 -2.026 -13.567 1.00 95.62 375 GLU A C 1
ATOM 2973 O O . GLU A 1 375 ? 11.701 -0.872 -13.859 1.00 95.62 375 GLU A O 1
ATOM 2978 N N . TYR A 1 376 ? 10.263 -2.594 -13.987 1.00 97.62 376 TYR A N 1
ATOM 2979 C CA . TYR A 1 376 ? 9.279 -1.888 -14.804 1.00 97.62 376 TYR A CA 1
ATOM 2980 C C . TYR A 1 376 ? 8.736 -0.638 -14.117 1.00 97.62 376 TYR A C 1
ATOM 2982 O O . TYR A 1 376 ? 8.639 0.415 -14.744 1.00 97.62 376 TYR A O 1
ATOM 2990 N N . LEU A 1 377 ? 8.416 -0.712 -12.828 1.00 97.62 377 LEU A N 1
ATOM 2991 C CA . LEU A 1 377 ? 7.920 0.441 -12.083 1.00 97.62 377 LEU A CA 1
ATOM 2992 C C . LEU A 1 377 ? 9.050 1.383 -11.654 1.00 97.62 377 LEU A C 1
ATOM 2994 O O . LEU A 1 377 ? 8.999 2.582 -11.919 1.00 97.62 377 LEU A O 1
ATOM 2998 N N . GLY A 1 378 ? 10.104 0.832 -11.065 1.00 95.88 378 GLY A N 1
ATOM 2999 C CA . GLY A 1 378 ? 11.131 1.548 -10.319 1.00 95.88 378 GLY A CA 1
ATOM 3000 C C . GLY A 1 378 ? 10.681 1.922 -8.899 1.00 95.88 378 GLY A C 1
ATOM 3001 O O . GLY A 1 378 ? 9.505 2.208 -8.670 1.00 95.88 378 GLY A O 1
ATOM 3002 N N . SER A 1 379 ? 11.606 1.928 -7.932 1.00 94.81 379 SER A N 1
ATOM 3003 C CA . SER A 1 379 ? 11.324 2.238 -6.524 1.00 94.81 379 SER A CA 1
ATOM 3004 C C . SER A 1 379 ? 10.714 3.615 -6.323 1.00 94.81 379 SER A C 1
ATOM 3006 O O . SER A 1 379 ? 9.806 3.731 -5.507 1.00 94.81 379 SER A O 1
ATOM 3008 N N . ASP A 1 380 ? 11.162 4.633 -7.057 1.00 95.94 380 ASP A N 1
ATOM 3009 C CA . ASP A 1 380 ? 10.640 5.997 -6.908 1.00 95.94 380 ASP A CA 1
ATOM 3010 C C . ASP A 1 380 ? 9.138 6.020 -7.193 1.00 95.94 380 ASP A C 1
ATOM 3012 O O . ASP A 1 380 ? 8.346 6.420 -6.345 1.00 95.94 380 ASP A O 1
ATOM 3016 N N . HIS A 1 381 ? 8.729 5.464 -8.337 1.00 96.25 381 HIS A N 1
ATOM 3017 C CA . HIS A 1 381 ? 7.319 5.361 -8.695 1.00 96.25 381 HIS A CA 1
ATOM 3018 C C . HIS A 1 381 ? 6.536 4.494 -7.702 1.00 96.25 381 HIS A C 1
ATOM 3020 O O . HIS A 1 381 ? 5.458 4.895 -7.275 1.00 96.25 381 HIS A O 1
ATOM 3026 N N . ILE A 1 382 ? 7.073 3.333 -7.298 1.00 98.06 382 ILE A N 1
ATOM 3027 C CA . ILE A 1 382 ? 6.401 2.453 -6.327 1.00 98.06 382 ILE A CA 1
ATOM 3028 C C . ILE A 1 382 ? 6.111 3.211 -5.029 1.00 98.06 382 ILE A C 1
ATOM 3030 O O . ILE A 1 382 ? 4.989 3.174 -4.536 1.00 98.06 382 ILE A O 1
ATOM 3034 N N . ASN A 1 383 ? 7.111 3.876 -4.453 1.00 97.00 383 ASN A N 1
ATOM 3035 C CA . ASN A 1 383 ? 6.964 4.500 -3.143 1.00 97.00 383 ASN A CA 1
ATOM 3036 C C . ASN A 1 383 ? 6.128 5.775 -3.217 1.00 97.00 383 ASN A C 1
ATOM 3038 O O . ASN A 1 383 ? 5.156 5.869 -2.473 1.00 97.00 383 ASN A O 1
ATOM 3042 N N . SER A 1 384 ? 6.424 6.690 -4.146 1.00 95.75 384 SER A N 1
ATOM 3043 C CA . SER A 1 384 ? 5.641 7.921 -4.311 1.00 95.75 384 SER A CA 1
ATOM 3044 C C . SER A 1 384 ? 4.168 7.605 -4.542 1.00 95.75 384 SER A C 1
ATOM 3046 O O . SER A 1 384 ? 3.300 8.158 -3.866 1.00 95.75 384 SER A O 1
ATOM 3048 N N . ARG A 1 385 ? 3.872 6.615 -5.396 1.00 95.19 385 ARG A N 1
ATOM 3049 C CA . ARG A 1 385 ? 2.487 6.233 -5.664 1.00 95.19 385 ARG A CA 1
ATOM 3050 C C . ARG A 1 385 ? 1.808 5.575 -4.463 1.00 95.19 385 ARG A C 1
ATOM 3052 O O . ARG A 1 385 ? 0.650 5.866 -4.177 1.00 95.19 385 ARG A O 1
ATOM 3059 N N . MET A 1 386 ? 2.511 4.732 -3.707 1.00 95.00 386 MET A N 1
ATOM 3060 C CA . MET A 1 386 ? 1.975 4.190 -2.450 1.00 95.00 386 MET A CA 1
ATOM 3061 C C . MET A 1 386 ? 1.683 5.294 -1.423 1.00 95.00 386 MET A C 1
ATOM 3063 O O . MET A 1 386 ? 0.703 5.200 -0.683 1.00 95.00 386 MET A O 1
ATOM 3067 N N . TRP A 1 387 ? 2.493 6.351 -1.375 1.00 93.12 387 TRP A N 1
ATOM 3068 C CA . TRP A 1 387 ? 2.272 7.480 -0.473 1.00 93.12 387 TRP A CA 1
ATOM 3069 C C . TRP A 1 387 ? 1.052 8.308 -0.884 1.00 93.12 387 TRP A C 1
ATOM 3071 O O . TRP A 1 387 ? 0.231 8.624 -0.023 1.00 93.12 387 TRP A O 1
ATOM 3081 N N . GLU A 1 388 ? 0.872 8.565 -2.182 1.00 91.19 388 GLU A N 1
ATOM 3082 C CA . GLU A 1 388 ? -0.333 9.199 -2.739 1.00 91.19 388 GLU A CA 1
ATOM 3083 C C . GLU A 1 388 ? -1.607 8.397 -2.440 1.00 91.19 388 GLU A C 1
ATOM 3085 O O . GLU A 1 388 ? -2.632 8.966 -2.072 1.00 91.19 388 GLU A O 1
ATOM 3090 N N . LEU A 1 389 ? -1.538 7.063 -2.512 1.00 89.81 389 LEU A N 1
ATOM 3091 C CA . LEU A 1 389 ? -2.641 6.160 -2.153 1.00 89.81 389 LEU A CA 1
ATOM 3092 C C . LEU A 1 389 ? -2.949 6.133 -0.638 1.00 89.81 389 LEU A C 1
ATOM 3094 O O . LEU A 1 389 ? -3.873 5.448 -0.189 1.00 89.81 389 LEU A O 1
ATOM 3098 N N . GLY A 1 390 ? -2.204 6.893 0.171 1.00 89.44 390 GLY A N 1
ATOM 3099 C CA . GLY A 1 390 ? -2.424 7.033 1.606 1.00 89.44 390 GLY A CA 1
ATOM 3100 C C . GLY A 1 390 ? -1.666 6.022 2.466 1.00 89.44 390 GLY A C 1
ATOM 3101 O O . GLY A 1 390 ? -2.107 5.750 3.584 1.00 89.44 390 GLY A O 1
ATOM 3102 N N . PHE A 1 391 ? -0.540 5.489 1.973 1.00 90.62 391 PHE A N 1
ATOM 3103 C CA . PHE A 1 391 ? 0.349 4.564 2.692 1.00 90.62 391 PHE A CA 1
ATOM 3104 C C . PHE A 1 391 ? 1.765 5.154 2.887 1.00 90.62 391 PHE A C 1
ATOM 3106 O O . PHE A 1 391 ? 2.748 4.561 2.425 1.00 90.62 391 PHE A O 1
ATOM 3113 N N . PRO A 1 392 ? 1.908 6.311 3.570 1.00 88.44 392 PRO A N 1
ATOM 3114 C CA . PRO A 1 392 ? 3.128 7.138 3.585 1.00 88.44 392 PRO A CA 1
ATOM 3115 C C . PRO A 1 392 ? 4.360 6.466 4.213 1.00 88.44 392 PRO A C 1
ATOM 3117 O O . PRO A 1 392 ? 5.494 6.880 3.972 1.00 88.44 392 PRO A O 1
ATOM 3120 N N . ASN A 1 393 ? 4.159 5.411 5.005 1.00 88.94 393 ASN A N 1
ATOM 3121 C CA . ASN A 1 393 ? 5.238 4.678 5.668 1.00 88.94 393 ASN A CA 1
ATOM 3122 C C . ASN A 1 393 ? 5.777 3.513 4.828 1.00 88.94 393 ASN A C 1
ATOM 3124 O O . ASN A 1 393 ? 6.752 2.882 5.222 1.00 88.94 393 ASN A O 1
ATOM 3128 N N . THR A 1 394 ? 5.179 3.217 3.671 1.00 92.94 394 THR A N 1
ATOM 3129 C CA . THR A 1 394 ? 5.645 2.134 2.791 1.00 92.94 394 THR A CA 1
ATOM 3130 C C . THR A 1 394 ? 7.052 2.436 2.278 1.00 92.94 394 THR A C 1
ATOM 3132 O O . THR A 1 394 ? 7.325 3.557 1.843 1.00 92.94 394 THR A O 1
ATOM 3135 N N . ARG A 1 395 ? 7.941 1.440 2.332 1.00 94.38 395 ARG A N 1
ATOM 3136 C CA . ARG A 1 395 ? 9.311 1.489 1.804 1.00 94.38 395 ARG A CA 1
ATOM 3137 C C . ARG A 1 395 ? 9.578 0.227 0.988 1.00 94.38 395 ARG A C 1
ATOM 3139 O O . ARG A 1 395 ? 9.888 -0.819 1.543 1.00 94.38 395 ARG A O 1
ATOM 3146 N N . ILE A 1 396 ? 9.470 0.291 -0.332 1.00 96.62 396 ILE A N 1
ATOM 3147 C CA . ILE A 1 396 ? 9.853 -0.802 -1.239 1.00 96.62 396 ILE A CA 1
ATOM 3148 C C . ILE A 1 396 ? 11.152 -0.381 -1.932 1.00 96.62 396 ILE A C 1
ATOM 3150 O O . ILE A 1 396 ? 11.129 0.348 -2.918 1.00 96.62 396 ILE A O 1
ATOM 3154 N N . ARG A 1 397 ? 12.288 -0.776 -1.347 1.00 93.81 397 ARG A N 1
ATOM 3155 C CA . ARG A 1 397 ? 13.644 -0.307 -1.681 1.00 93.81 397 ARG A CA 1
ATOM 3156 C C . ARG A 1 397 ? 14.486 -1.320 -2.455 1.00 93.81 397 ARG A C 1
ATOM 3158 O O . ARG A 1 397 ? 15.523 -0.942 -2.985 1.00 93.81 397 ARG A O 1
ATOM 3165 N N . HIS A 1 398 ? 14.140 -2.611 -2.427 1.00 95.56 398 HIS A N 1
ATOM 3166 C CA . HIS A 1 398 ? 15.000 -3.644 -3.006 1.00 95.56 398 HIS A CA 1
ATOM 3167 C C . HIS A 1 398 ? 14.251 -4.838 -3.606 1.00 95.56 398 HIS A C 1
ATOM 3169 O O . HIS A 1 398 ? 13.166 -5.231 -3.162 1.00 95.56 398 HIS A O 1
ATOM 3175 N N . ARG A 1 399 ? 14.910 -5.468 -4.585 1.00 95.75 399 ARG A N 1
ATOM 3176 C CA . ARG A 1 399 ? 14.523 -6.730 -5.227 1.00 95.75 399 ARG A CA 1
ATOM 3177 C C . ARG A 1 399 ? 14.592 -7.908 -4.246 1.00 95.75 399 ARG A C 1
ATOM 3179 O O . ARG A 1 399 ? 15.282 -7.861 -3.226 1.00 95.75 399 ARG A O 1
ATOM 3186 N N . LEU A 1 400 ? 13.860 -8.981 -4.534 1.00 95.31 400 LEU A N 1
ATOM 3187 C CA . LEU A 1 400 ? 13.758 -10.162 -3.672 1.00 95.31 400 LEU A CA 1
ATOM 3188 C C . LEU A 1 400 ? 14.670 -11.295 -4.158 1.00 95.31 400 LEU A C 1
ATOM 3190 O O . LEU A 1 400 ? 14.773 -11.555 -5.356 1.00 95.31 400 LEU A O 1
ATOM 3194 N N . SER A 1 401 ? 15.299 -11.997 -3.208 1.00 91.06 401 SER A N 1
ATOM 3195 C CA . SER A 1 401 ? 16.185 -13.155 -3.442 1.00 91.06 401 SER A CA 1
ATOM 3196 C C . SER A 1 401 ? 17.384 -12.904 -4.363 1.00 91.06 401 SER A C 1
ATOM 3198 O O . SER A 1 401 ? 17.910 -13.844 -4.952 1.00 91.06 401 SER A O 1
ATOM 3200 N N . LEU A 1 402 ? 17.840 -11.655 -4.454 1.00 90.25 402 LEU A N 1
ATOM 3201 C CA . LEU A 1 402 ? 19.096 -11.283 -5.099 1.00 90.25 402 LEU A CA 1
ATOM 3202 C C . LEU A 1 402 ? 20.000 -10.591 -4.076 1.00 90.25 402 LEU A C 1
ATOM 3204 O O . LEU A 1 402 ? 19.533 -9.765 -3.290 1.00 90.25 402 LEU A O 1
ATOM 3208 N N . SER A 1 403 ? 21.289 -10.922 -4.099 1.00 88.31 403 SER A N 1
ATOM 3209 C CA . SER A 1 403 ? 22.316 -10.234 -3.312 1.00 88.31 403 SER A CA 1
ATOM 3210 C C . SER A 1 403 ? 22.843 -9.049 -4.115 1.00 88.31 403 SER A C 1
ATOM 3212 O O . SER A 1 403 ? 23.859 -9.166 -4.789 1.00 88.31 403 SER A O 1
ATOM 3214 N N . LEU A 1 404 ? 22.103 -7.942 -4.078 1.00 91.31 404 LEU A N 1
ATOM 3215 C CA . LEU A 1 404 ? 22.431 -6.693 -4.767 1.00 91.31 404 LEU A CA 1
ATOM 3216 C C . LEU A 1 404 ? 22.827 -5.612 -3.761 1.00 91.31 404 LEU A C 1
ATOM 3218 O O . LEU A 1 404 ? 22.292 -5.563 -2.649 1.00 91.31 404 LEU A O 1
ATOM 3222 N N . THR A 1 405 ? 23.715 -4.718 -4.177 1.00 91.81 405 THR A N 1
ATOM 3223 C CA . THR A 1 405 ? 24.040 -3.485 -3.453 1.00 91.81 405 THR A CA 1
ATOM 3224 C C . THR A 1 405 ? 22.844 -2.522 -3.421 1.00 91.81 405 THR A C 1
ATOM 3226 O O . THR A 1 405 ? 21.869 -2.678 -4.164 1.00 91.81 405 THR A O 1
ATOM 3229 N N . GLU A 1 406 ? 22.886 -1.501 -2.556 1.00 89.88 406 GLU A N 1
ATOM 3230 C CA . GLU A 1 406 ? 21.853 -0.449 -2.538 1.00 89.88 406 GLU A CA 1
ATOM 3231 C C . GLU A 1 406 ? 21.776 0.260 -3.900 1.00 89.88 406 GLU A C 1
ATOM 3233 O O . GLU A 1 406 ? 20.685 0.417 -4.442 1.00 89.88 406 GLU A O 1
ATOM 3238 N N . LYS A 1 407 ? 22.932 0.539 -4.516 1.00 91.19 407 LYS A N 1
ATOM 3239 C CA . LYS A 1 407 ? 23.017 1.180 -5.833 1.00 91.19 407 LYS A CA 1
ATOM 3240 C C . LYS A 1 407 ? 22.415 0.332 -6.957 1.00 91.19 407 LYS A C 1
ATOM 3242 O O . LYS A 1 407 ? 21.671 0.844 -7.784 1.00 91.19 407 LYS A O 1
ATOM 3247 N N . GLU A 1 408 ? 22.665 -0.975 -6.970 1.00 93.81 408 GLU A N 1
ATOM 3248 C CA . GLU A 1 408 ? 22.038 -1.874 -7.951 1.00 93.81 408 GLU A CA 1
ATOM 3249 C C . GLU A 1 408 ? 20.511 -1.961 -7.766 1.00 93.81 408 GLU A C 1
ATOM 3251 O O . GLU A 1 408 ? 19.762 -2.087 -8.736 1.00 93.81 408 GLU A O 1
ATOM 3256 N N . ASN A 1 409 ? 20.010 -1.856 -6.530 1.00 94.50 409 ASN A N 1
ATOM 3257 C CA . ASN A 1 409 ? 18.567 -1.769 -6.276 1.00 94.50 409 ASN A CA 1
ATOM 3258 C C . ASN A 1 409 ? 17.960 -0.416 -6.674 1.00 94.50 409 ASN A C 1
ATOM 3260 O O . ASN A 1 409 ? 16.765 -0.367 -6.974 1.00 94.50 409 ASN A O 1
ATOM 3264 N N . GLN A 1 410 ? 18.786 0.630 -6.723 1.00 94.12 410 GLN A N 1
ATOM 3265 C CA . GLN A 1 410 ? 18.477 1.962 -7.239 1.00 94.12 410 GLN A CA 1
ATOM 3266 C C . GLN A 1 410 ? 18.631 2.070 -8.763 1.00 94.12 410 GLN A C 1
ATOM 3268 O O . GLN A 1 410 ? 18.445 3.152 -9.308 1.00 94.12 410 GLN A O 1
ATOM 3273 N N . TYR A 1 411 ? 18.866 0.969 -9.488 1.00 95.44 411 TYR A N 1
ATOM 3274 C CA . TYR A 1 411 ? 18.890 0.980 -10.953 1.00 95.44 411 TYR A CA 1
ATOM 3275 C C . TYR A 1 411 ? 17.810 0.093 -11.595 1.00 95.44 411 TYR A C 1
ATOM 3277 O O . TYR A 1 411 ? 17.549 -1.040 -11.164 1.00 95.44 411 TYR A O 1
ATOM 3285 N N . ALA A 1 412 ? 17.192 0.604 -12.661 1.00 94.88 412 ALA A N 1
ATOM 3286 C CA . ALA A 1 412 ? 16.284 -0.126 -13.541 1.00 94.88 412 ALA A CA 1
ATOM 3287 C C . ALA A 1 412 ? 16.840 -0.141 -14.972 1.00 94.88 412 ALA A C 1
ATOM 3289 O O . ALA A 1 412 ? 17.186 0.916 -15.508 1.00 94.88 412 ALA A O 1
ATOM 3290 N N . ASN A 1 413 ? 16.945 -1.318 -15.602 1.00 95.25 413 ASN A N 1
ATOM 3291 C CA . ASN A 1 413 ? 17.419 -1.389 -16.981 1.00 95.25 413 ASN A CA 1
ATOM 3292 C C . ASN A 1 413 ? 16.341 -0.911 -17.956 1.00 95.25 413 ASN A C 1
ATOM 3294 O O . ASN A 1 413 ? 15.160 -0.800 -17.630 1.00 95.25 413 ASN A O 1
ATOM 3298 N N . ALA A 1 414 ? 16.772 -0.645 -19.187 1.00 96.31 414 ALA A N 1
ATOM 3299 C CA . ALA A 1 414 ? 15.871 -0.251 -20.256 1.00 96.31 414 ALA A CA 1
ATOM 3300 C C . ALA A 1 414 ? 14.908 -1.391 -20.622 1.00 96.31 414 ALA A C 1
ATOM 3302 O O . ALA A 1 414 ? 15.321 -2.548 -20.771 1.00 96.31 414 ALA A O 1
ATOM 3303 N N . ILE A 1 415 ? 13.640 -1.045 -20.837 1.00 97.94 415 ILE A N 1
ATOM 3304 C CA . ILE A 1 415 ? 12.574 -1.981 -21.201 1.00 97.94 415 ILE A CA 1
ATOM 3305 C C . ILE A 1 415 ? 11.974 -1.555 -22.530 1.00 97.94 415 ILE A C 1
ATOM 3307 O O . ILE A 1 415 ? 11.570 -0.413 -22.706 1.00 97.94 415 ILE A O 1
ATOM 3311 N N . GLN A 1 416 ? 11.881 -2.487 -23.467 1.00 98.19 416 GLN A N 1
ATOM 3312 C CA . GLN A 1 416 ? 11.298 -2.268 -24.783 1.00 98.19 416 GLN A CA 1
ATOM 3313 C C . GLN A 1 416 ? 10.094 -3.174 -24.979 1.00 98.19 416 GLN A C 1
ATOM 3315 O O . GLN A 1 416 ? 10.199 -4.382 -24.788 1.00 98.19 416 GLN A O 1
ATOM 3320 N N . PHE A 1 417 ? 8.980 -2.613 -25.423 1.00 98.44 417 PHE A N 1
ATOM 3321 C CA . PHE A 1 417 ? 7.771 -3.343 -25.774 1.00 98.44 417 PHE A CA 1
ATOM 3322 C C . PHE A 1 417 ? 7.630 -3.442 -27.286 1.00 98.44 417 PHE A C 1
ATOM 3324 O O . PHE A 1 417 ? 7.983 -2.511 -28.014 1.00 98.44 417 PHE A O 1
ATOM 3331 N N . TYR A 1 418 ? 7.102 -4.570 -27.750 1.00 97.44 418 TYR A N 1
ATOM 3332 C CA . TYR A 1 418 ? 7.103 -4.944 -29.158 1.00 97.44 418 TYR A CA 1
ATOM 3333 C C . TYR A 1 418 ? 5.720 -5.363 -29.664 1.00 97.44 418 TYR A C 1
ATOM 3335 O O . TYR A 1 418 ? 4.930 -5.969 -28.938 1.00 97.44 418 TYR A O 1
ATOM 3343 N N . ASN A 1 419 ? 5.488 -5.120 -30.953 1.00 93.50 419 ASN A N 1
ATOM 3344 C CA . ASN A 1 419 ? 4.504 -5.822 -31.777 1.00 93.50 419 ASN A CA 1
ATOM 3345 C C . ASN A 1 419 ? 5.186 -6.407 -33.031 1.00 93.50 419 ASN A C 1
ATOM 3347 O O . ASN A 1 419 ? 6.413 -6.383 -33.149 1.00 93.50 419 ASN A O 1
ATOM 3351 N N . ASP A 1 420 ? 4.393 -6.895 -33.987 1.00 89.75 420 ASP A N 1
ATOM 3352 C CA . ASP A 1 420 ? 4.893 -7.469 -35.247 1.00 89.75 420 ASP A CA 1
ATOM 3353 C C . ASP A 1 420 ? 5.699 -6.473 -36.107 1.00 89.75 420 ASP A C 1
ATOM 3355 O O . ASP A 1 420 ? 6.511 -6.886 -36.935 1.00 89.75 420 ASP A O 1
ATOM 3359 N N . SER A 1 421 ? 5.514 -5.166 -35.898 1.00 91.38 421 SER A N 1
ATOM 3360 C CA . SER A 1 421 ? 6.195 -4.088 -36.628 1.00 91.38 421 SER A CA 1
ATOM 3361 C C . SER A 1 421 ? 7.488 -3.605 -35.956 1.00 91.38 421 SER A C 1
ATOM 3363 O O . SER A 1 421 ? 8.197 -2.784 -36.538 1.00 91.38 421 SER A O 1
ATOM 3365 N N . GLY A 1 422 ? 7.814 -4.084 -34.750 1.00 95.12 422 GLY A N 1
ATOM 3366 C CA . GLY A 1 422 ? 9.009 -3.688 -34.000 1.00 95.12 422 GLY A CA 1
ATOM 3367 C C . GLY A 1 422 ? 8.694 -3.080 -32.634 1.00 95.12 422 GLY A C 1
ATOM 3368 O O . GLY A 1 422 ? 7.745 -3.490 -31.970 1.00 95.12 422 GLY A O 1
ATOM 3369 N N . ILE A 1 423 ? 9.532 -2.141 -32.185 1.00 96.94 423 ILE A N 1
ATOM 3370 C CA . ILE A 1 423 ? 9.388 -1.477 -30.880 1.00 96.94 423 ILE A CA 1
ATOM 3371 C C . ILE A 1 423 ? 8.229 -0.478 -30.949 1.00 96.94 423 ILE A C 1
ATOM 3373 O O . ILE A 1 423 ? 8.210 0.383 -31.825 1.00 96.94 423 ILE A O 1
ATOM 3377 N N . ILE A 1 424 ? 7.295 -0.571 -30.003 1.00 97.62 424 ILE A N 1
ATOM 3378 C CA . ILE A 1 424 ? 6.129 0.325 -29.895 1.00 97.62 424 ILE A CA 1
ATOM 3379 C C . ILE A 1 424 ? 6.167 1.232 -28.665 1.00 97.62 424 ILE A C 1
ATOM 3381 O O . ILE A 1 424 ? 5.447 2.226 -28.611 1.00 97.62 424 ILE A O 1
ATOM 3385 N N . PHE A 1 425 ? 6.994 0.892 -27.678 1.00 97.56 425 PHE A N 1
ATOM 3386 C CA . PHE A 1 425 ? 7.234 1.697 -26.487 1.00 97.56 425 PHE A CA 1
ATOM 3387 C C . PHE A 1 425 ? 8.593 1.315 -25.894 1.00 97.56 425 PHE A C 1
ATOM 3389 O O . PHE A 1 425 ? 8.955 0.138 -25.887 1.00 97.56 425 PHE A O 1
ATOM 3396 N N . GLU A 1 426 ? 9.356 2.291 -25.412 1.00 96.38 426 GLU A N 1
ATOM 3397 C CA . GLU A 1 426 ? 10.641 2.061 -24.753 1.00 96.38 426 GLU A CA 1
ATOM 3398 C C . GLU A 1 426 ? 10.745 2.947 -23.517 1.00 96.38 426 GLU A C 1
ATOM 3400 O O . GLU A 1 426 ? 10.563 4.159 -23.591 1.00 96.38 426 GLU A O 1
ATOM 3405 N N . GLU A 1 427 ? 11.073 2.325 -22.391 1.00 94.94 427 GLU A N 1
ATOM 3406 C CA . GLU A 1 427 ? 11.537 3.015 -21.200 1.00 94.94 427 GLU A CA 1
ATOM 3407 C C . GLU A 1 427 ? 13.062 2.925 -21.158 1.00 94.94 427 GLU A C 1
ATOM 3409 O O . GLU A 1 427 ? 13.602 1.811 -21.157 1.00 94.94 427 GLU A O 1
ATOM 3414 N N . PRO A 1 428 ? 13.782 4.058 -21.122 1.00 95.44 428 PRO A N 1
ATOM 3415 C CA . PRO A 1 428 ? 15.225 4.034 -20.964 1.00 95.44 428 PRO A CA 1
ATOM 3416 C C . PRO A 1 428 ? 15.604 3.522 -19.571 1.00 95.44 428 PRO A C 1
ATOM 3418 O O . PRO A 1 428 ? 14.810 3.540 -18.626 1.00 95.44 428 PRO A O 1
ATOM 3421 N N . SER A 1 429 ? 16.855 3.089 -19.444 1.00 95.12 429 SER A N 1
ATOM 3422 C CA . SER A 1 429 ? 17.439 2.786 -18.143 1.00 95.12 429 SER A CA 1
ATOM 3423 C C . SER A 1 429 ? 17.448 4.033 -17.264 1.00 95.12 429 SER A C 1
ATOM 3425 O O . SER A 1 429 ? 17.740 5.127 -17.757 1.00 95.12 429 SER A O 1
ATOM 3427 N N . ARG A 1 430 ? 17.175 3.868 -15.972 1.00 94.94 430 ARG A N 1
ATOM 3428 C CA . ARG A 1 430 ? 17.075 4.983 -15.026 1.00 94.94 430 ARG A CA 1
ATOM 3429 C C . ARG A 1 430 ? 17.617 4.614 -13.653 1.00 94.94 430 ARG A C 1
ATOM 3431 O O . ARG A 1 430 ? 17.451 3.483 -13.193 1.00 94.94 430 ARG A O 1
ATOM 3438 N N . GLU A 1 431 ? 18.242 5.597 -13.020 1.00 94.81 431 GLU A N 1
ATOM 3439 C CA . GLU A 1 431 ? 18.607 5.567 -11.607 1.00 94.81 431 GLU A CA 1
ATOM 3440 C C . GLU A 1 431 ? 17.459 6.172 -10.792 1.00 94.81 431 GLU A C 1
ATOM 3442 O O . GLU A 1 431 ? 16.789 7.103 -11.239 1.00 94.81 431 GLU A O 1
ATOM 3447 N N . MET A 1 432 ? 17.200 5.586 -9.634 1.00 93.31 432 MET A N 1
ATOM 3448 C CA . MET A 1 432 ? 16.102 5.909 -8.735 1.00 93.31 432 MET A CA 1
ATOM 3449 C C . MET A 1 432 ? 16.689 6.628 -7.528 1.00 93.31 432 MET A C 1
ATOM 3451 O O . MET A 1 432 ? 17.548 6.083 -6.832 1.00 93.31 432 MET A O 1
ATOM 3455 N N . GLY A 1 433 ? 16.275 7.877 -7.345 1.00 89.88 433 GLY A N 1
ATOM 3456 C CA . GLY A 1 433 ? 16.912 8.832 -6.441 1.00 89.88 433 GLY A CA 1
ATOM 3457 C C . GLY A 1 433 ? 16.125 9.104 -5.167 1.00 89.88 433 GLY A C 1
ATOM 3458 O O . GLY A 1 433 ? 16.580 9.899 -4.349 1.00 89.88 433 GLY A O 1
ATOM 3459 N N . LEU A 1 434 ? 14.953 8.486 -4.988 1.00 91.81 434 LEU A N 1
ATOM 3460 C CA . LEU A 1 434 ? 14.124 8.741 -3.819 1.00 91.81 434 LEU A CA 1
ATOM 3461 C C . LEU A 1 434 ? 14.819 8.238 -2.550 1.00 91.81 434 LEU A C 1
ATOM 3463 O O . LEU A 1 434 ? 15.097 7.043 -2.390 1.00 91.81 434 LEU A O 1
ATOM 3467 N N . GLU A 1 435 ? 15.071 9.158 -1.622 1.00 86.50 435 GLU A N 1
ATOM 3468 C CA . GLU A 1 435 ? 15.589 8.814 -0.306 1.00 86.50 435 GLU A CA 1
ATOM 3469 C C . GLU A 1 435 ? 14.494 8.141 0.521 1.00 86.50 435 GLU A C 1
ATOM 3471 O O . GLU A 1 435 ? 13.394 8.649 0.731 1.00 86.50 435 GLU A O 1
ATOM 3476 N N . LEU A 1 436 ? 14.799 6.927 0.964 1.00 87.19 436 LEU A N 1
ATOM 3477 C CA . LEU A 1 436 ? 13.870 6.073 1.687 1.00 87.19 436 LEU A CA 1
ATOM 3478 C C . LEU A 1 436 ? 14.451 5.821 3.076 1.00 87.19 436 LEU A C 1
ATOM 3480 O O . LEU A 1 436 ? 15.062 4.776 3.307 1.00 87.19 436 LEU A O 1
ATOM 3484 N N . ASP A 1 437 ? 14.308 6.800 3.964 1.00 80.56 437 ASP A N 1
ATOM 3485 C CA . ASP A 1 437 ? 14.763 6.698 5.352 1.00 80.56 437 ASP A CA 1
ATOM 3486 C C . ASP A 1 437 ? 14.022 5.592 6.108 1.00 80.56 437 ASP A C 1
ATOM 3488 O O . ASP A 1 437 ? 12.844 5.317 5.838 1.00 80.56 437 ASP A O 1
ATOM 3492 N N . SER A 1 438 ? 14.721 4.964 7.062 1.00 76.00 438 SER A N 1
ATOM 3493 C CA . SER A 1 438 ? 14.108 4.046 8.025 1.00 76.00 438 SER A CA 1
ATOM 3494 C C . SER A 1 438 ? 13.445 4.867 9.127 1.00 76.00 438 SER A C 1
ATOM 3496 O O . SER A 1 438 ? 14.159 5.529 9.879 1.00 76.00 438 SER A O 1
ATOM 3498 N N . PRO A 1 439 ? 12.112 4.813 9.286 1.00 70.19 439 PRO A N 1
ATOM 3499 C CA . PRO A 1 439 ? 11.457 5.460 10.416 1.00 70.19 439 PRO A CA 1
ATOM 3500 C C . PRO A 1 439 ? 11.571 4.632 11.713 1.00 70.19 439 PRO A C 1
ATOM 3502 O O . PRO A 1 439 ? 11.009 5.030 12.728 1.00 70.19 439 PRO A O 1
ATOM 3505 N N . PHE A 1 440 ? 12.263 3.483 11.687 1.00 81.19 440 PHE A N 1
ATOM 3506 C CA . PHE A 1 440 ? 12.337 2.527 12.795 1.00 81.19 440 PHE A CA 1
ATOM 3507 C C . PHE A 1 440 ? 13.721 2.491 13.436 1.00 81.19 440 PHE A C 1
ATOM 3509 O O . PHE A 1 440 ? 14.722 2.256 12.753 1.00 81.19 440 PHE A O 1
ATOM 3516 N N . GLU A 1 441 ? 13.751 2.628 14.761 1.00 77.12 441 GLU A N 1
ATOM 3517 C CA . GLU A 1 441 ? 14.947 2.408 15.582 1.00 77.12 441 GLU A CA 1
ATOM 3518 C C . GLU A 1 441 ? 15.138 0.917 15.939 1.00 77.12 441 GLU A C 1
ATOM 3520 O O . GLU A 1 441 ? 16.255 0.478 16.201 1.00 77.12 441 GLU A O 1
ATOM 3525 N N . ASP A 1 442 ? 14.073 0.104 15.895 1.00 82.88 442 ASP A N 1
ATOM 3526 C CA . ASP A 1 442 ? 14.032 -1.294 16.356 1.00 82.88 442 ASP A CA 1
ATOM 3527 C C . ASP A 1 442 ? 14.174 -2.340 15.227 1.00 82.88 442 ASP A C 1
ATOM 3529 O O . ASP A 1 442 ? 13.588 -3.423 15.267 1.00 82.88 442 ASP A O 1
ATOM 3533 N N . CYS A 1 443 ? 14.985 -2.051 14.208 1.00 90.56 443 CYS A N 1
ATOM 3534 C CA . CYS A 1 443 ? 15.125 -2.886 13.008 1.00 90.56 443 CYS A CA 1
ATOM 3535 C C . CYS A 1 443 ? 16.262 -3.936 13.070 1.00 90.56 443 CYS A C 1
ATOM 3537 O O . CYS A 1 443 ? 16.786 -4.353 12.039 1.00 90.56 443 CYS A O 1
ATOM 3539 N N . PHE A 1 444 ? 16.630 -4.406 14.264 1.00 93.75 444 PHE A N 1
ATOM 3540 C CA . PHE A 1 444 ? 17.720 -5.370 14.477 1.00 93.75 444 PHE A CA 1
ATOM 3541 C C . PHE A 1 444 ? 17.184 -6.727 14.950 1.00 93.75 444 PHE A C 1
ATOM 3543 O O . PHE A 1 444 ? 16.479 -6.803 15.957 1.00 93.75 444 PHE A O 1
ATOM 3550 N N . PHE A 1 445 ? 17.520 -7.814 14.244 1.00 94.06 445 PHE A N 1
ATOM 3551 C CA . PHE A 1 445 ? 16.958 -9.146 14.519 1.00 94.06 445 PHE A CA 1
ATOM 3552 C C . PHE A 1 445 ? 18.013 -10.246 14.592 1.00 94.06 445 PHE A C 1
ATOM 3554 O O . PHE A 1 445 ? 19.012 -10.221 13.879 1.00 94.06 445 PHE A O 1
ATOM 3561 N N . GLY A 1 446 ? 17.725 -11.267 15.402 1.00 94.12 446 GLY A N 1
ATOM 3562 C CA . GLY A 1 446 ? 18.609 -12.412 15.615 1.00 94.12 446 GLY A CA 1
ATOM 3563 C C . GLY A 1 446 ? 19.755 -12.118 16.585 1.00 94.12 446 GLY A C 1
ATOM 3564 O O . GLY A 1 446 ? 20.039 -10.976 16.924 1.00 94.12 446 GLY A O 1
ATOM 3565 N N . ASN A 1 447 ? 20.407 -13.183 17.037 1.00 95.88 447 ASN A N 1
ATOM 3566 C CA . ASN A 1 447 ? 21.632 -13.136 17.838 1.00 95.88 447 ASN A CA 1
ATOM 3567 C C . ASN A 1 447 ? 22.872 -13.387 16.967 1.00 95.88 447 ASN A C 1
ATOM 3569 O O . ASN A 1 447 ? 23.976 -12.979 17.316 1.00 95.88 447 ASN A O 1
ATOM 3573 N N . PHE A 1 448 ? 22.680 -14.084 15.845 1.00 96.69 448 PHE A N 1
ATOM 3574 C CA . PHE A 1 448 ? 23.695 -14.375 14.841 1.00 96.69 448 PHE A CA 1
ATOM 3575 C C . PHE A 1 448 ? 23.080 -14.255 13.453 1.00 96.69 448 PHE A C 1
ATOM 3577 O O . PHE A 1 448 ? 21.872 -14.434 13.280 1.00 96.69 448 PHE A O 1
ATOM 3584 N N . HIS A 1 449 ? 23.911 -14.052 12.440 1.00 96.31 449 HIS A N 1
ATOM 3585 C CA . HIS A 1 449 ? 23.469 -14.136 11.055 1.00 96.31 449 HIS A CA 1
ATOM 3586 C C . HIS A 1 449 ? 24.589 -14.609 10.133 1.00 96.31 449 HIS A C 1
ATOM 3588 O O . HIS A 1 449 ? 25.762 -14.383 10.411 1.00 96.31 449 HIS A O 1
ATOM 3594 N N . TYR A 1 450 ? 24.242 -15.267 9.029 1.00 92.19 450 TYR A N 1
ATOM 3595 C CA . TYR A 1 450 ? 25.208 -15.560 7.974 1.00 92.19 450 TYR A CA 1
ATOM 3596 C C . TYR A 1 450 ? 25.321 -14.387 6.995 1.00 92.19 450 TYR A C 1
ATOM 3598 O O . TYR A 1 450 ? 24.312 -13.898 6.476 1.00 92.19 450 TYR A O 1
ATOM 3606 N N . SER A 1 451 ? 26.556 -13.970 6.717 1.00 88.75 451 SER A N 1
ATOM 3607 C CA . SER A 1 451 ? 26.909 -12.984 5.693 1.00 88.75 451 SER A CA 1
ATOM 3608 C C . SER A 1 451 ? 28.084 -13.516 4.878 1.00 88.75 451 SER A C 1
ATOM 3610 O O . SER A 1 451 ? 29.071 -13.972 5.442 1.00 88.75 451 SER A O 1
ATOM 3612 N N . MET A 1 452 ? 27.958 -13.535 3.547 1.00 85.25 452 MET A N 1
ATOM 3613 C CA . MET A 1 452 ? 28.972 -14.093 2.630 1.00 85.25 452 MET A CA 1
ATOM 3614 C C . MET A 1 452 ? 29.444 -15.522 2.984 1.00 85.25 452 MET A C 1
ATOM 3616 O O . MET A 1 452 ? 30.572 -15.904 2.696 1.00 85.25 452 MET A O 1
ATOM 3620 N N . GLY A 1 453 ? 28.565 -16.332 3.587 1.00 87.81 453 GLY A N 1
ATOM 3621 C CA . GLY A 1 453 ? 28.869 -17.708 4.001 1.00 87.81 453 GLY A CA 1
ATOM 3622 C C . GLY A 1 453 ? 29.520 -17.837 5.382 1.00 87.81 453 GLY A C 1
ATOM 3623 O O . GLY A 1 453 ? 29.647 -18.954 5.880 1.00 87.81 453 GLY A O 1
ATOM 3624 N N . GLU A 1 454 ? 29.856 -16.728 6.040 1.00 93.50 454 GLU A N 1
ATOM 3625 C CA . GLU A 1 454 ? 30.426 -16.711 7.387 1.00 93.50 454 GLU A CA 1
ATOM 3626 C C . GLU A 1 454 ? 29.366 -16.391 8.441 1.00 93.50 454 GLU A C 1
ATOM 3628 O O . GLU A 1 454 ? 28.463 -15.584 8.211 1.00 93.50 454 GLU A O 1
ATOM 3633 N N . LYS A 1 455 ? 29.476 -17.027 9.612 1.00 95.44 455 LYS A N 1
ATOM 3634 C CA . LYS A 1 455 ? 28.597 -16.761 10.753 1.00 95.44 455 LYS A CA 1
ATOM 3635 C C . LYS A 1 455 ? 29.108 -15.536 11.511 1.00 95.44 455 LYS A C 1
ATOM 3637 O O . LYS A 1 455 ? 30.181 -15.582 12.105 1.00 95.44 455 LYS A O 1
ATOM 3642 N N . VAL A 1 456 ? 28.305 -14.482 11.526 1.00 96.31 456 VAL A N 1
ATOM 3643 C CA . VAL A 1 456 ? 28.564 -13.214 12.209 1.00 96.31 456 VAL A CA 1
ATOM 3644 C C . VAL A 1 456 ? 27.817 -13.191 13.543 1.00 96.31 456 VAL A C 1
ATOM 3646 O O . VAL A 1 456 ? 26.656 -13.604 13.627 1.00 96.31 456 VAL A O 1
ATOM 3649 N N . GLU A 1 457 ? 28.497 -12.739 14.596 1.00 96.69 457 GLU A N 1
ATOM 3650 C CA . GLU A 1 457 ? 27.904 -12.488 15.912 1.00 96.69 457 GLU A CA 1
ATOM 3651 C C . GLU A 1 457 ? 27.195 -11.129 15.933 1.00 96.69 457 GLU A C 1
ATOM 3653 O O . GLU A 1 457 ? 27.725 -10.136 15.438 1.00 96.69 457 GLU A O 1
ATOM 3658 N N . GLY A 1 458 ? 25.995 -11.092 16.512 1.00 94.75 458 GLY A N 1
ATOM 3659 C CA . GLY A 1 458 ? 25.162 -9.899 16.601 1.00 94.75 458 GLY A CA 1
ATOM 3660 C C . GLY A 1 458 ? 23.945 -9.922 15.667 1.00 94.75 458 GLY A C 1
ATOM 3661 O O . GLY A 1 458 ? 23.855 -10.746 14.742 1.00 94.75 458 GLY A O 1
ATOM 3662 N N . PRO A 1 459 ? 22.979 -9.022 15.919 1.00 95.31 459 PRO A N 1
ATOM 3663 C CA . PRO A 1 459 ? 21.768 -8.937 15.123 1.00 95.31 459 PRO A CA 1
ATOM 3664 C C . PRO A 1 459 ? 22.063 -8.468 13.697 1.00 95.31 459 PRO A C 1
ATOM 3666 O O . PRO A 1 459 ? 22.986 -7.694 13.449 1.00 95.31 459 PRO A O 1
ATOM 3669 N N . MET A 1 460 ? 21.241 -8.917 12.754 1.00 94.94 460 MET A N 1
ATOM 3670 C CA . MET A 1 460 ? 21.228 -8.397 11.392 1.00 94.94 460 MET A CA 1
ATOM 3671 C C . MET A 1 460 ? 20.429 -7.090 11.345 1.00 94.94 460 MET A C 1
ATOM 3673 O O . MET A 1 460 ? 19.352 -7.001 11.937 1.00 94.94 460 MET A O 1
ATOM 3677 N N . ASP A 1 461 ? 20.949 -6.112 10.608 1.00 93.38 461 ASP A N 1
ATOM 3678 C CA . ASP A 1 461 ? 20.326 -4.808 10.373 1.00 93.38 461 ASP A CA 1
ATOM 3679 C C . ASP A 1 461 ? 19.297 -4.873 9.224 1.00 93.38 461 ASP A C 1
ATOM 3681 O O . ASP A 1 461 ? 19.610 -5.297 8.104 1.00 93.38 461 ASP A O 1
ATOM 3685 N N . PHE A 1 462 ? 18.059 -4.458 9.504 1.00 94.06 462 PHE A N 1
ATOM 3686 C CA . PHE A 1 462 ? 16.957 -4.366 8.542 1.00 94.06 462 PHE A CA 1
ATOM 3687 C C . PHE A 1 462 ? 16.591 -2.921 8.165 1.00 94.06 462 PHE A C 1
ATOM 3689 O O . PHE A 1 462 ? 15.659 -2.727 7.387 1.00 94.06 462 PHE A O 1
ATOM 3696 N N . SER A 1 463 ? 17.322 -1.905 8.628 1.00 90.62 463 SER A N 1
ATOM 3697 C CA . SER A 1 463 ? 17.056 -0.483 8.337 1.00 90.62 463 SER A CA 1
ATOM 3698 C C . SER A 1 463 ? 16.971 -0.165 6.838 1.00 90.62 463 SER A C 1
ATOM 3700 O O . SER A 1 463 ? 16.251 0.736 6.415 1.00 90.62 463 SER A O 1
ATOM 3702 N N . LYS A 1 464 ? 17.679 -0.931 6.001 1.00 90.50 464 LYS A N 1
ATOM 3703 C CA . LYS A 1 464 ? 17.697 -0.785 4.535 1.00 90.50 464 LYS A CA 1
ATOM 3704 C C . LYS A 1 464 ? 16.818 -1.801 3.795 1.00 90.50 464 LYS A C 1
ATOM 3706 O O . LYS A 1 464 ? 16.906 -1.922 2.571 1.00 90.50 464 LYS A O 1
ATOM 3711 N N . LYS A 1 465 ? 15.976 -2.551 4.509 1.00 93.38 465 LYS A N 1
ATOM 3712 C CA . LYS A 1 465 ? 15.071 -3.555 3.934 1.00 93.38 465 LYS A CA 1
ATOM 3713 C C . LYS A 1 465 ? 13.703 -2.964 3.596 1.00 93.38 465 LYS A C 1
ATOM 3715 O O . LYS A 1 465 ? 13.339 -1.877 4.034 1.00 93.38 465 LYS A O 1
ATOM 3720 N N . ASN A 1 466 ? 12.937 -3.702 2.795 1.00 95.94 466 ASN A N 1
ATOM 3721 C CA . ASN A 1 466 ? 11.554 -3.350 2.487 1.00 95.94 466 ASN A CA 1
ATOM 3722 C C . ASN A 1 466 ? 10.692 -3.285 3.764 1.00 95.94 466 ASN A C 1
ATOM 3724 O O . ASN A 1 466 ? 10.933 -4.033 4.712 1.00 95.94 466 ASN A O 1
ATOM 3728 N N . PHE A 1 467 ? 9.659 -2.444 3.761 1.00 94.88 467 PHE A N 1
ATOM 3729 C CA . PHE A 1 467 ? 8.694 -2.296 4.845 1.00 94.88 467 PHE A CA 1
ATOM 3730 C C . PHE A 1 467 ? 7.303 -1.907 4.329 1.00 94.88 467 PHE A C 1
ATOM 3732 O O . PHE A 1 467 ? 7.159 -1.058 3.449 1.00 94.88 467 PHE A O 1
ATOM 3739 N N . MET A 1 468 ? 6.277 -2.515 4.922 1.00 94.50 468 MET A N 1
ATOM 3740 C CA . MET A 1 468 ? 4.887 -2.069 4.854 1.00 94.50 468 MET A CA 1
ATOM 3741 C C . MET A 1 468 ? 4.139 -2.679 6.041 1.00 94.50 468 MET A C 1
ATOM 3743 O O . MET A 1 468 ? 4.176 -3.899 6.212 1.00 94.50 468 MET A O 1
ATOM 3747 N N . SER A 1 469 ? 3.469 -1.860 6.849 1.00 94.38 469 SER A N 1
ATOM 3748 C CA . SER A 1 469 ? 2.785 -2.309 8.070 1.00 94.38 469 SER A CA 1
ATOM 3749 C C . SER A 1 469 ? 1.607 -3.252 7.763 1.00 94.38 469 SER A C 1
ATOM 3751 O O . SER A 1 469 ? 1.066 -3.229 6.653 1.00 94.38 469 SER A O 1
ATOM 3753 N N . ILE A 1 470 ? 1.176 -4.097 8.715 1.00 95.12 470 ILE A N 1
ATOM 3754 C CA . ILE A 1 470 ? -0.011 -4.937 8.472 1.00 95.12 470 ILE A CA 1
ATOM 3755 C C . ILE A 1 470 ? -1.308 -4.126 8.344 1.00 95.12 470 ILE A C 1
ATOM 3757 O O . ILE A 1 470 ? -2.120 -4.514 7.501 1.00 95.12 470 ILE A O 1
ATOM 3761 N N . PRO A 1 471 ? -1.506 -2.990 9.053 1.00 94.62 471 PRO A N 1
ATOM 3762 C CA . PRO A 1 471 ? -2.640 -2.109 8.786 1.00 94.62 471 PRO A CA 1
ATOM 3763 C C . PRO A 1 471 ? -2.670 -1.593 7.351 1.00 94.62 471 PRO A C 1
ATOM 3765 O O . PRO A 1 471 ? -3.711 -1.666 6.696 1.00 94.62 471 PRO A O 1
ATOM 3768 N N . ASP A 1 472 ? -1.524 -1.157 6.827 1.00 94.44 472 ASP A N 1
ATOM 3769 C CA . ASP A 1 472 ? -1.428 -0.683 5.448 1.00 94.44 472 ASP A CA 1
ATOM 3770 C C . ASP A 1 472 ? -1.687 -1.818 4.453 1.00 94.44 472 ASP A C 1
ATOM 3772 O O . ASP A 1 472 ? -2.447 -1.643 3.502 1.00 94.44 472 ASP A O 1
ATOM 3776 N N . GLN A 1 473 ? -1.108 -3.003 4.675 1.00 96.94 473 GLN A N 1
ATOM 3777 C CA . GLN A 1 473 ? -1.335 -4.171 3.817 1.00 96.94 473 GLN A CA 1
ATOM 3778 C C . GLN A 1 473 ? -2.810 -4.606 3.810 1.00 96.94 473 GLN A C 1
ATOM 3780 O O . GLN A 1 473 ? -3.352 -4.919 2.746 1.00 96.94 473 GLN A O 1
ATOM 3785 N N . HIS A 1 474 ? -3.460 -4.610 4.976 1.00 96.88 474 HIS A N 1
ATOM 3786 C CA . HIS A 1 474 ? -4.870 -4.968 5.133 1.00 96.88 474 HIS A CA 1
ATOM 3787 C C . HIS A 1 474 ? -5.776 -3.955 4.433 1.00 96.88 474 HIS A C 1
ATOM 3789 O O . HIS A 1 474 ? -6.651 -4.326 3.650 1.00 96.88 474 HIS A O 1
ATOM 3795 N N . LYS A 1 475 ? -5.531 -2.659 4.661 1.00 94.31 475 LYS A N 1
ATOM 3796 C CA . LYS A 1 475 ? -6.271 -1.575 4.014 1.00 94.31 475 LYS A CA 1
ATOM 3797 C C . LYS A 1 475 ? -6.087 -1.615 2.501 1.00 94.31 475 LYS A C 1
ATOM 3799 O O . LYS A 1 475 ? -7.087 -1.590 1.797 1.00 94.31 475 LYS A O 1
ATOM 3804 N N . PHE A 1 476 ? -4.858 -1.753 2.000 1.00 95.81 476 PHE A N 1
ATOM 3805 C CA . PHE A 1 476 ? -4.583 -1.875 0.564 1.00 95.81 476 PHE A CA 1
ATOM 3806 C C . PHE A 1 476 ? -5.372 -3.023 -0.072 1.00 95.81 476 PHE A C 1
ATOM 3808 O O . PHE A 1 476 ? -5.949 -2.860 -1.144 1.00 95.81 476 PHE A O 1
ATOM 3815 N N . LEU A 1 477 ? -5.447 -4.175 0.603 1.00 97.44 477 LEU A N 1
ATOM 3816 C CA . LEU A 1 477 ? -6.229 -5.305 0.117 1.00 97.44 477 LEU A CA 1
ATOM 3817 C C . LEU A 1 477 ? -7.730 -4.986 0.070 1.00 97.44 477 LEU A C 1
ATOM 3819 O O . LEU A 1 477 ? -8.366 -5.297 -0.930 1.00 97.44 477 LEU A O 1
ATOM 3823 N N . ILE A 1 478 ? -8.289 -4.319 1.086 1.00 95.00 478 ILE A N 1
ATOM 3824 C CA . ILE A 1 478 ? -9.686 -3.849 1.048 1.00 95.00 478 ILE A CA 1
ATOM 3825 C C . ILE A 1 478 ? -9.906 -2.915 -0.148 1.00 95.00 478 ILE A C 1
ATOM 3827 O O . ILE A 1 478 ? -10.864 -3.119 -0.890 1.00 95.00 478 ILE A O 1
ATOM 3831 N N . GLN A 1 479 ? -9.010 -1.944 -0.374 1.00 92.44 479 GLN A N 1
ATOM 3832 C CA . GLN A 1 479 ? -9.113 -1.026 -1.516 1.00 92.44 479 GLN A CA 1
ATOM 3833 C C . GLN A 1 479 ? -9.065 -1.763 -2.857 1.00 92.44 479 GLN A C 1
ATOM 3835 O O . GLN A 1 479 ? -9.800 -1.408 -3.775 1.00 92.44 479 GLN A O 1
ATOM 3840 N N . LEU A 1 480 ? -8.223 -2.795 -2.965 1.00 95.19 480 LEU A N 1
ATOM 3841 C CA . LEU A 1 480 ? -8.099 -3.595 -4.176 1.00 95.19 480 LEU A CA 1
ATOM 3842 C C . LEU A 1 480 ? -9.318 -4.491 -4.418 1.00 95.19 480 LEU A C 1
ATOM 3844 O O . LEU A 1 480 ? -9.686 -4.654 -5.568 1.00 95.19 480 LEU A O 1
ATOM 3848 N N . ILE A 1 481 ? -9.925 -5.091 -3.386 1.00 95.62 481 ILE A N 1
ATOM 3849 C CA . ILE A 1 481 ? -11.117 -5.947 -3.549 1.00 95.62 481 ILE A CA 1
ATOM 3850 C C . ILE A 1 481 ? -12.388 -5.106 -3.771 1.00 95.62 481 ILE A C 1
ATOM 3852 O O . ILE A 1 481 ? -13.251 -5.493 -4.560 1.00 95.62 481 ILE A O 1
ATOM 3856 N N . PHE A 1 482 ? -12.520 -3.978 -3.062 1.00 92.12 482 PHE A N 1
ATOM 3857 C CA . PHE A 1 482 ? -13.700 -3.105 -3.058 1.00 92.12 482 PHE A CA 1
ATOM 3858 C C . PHE A 1 482 ? -13.326 -1.664 -3.455 1.00 92.12 482 PHE A C 1
ATOM 3860 O O . PHE A 1 482 ? -13.289 -0.773 -2.601 1.00 92.12 482 PHE A O 1
ATOM 3867 N N . PRO A 1 483 ? -13.068 -1.398 -4.751 1.00 85.81 483 PRO A N 1
ATOM 3868 C CA . PRO A 1 483 ? -12.625 -0.079 -5.202 1.00 85.81 483 PRO A CA 1
ATOM 3869 C C . PRO A 1 483 ? -13.685 1.022 -5.016 1.00 85.81 483 PRO A C 1
ATOM 3871 O O . PRO A 1 483 ? -13.322 2.171 -4.795 1.00 85.81 483 PRO A O 1
ATOM 3874 N N . SER A 1 484 ? -14.985 0.701 -5.036 1.00 71.62 484 SER A N 1
ATOM 3875 C CA . SER A 1 484 ? -16.080 1.686 -4.924 1.00 71.62 484 SER A CA 1
ATOM 3876 C C . SER A 1 484 ? -16.199 2.379 -3.562 1.00 71.62 484 SER A C 1
ATOM 3878 O O . SER A 1 484 ? -16.880 3.395 -3.470 1.00 71.62 484 SER A O 1
ATOM 3880 N N . GLU A 1 485 ? -15.548 1.858 -2.519 1.00 64.44 485 GLU A N 1
ATOM 3881 C CA . GLU A 1 485 ? -15.762 2.276 -1.124 1.00 64.44 485 GLU A CA 1
ATOM 3882 C C . GLU A 1 485 ? -14.726 3.286 -0.594 1.00 64.44 485 GLU A C 1
ATOM 3884 O O . GLU A 1 485 ? -14.766 3.648 0.581 1.00 64.44 485 GLU A O 1
ATOM 3889 N N . ASN A 1 486 ? -13.783 3.748 -1.423 1.00 56.34 486 ASN A N 1
ATOM 3890 C CA . ASN A 1 486 ? -12.785 4.749 -1.020 1.00 56.34 486 ASN A CA 1
ATOM 3891 C C . ASN A 1 486 ? -13.141 6.152 -1.537 1.00 56.34 486 ASN A C 1
ATOM 3893 O O . ASN A 1 486 ? -13.668 6.293 -2.636 1.00 56.34 486 ASN A O 1
ATOM 3897 N N . ASP A 1 487 ? -12.804 7.206 -0.791 1.00 52.41 487 ASP A N 1
ATOM 3898 C CA . ASP A 1 487 ? -12.978 8.590 -1.256 1.00 52.41 487 ASP A CA 1
ATOM 3899 C C . ASP A 1 487 ? -12.196 8.836 -2.566 1.00 52.41 487 ASP A C 1
ATOM 3901 O O . ASP A 1 487 ? -11.054 8.401 -2.730 1.00 52.41 487 ASP A O 1
ATOM 3905 N N . SER A 1 488 ? -12.839 9.515 -3.518 1.00 52.28 488 SER A N 1
ATOM 3906 C CA . SER A 1 488 ? -12.549 9.499 -4.962 1.00 52.28 488 SER A CA 1
ATOM 3907 C C . SER A 1 488 ? -11.213 10.099 -5.431 1.00 52.28 488 SER A C 1
ATOM 3909 O O . SER A 1 488 ? -10.984 10.150 -6.635 1.00 52.28 488 SER A O 1
ATOM 3911 N N . GLU A 1 489 ? -10.339 10.572 -4.540 1.00 57.03 489 GLU A N 1
ATOM 3912 C CA . GLU A 1 489 ? -9.083 11.238 -4.937 1.00 57.03 489 GLU A CA 1
ATOM 3913 C C . GLU A 1 489 ? -7.839 10.332 -4.862 1.00 57.03 489 GLU A C 1
ATOM 3915 O O . GLU A 1 489 ? -6.913 10.530 -5.642 1.00 57.03 489 GLU A O 1
ATOM 3920 N N . ASN A 1 490 ? -7.830 9.283 -4.024 1.00 69.75 490 ASN A N 1
ATOM 3921 C CA . ASN A 1 490 ? -6.637 8.452 -3.769 1.00 69.75 490 ASN A CA 1
ATOM 3922 C C . ASN A 1 490 ? -6.897 6.952 -4.003 1.00 69.75 490 ASN A C 1
ATOM 3924 O O . ASN A 1 490 ? -6.659 6.123 -3.123 1.00 69.75 490 ASN A O 1
ATOM 3928 N N . GLN A 1 491 ? -7.426 6.597 -5.177 1.00 82.94 491 GLN A N 1
ATOM 3929 C CA . GLN A 1 491 ? -7.706 5.207 -5.558 1.00 82.94 491 GLN A CA 1
ATOM 3930 C C . GLN A 1 491 ? -6.730 4.670 -6.609 1.00 82.94 491 GLN A C 1
ATOM 3932 O O . GLN A 1 491 ? -6.164 5.431 -7.396 1.00 82.94 491 GLN A O 1
ATOM 3937 N N . LEU A 1 492 ? -6.587 3.341 -6.645 1.00 89.00 492 LEU A N 1
ATOM 3938 C CA . LEU A 1 492 ? -5.940 2.631 -7.746 1.00 89.00 492 LEU A CA 1
ATOM 3939 C C . LEU A 1 492 ? -6.758 2.789 -9.033 1.00 89.00 492 LEU A C 1
ATOM 3941 O O . LEU A 1 492 ? -7.942 2.456 -9.071 1.00 89.00 492 LEU A O 1
ATOM 3945 N N . SER A 1 493 ? -6.109 3.227 -10.106 1.00 89.56 493 SER A N 1
ATOM 3946 C CA . SER A 1 493 ? -6.721 3.365 -11.427 1.00 89.56 493 SER A CA 1
ATOM 3947 C C . SER A 1 493 ? -6.550 2.078 -12.239 1.00 89.56 493 SER A C 1
ATOM 3949 O O . SER A 1 493 ? -5.636 1.928 -13.054 1.00 89.56 493 SER A O 1
ATOM 3951 N N . LEU A 1 494 ? -7.426 1.102 -11.984 1.00 92.69 494 LEU A N 1
ATOM 3952 C CA . LEU A 1 494 ? -7.473 -0.160 -12.725 1.00 92.69 494 LEU A CA 1
ATOM 3953 C C . LEU A 1 494 ? -8.696 -0.209 -13.641 1.00 92.69 494 LEU A C 1
ATOM 3955 O O . LEU A 1 494 ? -9.818 0.048 -13.208 1.00 92.69 494 LEU A O 1
ATOM 3959 N N . SER A 1 495 ? -8.495 -0.621 -14.897 1.00 92.31 495 SER A N 1
ATOM 3960 C CA . SER A 1 495 ? -9.611 -1.012 -15.762 1.00 92.31 495 SER A CA 1
ATOM 3961 C C . SER A 1 495 ? -10.376 -2.190 -15.144 1.00 92.31 495 SER A C 1
ATOM 3963 O O . SER A 1 495 ? -9.788 -3.034 -14.461 1.00 92.31 495 SER A O 1
ATOM 3965 N N . GLU A 1 496 ? -11.677 -2.315 -15.425 1.00 92.38 496 GLU A N 1
ATOM 3966 C CA . GLU A 1 496 ? -12.480 -3.457 -14.952 1.00 92.38 496 GLU A CA 1
ATOM 3967 C C . GLU A 1 496 ? -11.846 -4.802 -15.359 1.00 92.38 496 GLU A C 1
ATOM 3969 O O . GLU A 1 496 ? -11.826 -5.762 -14.586 1.00 92.38 496 GLU A O 1
ATOM 3974 N N . SER A 1 497 ? -11.249 -4.854 -16.555 1.00 94.75 497 SER A N 1
ATOM 3975 C CA . SER A 1 497 ? -10.580 -6.048 -17.074 1.00 94.75 497 SER A CA 1
ATOM 3976 C C . SER A 1 497 ? -9.315 -6.415 -16.293 1.00 94.75 497 SER A C 1
ATOM 3978 O O . SER A 1 497 ? -9.054 -7.598 -16.067 1.00 94.75 497 SER A O 1
ATOM 3980 N N . ASP A 1 498 ? -8.549 -5.420 -15.844 1.00 95.56 498 ASP A N 1
ATOM 3981 C CA . ASP A 1 498 ? -7.317 -5.630 -15.086 1.00 95.56 498 ASP A CA 1
ATOM 3982 C C . ASP A 1 498 ? -7.607 -5.925 -13.620 1.00 95.56 498 ASP A C 1
ATOM 3984 O O . ASP A 1 498 ? -6.974 -6.808 -13.042 1.00 95.56 498 ASP A O 1
ATOM 3988 N N . HIS A 1 499 ? -8.619 -5.269 -13.048 1.00 95.62 499 HIS A N 1
ATOM 3989 C CA . HIS A 1 499 ? -9.152 -5.605 -11.733 1.00 95.62 499 HIS A CA 1
ATOM 3990 C C . HIS A 1 499 ? -9.642 -7.064 -11.701 1.00 95.62 499 HIS A C 1
ATOM 3992 O O . HIS A 1 499 ? -9.241 -7.853 -10.847 1.00 95.62 499 HIS A O 1
ATOM 3998 N N . LYS A 1 500 ? -10.416 -7.495 -12.704 1.00 96.62 500 LYS A N 1
ATOM 3999 C CA . LYS A 1 500 ? -10.822 -8.902 -12.831 1.00 96.62 500 LYS A CA 1
ATOM 4000 C C . LYS A 1 500 ? -9.619 -9.840 -12.980 1.00 96.62 500 LYS A C 1
ATOM 4002 O O . LYS A 1 500 ? -9.583 -10.913 -12.373 1.00 96.62 500 LYS A O 1
ATOM 4007 N N . PHE A 1 501 ? -8.631 -9.444 -13.782 1.00 97.44 501 PHE A N 1
ATOM 4008 C CA . PHE A 1 501 ? -7.423 -10.228 -14.020 1.00 97.44 501 PHE A CA 1
ATOM 4009 C C . PHE A 1 501 ? -6.614 -10.444 -12.736 1.00 97.44 501 PHE A C 1
ATOM 4011 O O . PHE A 1 501 ? -6.284 -11.591 -12.428 1.00 97.44 501 PHE A O 1
ATOM 4018 N N . ILE A 1 502 ? -6.326 -9.386 -11.969 1.00 97.69 502 ILE A N 1
ATOM 4019 C CA . ILE A 1 502 ? -5.526 -9.497 -10.743 1.00 97.69 502 ILE A CA 1
ATOM 4020 C C . ILE A 1 502 ? -6.229 -10.368 -9.697 1.00 97.69 502 ILE A C 1
ATOM 4022 O O . ILE A 1 502 ? -5.598 -11.274 -9.154 1.00 97.69 502 ILE A O 1
ATOM 4026 N N . LEU A 1 503 ? -7.544 -10.211 -9.503 1.00 98.06 503 LEU A N 1
ATOM 4027 C CA . LEU A 1 503 ? -8.311 -11.038 -8.565 1.00 98.06 503 LEU A CA 1
ATOM 4028 C C . LEU A 1 503 ? -8.358 -12.519 -8.981 1.00 98.06 503 LEU A C 1
ATOM 4030 O O . LEU A 1 503 ? -8.210 -13.413 -8.139 1.00 98.06 503 LEU A O 1
ATOM 4034 N N . ASN A 1 504 ? -8.499 -12.803 -10.280 1.00 97.38 504 ASN A N 1
ATOM 4035 C CA . ASN A 1 504 ? -8.406 -14.170 -10.799 1.00 97.38 504 ASN A CA 1
ATOM 4036 C C . ASN A 1 504 ? -7.026 -14.782 -10.509 1.00 97.38 504 ASN A C 1
ATOM 4038 O O . ASN A 1 504 ? -6.952 -15.931 -10.080 1.00 97.38 504 ASN A O 1
ATOM 4042 N N . LYS A 1 505 ? -5.928 -14.034 -10.695 1.00 97.38 505 LYS A N 1
ATOM 4043 C CA . LYS A 1 505 ? -4.579 -14.546 -10.391 1.00 97.38 505 LYS A CA 1
ATOM 4044 C C . LYS A 1 505 ? -4.349 -14.728 -8.898 1.00 97.38 505 LYS A C 1
ATOM 4046 O O . LYS A 1 505 ? -3.814 -15.762 -8.514 1.00 97.38 505 LYS A O 1
ATOM 4051 N N . MET A 1 506 ? -4.812 -13.799 -8.064 1.00 97.81 506 MET A N 1
ATOM 4052 C CA . MET A 1 506 ? -4.705 -13.896 -6.606 1.00 97.81 506 MET A CA 1
ATOM 4053 C C . MET A 1 506 ? -5.387 -15.143 -6.046 1.00 97.81 506 MET A C 1
ATOM 4055 O O . MET A 1 506 ? -4.846 -15.763 -5.137 1.00 97.81 506 MET A O 1
ATOM 4059 N N . SER A 1 507 ? -6.553 -15.531 -6.569 1.00 96.69 507 SER A N 1
ATOM 4060 C CA . SER A 1 507 ? -7.301 -16.709 -6.094 1.00 96.69 507 SER A CA 1
ATOM 4061 C C . SER A 1 507 ? -6.919 -18.027 -6.775 1.00 96.69 507 SER A C 1
ATOM 4063 O O . SER A 1 507 ? -7.376 -19.092 -6.355 1.00 96.69 507 SER A O 1
ATOM 4065 N N . MET A 1 508 ? -6.077 -17.984 -7.808 1.00 95.88 508 MET A N 1
ATOM 4066 C CA . MET A 1 508 ? -5.708 -19.161 -8.588 1.00 95.88 508 MET A CA 1
ATOM 4067 C C . MET A 1 508 ? -4.846 -20.135 -7.779 1.00 95.88 508 MET A C 1
ATOM 4069 O O . MET A 1 508 ? -3.819 -19.766 -7.216 1.00 95.88 508 MET A O 1
ATOM 4073 N N . LEU A 1 509 ? -5.248 -21.406 -7.781 1.00 95.50 509 LEU A N 1
ATOM 4074 C CA . LEU A 1 509 ? -4.470 -22.510 -7.217 1.00 95.50 509 LEU A CA 1
ATOM 4075 C C . LEU A 1 509 ? -3.464 -23.030 -8.255 1.00 95.50 509 LEU A C 1
ATOM 4077 O O . LEU A 1 509 ? -3.803 -23.051 -9.446 1.00 95.50 509 LEU A O 1
ATOM 4081 N N . PRO A 1 510 ? -2.286 -23.541 -7.851 1.00 95.44 510 PRO A N 1
ATOM 4082 C CA . PRO A 1 510 ? -1.304 -24.089 -8.788 1.00 95.44 510 PRO A CA 1
ATOM 4083 C C . PRO A 1 510 ? -1.871 -25.135 -9.752 1.00 95.44 510 PRO A C 1
ATOM 4085 O O . PRO A 1 510 ? -1.565 -25.094 -10.944 1.00 95.44 510 PRO A O 1
ATOM 4088 N N . ARG A 1 511 ? -2.778 -26.007 -9.285 1.00 94.06 511 ARG A N 1
ATOM 4089 C CA . ARG A 1 511 ? -3.442 -27.018 -10.129 1.00 94.06 511 ARG A CA 1
ATOM 4090 C C . ARG A 1 511 ? -4.310 -26.441 -11.253 1.00 94.06 511 ARG A C 1
ATOM 4092 O O . ARG A 1 511 ? -4.589 -27.146 -12.218 1.00 94.06 511 ARG A O 1
ATOM 4099 N N . HIS A 1 512 ? -4.772 -25.198 -11.118 1.00 94.19 512 HIS A N 1
ATOM 4100 C CA . HIS A 1 512 ? -5.589 -24.514 -12.122 1.00 94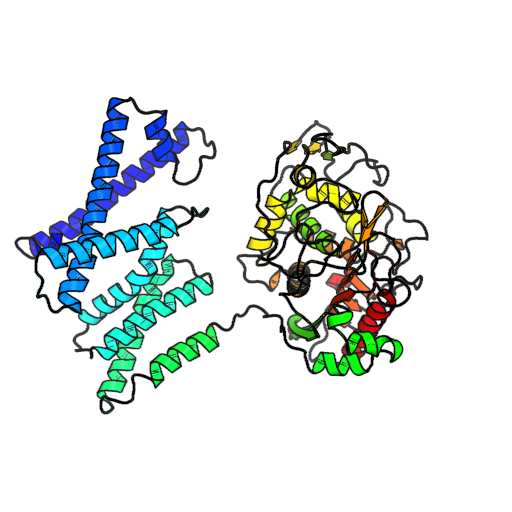.19 512 HIS A CA 1
ATOM 4101 C C . HIS A 1 512 ? -4.742 -23.754 -13.146 1.00 94.19 512 HIS A C 1
ATOM 4103 O O . HIS A 1 512 ? -5.273 -23.322 -14.171 1.00 94.19 512 HIS A O 1
ATOM 4109 N N . SER A 1 513 ? -3.435 -23.601 -12.909 1.00 95.25 513 SER A N 1
ATOM 4110 C CA . SER A 1 513 ? -2.561 -23.023 -13.919 1.00 95.25 513 SER A CA 1
ATOM 4111 C C . SER A 1 513 ? -2.272 -24.024 -15.034 1.00 95.25 513 SER A C 1
ATOM 4113 O O . SER A 1 513 ? -1.866 -25.164 -14.805 1.00 95.25 513 SER A O 1
ATOM 4115 N N . THR A 1 514 ? -2.472 -23.572 -16.271 1.00 92.25 514 THR A N 1
ATOM 4116 C CA . THR A 1 514 ? -2.119 -24.341 -17.468 1.00 92.25 514 THR A CA 1
ATOM 4117 C C . THR A 1 514 ? -0.742 -23.964 -18.004 1.00 92.25 514 THR A C 1
ATOM 4119 O O . THR A 1 514 ? -0.049 -24.832 -18.529 1.00 92.25 514 THR A O 1
ATOM 4122 N N . HIS A 1 515 ? -0.344 -22.693 -17.875 1.00 91.75 515 HIS A N 1
ATOM 4123 C CA . HIS A 1 515 ? 0.921 -22.158 -18.373 1.00 91.75 515 HIS A CA 1
ATOM 4124 C C . HIS A 1 515 ? 1.463 -21.102 -17.391 1.00 91.75 515 HIS A C 1
ATOM 4126 O O . HIS A 1 515 ? 0.861 -20.033 -17.283 1.00 91.75 515 HIS A O 1
ATOM 4132 N N . PRO A 1 516 ? 2.577 -21.389 -16.694 1.00 93.75 516 PRO A N 1
ATOM 4133 C CA . PRO A 1 516 ? 3.271 -22.675 -16.689 1.00 93.75 516 PRO A CA 1
ATOM 4134 C C . PRO A 1 516 ? 2.449 -23.737 -15.946 1.00 93.75 516 PRO A C 1
ATOM 4136 O O . PRO A 1 516 ? 1.771 -23.455 -14.962 1.00 93.75 516 PRO A O 1
ATOM 4139 N N . LYS A 1 517 ? 2.533 -24.988 -16.398 1.00 93.44 517 LYS A N 1
ATOM 4140 C CA . LYS A 1 517 ? 1.965 -26.109 -15.649 1.00 93.44 517 LYS A CA 1
ATOM 4141 C C . LYS A 1 517 ? 2.892 -26.441 -14.484 1.00 93.44 517 LYS A C 1
ATOM 4143 O O . LYS A 1 517 ? 4.007 -26.918 -14.696 1.00 93.44 517 LYS A O 1
ATOM 4148 N N . TYR A 1 518 ? 2.434 -26.203 -13.262 1.00 92.44 518 TYR A N 1
ATOM 4149 C CA . TYR A 1 518 ? 3.231 -26.483 -12.073 1.00 92.44 518 TYR A CA 1
ATOM 4150 C C . TYR A 1 518 ? 3.244 -27.977 -11.739 1.00 92.44 518 TYR A C 1
ATOM 4152 O O . TYR A 1 518 ? 2.272 -28.705 -11.947 1.00 92.44 518 TYR A O 1
ATOM 4160 N N . ASN A 1 519 ? 4.390 -28.448 -11.248 1.00 86.94 519 ASN A N 1
ATOM 4161 C CA . ASN A 1 519 ? 4.561 -29.835 -10.830 1.00 86.94 519 ASN A CA 1
ATOM 4162 C C . ASN A 1 519 ? 3.873 -30.094 -9.466 1.00 86.94 519 ASN A C 1
ATOM 4164 O O . ASN A 1 519 ? 3.530 -29.144 -8.763 1.00 86.94 519 ASN A O 1
ATOM 4168 N N . PRO A 1 520 ? 3.721 -31.363 -9.039 1.00 82.00 520 PRO A N 1
ATOM 4169 C CA . PRO A 1 520 ? 3.040 -31.703 -7.785 1.00 82.00 520 PRO A CA 1
ATOM 4170 C C . PRO A 1 520 ? 3.684 -31.167 -6.493 1.00 82.00 520 PRO A C 1
ATOM 4172 O O . PRO A 1 520 ? 3.094 -31.327 -5.426 1.00 82.00 520 PRO A O 1
ATOM 4175 N N . LYS A 1 521 ? 4.881 -30.557 -6.548 1.00 87.25 521 LYS A N 1
ATOM 4176 C CA . LYS A 1 521 ? 5.469 -29.850 -5.396 1.00 87.25 521 LYS A CA 1
ATOM 4177 C C . LYS A 1 521 ? 4.617 -28.636 -5.016 1.00 87.25 521 LYS A C 1
ATOM 4179 O O . LYS A 1 521 ? 4.522 -28.316 -3.837 1.00 87.25 521 LYS A O 1
ATOM 4184 N N . PHE A 1 522 ? 3.993 -27.996 -6.004 1.00 90.69 522 PHE A N 1
ATOM 4185 C CA . PHE A 1 522 ? 3.084 -26.872 -5.817 1.00 90.69 522 PHE A CA 1
ATOM 4186 C C . PHE A 1 522 ? 1.667 -27.409 -5.603 1.00 90.69 522 PHE A C 1
ATOM 4188 O O . PHE A 1 522 ? 0.933 -27.686 -6.551 1.00 90.69 522 PHE A O 1
ATOM 4195 N N . ASN A 1 523 ? 1.326 -27.632 -4.337 1.00 92.50 523 ASN A N 1
ATOM 4196 C CA . ASN A 1 523 ? 0.012 -28.106 -3.915 1.00 92.50 523 ASN A CA 1
ATOM 4197 C C . ASN A 1 523 ? -1.007 -26.943 -3.839 1.00 92.50 523 ASN A C 1
ATOM 4199 O O . ASN A 1 523 ? -0.648 -25.788 -4.049 1.00 92.50 523 ASN A O 1
ATOM 4203 N N . ASP A 1 524 ? -2.278 -27.232 -3.549 1.00 93.31 524 ASP A N 1
ATOM 4204 C CA . ASP A 1 524 ? -3.309 -26.188 -3.419 1.00 93.31 524 ASP A CA 1
ATOM 4205 C C . ASP A 1 524 ? -3.037 -25.217 -2.259 1.00 93.31 524 ASP A C 1
ATOM 4207 O O . ASP A 1 524 ? -3.318 -24.028 -2.381 1.00 93.31 524 ASP A O 1
ATOM 4211 N N . GLY A 1 525 ? -2.486 -25.719 -1.151 1.00 91.75 525 GLY A N 1
ATOM 4212 C CA . GLY A 1 525 ? -2.063 -24.935 0.007 1.00 91.75 525 GLY A CA 1
ATOM 4213 C C . GLY A 1 525 ? -0.849 -24.034 -0.250 1.00 91.75 525 GLY A C 1
ATOM 4214 O O . GLY A 1 525 ? -0.575 -23.150 0.565 1.00 91.75 525 GLY A O 1
ATOM 4215 N N . TYR A 1 526 ? -0.138 -24.205 -1.371 1.00 93.06 526 TYR A N 1
ATOM 4216 C CA . TYR A 1 526 ? 1.054 -23.424 -1.681 1.00 93.06 526 TYR A CA 1
ATOM 4217 C C . TYR A 1 526 ? 0.693 -21.945 -1.796 1.00 93.06 526 TYR A C 1
ATOM 4219 O O . TYR A 1 526 ? -0.125 -21.548 -2.626 1.00 93.06 526 TYR A O 1
ATOM 4227 N N . CYS A 1 527 ? 1.305 -21.117 -0.948 1.00 92.25 527 CYS A N 1
ATOM 4228 C CA . CYS A 1 527 ? 0.948 -19.705 -0.783 1.00 92.25 527 CYS A CA 1
ATOM 4229 C C . CYS A 1 527 ? -0.512 -19.442 -0.336 1.00 92.25 527 CYS A C 1
ATOM 4231 O O . CYS A 1 527 ? -1.027 -18.346 -0.558 1.00 92.25 527 CYS A O 1
ATOM 4233 N N . LYS A 1 528 ? -1.171 -20.406 0.324 1.00 94.81 528 LYS A N 1
ATOM 4234 C CA . LYS A 1 528 ? -2.518 -20.314 0.925 1.00 94.81 528 LYS A CA 1
ATOM 4235 C C . LYS A 1 528 ? -2.463 -20.785 2.386 1.00 94.81 528 LYS A C 1
ATOM 4237 O O . LYS A 1 528 ? -2.823 -21.919 2.698 1.00 94.81 528 LYS A O 1
ATOM 4242 N N . PHE A 1 529 ? -1.939 -19.945 3.282 1.00 96.62 529 PHE A N 1
ATOM 4243 C CA . PHE A 1 529 ? -1.614 -20.378 4.645 1.00 96.62 529 PHE A CA 1
ATOM 4244 C C . PHE A 1 529 ? -2.832 -20.393 5.562 1.00 96.62 529 PHE A C 1
ATOM 4246 O O . PHE A 1 529 ? -3.018 -21.372 6.284 1.00 96.62 529 PHE A O 1
ATOM 4253 N N . PHE A 1 530 ? -3.699 -19.380 5.503 1.00 98.00 530 PHE A N 1
ATOM 4254 C CA . PHE A 1 530 ? -4.949 -19.413 6.265 1.00 98.00 530 PHE A CA 1
ATOM 4255 C C . PHE A 1 530 ? -5.817 -20.624 5.888 1.00 98.00 530 PHE A C 1
ATOM 4257 O O . PHE A 1 530 ? -5.960 -20.964 4.714 1.00 98.00 530 PHE A O 1
ATOM 4264 N N . MET A 1 531 ? -6.408 -21.265 6.904 1.00 97.06 531 MET A N 1
ATOM 4265 C CA . MET A 1 531 ? -7.249 -22.474 6.844 1.00 97.06 531 MET A CA 1
ATOM 4266 C C . MET A 1 531 ? -6.546 -23.770 6.396 1.00 97.06 531 MET A C 1
ATOM 4268 O O . MET A 1 531 ? -6.838 -24.833 6.944 1.00 97.06 531 MET A O 1
ATOM 4272 N N . PHE A 1 532 ? -5.617 -23.708 5.437 1.00 94.88 532 PHE A N 1
ATOM 4273 C CA . PHE A 1 532 ? -5.067 -24.895 4.765 1.00 94.88 532 PHE A CA 1
ATOM 4274 C C . PHE A 1 532 ? -3.570 -25.144 4.992 1.00 94.88 532 PHE A C 1
ATOM 4276 O O . PHE A 1 532 ? -3.118 -26.254 4.720 1.00 94.88 532 PHE A O 1
ATOM 4283 N N . GLY A 1 533 ? -2.807 -24.171 5.497 1.00 87.50 533 GLY A N 1
ATOM 4284 C CA . GLY A 1 533 ? -1.466 -24.370 6.065 1.00 87.50 533 GLY A CA 1
ATOM 4285 C C . GLY A 1 533 ? -0.424 -25.062 5.187 1.00 87.50 533 GLY A C 1
ATOM 4286 O O . GLY A 1 533 ? 0.130 -26.063 5.628 1.00 87.50 533 GLY A O 1
ATOM 4287 N N . ASP A 1 534 ? -0.185 -24.581 3.960 1.00 85.44 534 ASP A N 1
ATOM 4288 C CA . ASP A 1 534 ? 0.726 -25.192 2.957 1.00 85.44 534 ASP A CA 1
ATOM 4289 C C . ASP A 1 534 ? 0.585 -26.723 2.818 1.00 85.44 534 ASP A C 1
ATOM 4291 O O . ASP A 1 534 ? 1.505 -27.463 2.455 1.00 85.44 534 ASP A O 1
ATOM 4295 N N . SER A 1 535 ? -0.600 -27.234 3.156 1.00 89.06 535 SER A N 1
ATOM 4296 C CA . SER A 1 535 ? -0.852 -28.661 3.174 1.00 89.06 535 SER A CA 1
ATOM 4297 C C . SER A 1 535 ? -1.173 -29.163 1.775 1.00 89.06 535 SER A C 1
ATOM 4299 O O . SER A 1 535 ? -1.692 -28.462 0.909 1.00 89.06 535 SER A O 1
ATOM 4301 N N . LYS A 1 536 ? -0.954 -30.461 1.570 1.00 88.94 536 LYS A N 1
ATOM 4302 C CA . LYS A 1 536 ? -1.354 -31.150 0.337 1.00 88.94 536 LYS A CA 1
ATOM 4303 C C . LYS A 1 536 ? -2.866 -31.382 0.237 1.00 88.94 536 LYS A C 1
ATOM 4305 O O . LYS A 1 536 ? -3.308 -32.044 -0.703 1.00 88.94 536 LYS A O 1
ATOM 4310 N N . ALA A 1 537 ? -3.652 -30.907 1.207 1.00 90.44 537 ALA A N 1
ATOM 4311 C CA . ALA A 1 537 ? -5.097 -31.032 1.163 1.00 90.44 537 ALA A CA 1
ATOM 4312 C C . ALA A 1 537 ? -5.647 -30.228 -0.017 1.00 90.44 537 ALA A C 1
ATOM 4314 O O . ALA A 1 537 ? -5.225 -29.105 -0.286 1.00 90.44 537 ALA A O 1
ATOM 4315 N N . LYS A 1 538 ? -6.604 -30.817 -0.731 1.00 94.06 538 LYS A N 1
ATOM 4316 C CA . LYS A 1 538 ? -7.289 -30.127 -1.820 1.00 94.06 538 LYS A CA 1
ATOM 4317 C C . LYS A 1 538 ? -8.173 -29.028 -1.232 1.00 94.06 538 LYS A C 1
ATOM 4319 O O . LYS A 1 538 ? -9.045 -29.325 -0.415 1.00 94.06 538 LYS A O 1
ATOM 4324 N N . ILE A 1 539 ? -7.987 -27.790 -1.686 1.00 96.31 539 ILE A N 1
ATOM 4325 C CA . ILE A 1 539 ? -8.861 -26.676 -1.306 1.00 96.31 539 ILE A CA 1
ATOM 4326 C C . ILE A 1 539 ? -10.187 -26.850 -2.060 1.00 96.31 539 ILE A C 1
ATOM 4328 O O . ILE A 1 539 ? -10.163 -27.007 -3.285 1.00 96.31 539 ILE A O 1
ATOM 4332 N N . PRO A 1 540 ? -11.350 -26.875 -1.382 1.00 96.31 540 PRO A N 1
ATOM 4333 C CA . PRO A 1 540 ? -12.638 -27.002 -2.057 1.00 96.31 540 PRO A CA 1
ATOM 4334 C C . PRO A 1 540 ? -12.881 -25.864 -3.057 1.00 96.31 540 PRO A C 1
ATOM 4336 O O . PRO A 1 540 ? -12.647 -24.708 -2.733 1.00 96.31 540 PRO A O 1
ATOM 4339 N N . ASP A 1 541 ? -13.429 -26.161 -4.241 1.00 94.19 541 ASP A N 1
ATOM 4340 C CA . ASP A 1 541 ? -13.573 -25.159 -5.318 1.00 94.19 541 ASP A CA 1
ATOM 4341 C C . ASP A 1 541 ? -14.550 -24.007 -4.975 1.00 94.19 541 ASP A C 1
ATOM 4343 O O . ASP A 1 541 ? -14.530 -22.961 -5.623 1.00 94.19 541 ASP A O 1
ATOM 4347 N N . HIS A 1 542 ? -15.389 -24.182 -3.944 1.00 96.19 542 HIS A N 1
ATOM 4348 C CA . HIS A 1 542 ? -16.267 -23.132 -3.416 1.00 96.19 542 HIS A CA 1
ATOM 4349 C C . HIS A 1 542 ? -15.559 -22.168 -2.453 1.00 96.19 542 HIS A C 1
ATOM 4351 O O . HIS A 1 542 ? -16.146 -21.149 -2.101 1.00 96.19 542 HIS A O 1
ATOM 4357 N N . ILE A 1 543 ? -14.331 -22.476 -2.021 1.00 97.62 543 ILE A N 1
ATOM 4358 C CA . ILE A 1 543 ? -13.510 -21.598 -1.188 1.00 97.62 543 ILE A CA 1
ATOM 4359 C C . ILE A 1 543 ? -12.513 -20.875 -2.092 1.00 97.62 543 ILE A C 1
ATOM 4361 O O . ILE A 1 543 ? -11.700 -21.496 -2.777 1.00 97.62 543 ILE A O 1
ATOM 4365 N N . LYS A 1 544 ? -12.568 -19.546 -2.085 1.00 97.81 544 LYS A N 1
ATOM 4366 C CA . LYS A 1 544 ? -11.657 -18.666 -2.818 1.00 97.81 544 LYS A CA 1
ATOM 4367 C C . LYS A 1 544 ? -10.853 -17.855 -1.808 1.00 97.81 544 LYS A C 1
ATOM 4369 O O . LYS A 1 544 ? -11.419 -17.249 -0.903 1.00 97.81 544 LYS A O 1
ATOM 4374 N N . ILE A 1 545 ? -9.533 -17.845 -1.969 1.00 97.94 545 ILE A N 1
ATOM 4375 C CA . ILE A 1 545 ? -8.610 -17.096 -1.109 1.00 97.94 545 ILE A CA 1
ATOM 4376 C C . ILE A 1 545 ? -7.820 -16.136 -1.991 1.00 97.94 545 ILE A C 1
ATOM 4378 O O . ILE A 1 545 ? -6.903 -16.550 -2.705 1.00 97.94 545 ILE A O 1
ATOM 4382 N N . PHE A 1 546 ? -8.178 -14.858 -1.938 1.00 98.50 546 PHE A N 1
ATOM 4383 C CA . PHE A 1 546 ? -7.493 -13.772 -2.628 1.00 98.50 546 PHE A CA 1
ATOM 4384 C C . PHE A 1 546 ? -6.430 -13.222 -1.685 1.00 98.50 546 PHE A C 1
ATOM 4386 O O . PHE A 1 546 ? -6.733 -12.403 -0.820 1.00 98.50 546 PHE A O 1
ATOM 4393 N N . ASN A 1 547 ? -5.196 -13.710 -1.799 1.00 98.12 547 ASN A N 1
ATOM 4394 C CA . ASN A 1 547 ? -4.153 -13.356 -0.847 1.00 98.12 547 ASN A CA 1
ATOM 4395 C C . ASN A 1 547 ? -2.797 -13.090 -1.491 1.00 98.12 547 ASN A C 1
ATOM 4397 O O . ASN A 1 547 ? -2.546 -13.394 -2.660 1.00 98.12 547 ASN A O 1
ATOM 4401 N N . LYS A 1 548 ? -1.897 -12.563 -0.663 1.00 98.38 548 LYS A N 1
ATOM 4402 C CA . LYS A 1 548 ? -0.463 -12.657 -0.889 1.00 98.38 548 LYS A CA 1
ATOM 4403 C C . LYS A 1 548 ? 0.242 -12.979 0.422 1.00 98.38 548 LYS A C 1
ATOM 4405 O O . LYS A 1 548 ? 0.123 -12.239 1.391 1.00 98.38 548 LYS A O 1
ATOM 4410 N N . VAL A 1 549 ? 1.021 -14.059 0.412 1.00 97.88 549 VAL A N 1
ATOM 4411 C CA . VAL A 1 549 ? 1.852 -14.473 1.552 1.00 97.88 549 VAL A CA 1
ATOM 4412 C C . VAL A 1 549 ? 3.276 -13.927 1.471 1.00 97.88 549 VAL A C 1
ATOM 4414 O O . VAL A 1 549 ? 3.769 -13.602 0.383 1.00 97.88 549 VAL A O 1
ATOM 4417 N N . GLY A 1 550 ? 3.969 -13.915 2.604 1.00 96.62 550 GLY A N 1
ATOM 4418 C CA . GLY A 1 550 ? 5.399 -13.644 2.692 1.00 96.62 550 GLY A CA 1
ATOM 4419 C C . GLY A 1 550 ? 6.068 -14.529 3.734 1.00 96.62 550 GLY A C 1
ATOM 4420 O O . GLY A 1 550 ? 5.526 -14.713 4.813 1.00 96.62 550 GLY A O 1
ATOM 4421 N N . LEU A 1 551 ? 7.246 -15.069 3.415 1.00 94.88 551 LEU A N 1
ATOM 4422 C CA . LEU A 1 551 ? 8.099 -15.738 4.393 1.00 94.88 551 LEU A CA 1
ATOM 4423 C C . LEU A 1 551 ? 9.568 -15.420 4.119 1.00 94.88 551 LEU A C 1
ATOM 4425 O O . LEU A 1 551 ? 10.026 -15.548 2.983 1.00 94.88 551 LEU A O 1
ATOM 4429 N N . ALA A 1 552 ? 10.276 -14.935 5.131 1.00 95.62 552 ALA A N 1
ATOM 4430 C CA . ALA A 1 552 ? 11.722 -14.723 5.105 1.00 95.62 552 ALA A CA 1
ATOM 4431 C C . ALA A 1 552 ? 12.209 -14.328 6.501 1.00 95.62 552 ALA A C 1
ATOM 4433 O O . ALA A 1 552 ? 11.477 -13.681 7.247 1.00 95.62 552 ALA A O 1
ATOM 4434 N N . TYR A 1 553 ? 13.458 -14.662 6.830 1.00 95.44 553 TYR A N 1
ATOM 4435 C CA . TYR A 1 553 ? 14.100 -14.239 8.079 1.00 95.44 553 TYR A CA 1
ATOM 4436 C C . TYR A 1 553 ? 13.292 -14.587 9.342 1.00 95.44 553 TYR A C 1
ATOM 4438 O O . TYR A 1 553 ? 13.245 -13.797 10.272 1.00 95.44 553 TYR A O 1
ATOM 4446 N N . GLY A 1 554 ? 12.592 -15.724 9.365 1.00 96.44 554 GLY A N 1
ATOM 4447 C CA . GLY A 1 554 ? 11.713 -16.118 10.472 1.00 96.44 554 GLY A CA 1
ATOM 4448 C C . GLY A 1 554 ? 10.322 -15.472 10.477 1.00 96.44 554 GLY A C 1
ATOM 4449 O O . GLY A 1 554 ? 9.434 -15.988 11.146 1.00 96.44 554 GLY A O 1
ATOM 4450 N N . PHE A 1 555 ? 10.070 -14.415 9.702 1.00 97.81 555 PHE A N 1
ATOM 4451 C CA . PHE A 1 555 ? 8.725 -13.850 9.548 1.00 97.81 555 PHE A CA 1
ATOM 4452 C C . PHE A 1 555 ? 7.877 -14.687 8.593 1.00 97.81 555 PHE A C 1
ATOM 4454 O O . PHE A 1 555 ? 8.370 -15.096 7.541 1.00 97.81 555 PHE A O 1
ATOM 4461 N N . VAL A 1 556 ? 6.605 -14.886 8.943 1.00 98.12 556 VAL A N 1
ATOM 4462 C CA . VAL A 1 556 ? 5.556 -15.476 8.104 1.00 98.12 556 VAL A CA 1
ATOM 4463 C C . VAL A 1 556 ? 4.336 -14.566 8.130 1.00 98.12 556 VAL A C 1
ATOM 4465 O O . VAL A 1 556 ? 3.881 -14.155 9.195 1.00 98.12 556 VAL A O 1
ATOM 4468 N N . LEU A 1 557 ? 3.817 -14.253 6.948 1.00 98.12 557 LEU A N 1
ATOM 4469 C CA . LEU A 1 557 ? 2.695 -13.356 6.736 1.00 98.12 557 LEU A CA 1
ATOM 4470 C C . LEU A 1 557 ? 1.698 -13.958 5.757 1.00 98.12 557 LEU A C 1
ATOM 4472 O O . LEU A 1 557 ? 2.088 -14.570 4.759 1.00 98.12 557 LEU A O 1
ATOM 4476 N N . ASP A 1 558 ? 0.421 -13.686 5.990 1.00 98.56 558 ASP A N 1
ATOM 4477 C CA . ASP A 1 558 ? -0.649 -13.903 5.022 1.00 98.56 558 ASP A CA 1
ATOM 4478 C C . ASP A 1 558 ? -1.622 -12.716 5.103 1.00 98.56 558 ASP A C 1
ATOM 4480 O O . ASP A 1 558 ? -2.002 -12.290 6.195 1.00 98.56 558 ASP A O 1
ATOM 4484 N N . ASN A 1 559 ? -1.955 -12.133 3.951 1.00 98.69 559 ASN A N 1
ATOM 4485 C CA . ASN A 1 559 ? -2.861 -10.996 3.791 1.00 98.69 559 ASN A CA 1
ATOM 4486 C C . ASN A 1 559 ? -3.950 -11.401 2.799 1.00 98.69 559 ASN A C 1
ATOM 4488 O O . ASN A 1 559 ? -3.666 -11.485 1.601 1.00 98.69 559 ASN A O 1
ATOM 4492 N N . ALA A 1 560 ? -5.154 -11.696 3.292 1.00 98.69 560 ALA A N 1
ATOM 4493 C CA . ALA A 1 560 ? -6.166 -12.438 2.554 1.00 98.69 560 ALA A CA 1
ATOM 4494 C C . ALA A 1 560 ? -7.577 -11.850 2.663 1.00 98.69 560 ALA A C 1
ATOM 4496 O O . ALA A 1 560 ? -8.030 -11.436 3.728 1.00 98.69 560 ALA A O 1
ATOM 4497 N N . TYR A 1 561 ? -8.302 -11.915 1.549 1.00 98.75 561 TYR A N 1
ATOM 4498 C CA . TYR A 1 561 ? -9.757 -11.874 1.495 1.00 98.75 561 TYR A CA 1
ATOM 4499 C C . TYR A 1 561 ? -10.248 -13.290 1.190 1.00 98.75 561 TYR A C 1
ATOM 4501 O O . TYR A 1 561 ? -9.836 -13.899 0.197 1.00 98.75 561 TYR A O 1
ATOM 4509 N N . ILE A 1 562 ? -11.068 -13.842 2.080 1.00 98.75 562 ILE A N 1
ATOM 4510 C CA . ILE A 1 562 ? -11.505 -15.240 2.033 1.00 98.75 562 ILE A CA 1
ATOM 4511 C C . ILE A 1 562 ? -13.002 -15.268 1.766 1.00 98.75 562 ILE A C 1
ATOM 4513 O O . ILE A 1 562 ? -13.761 -14.567 2.428 1.00 98.75 562 ILE A O 1
ATOM 4517 N N . VAL A 1 563 ? -13.412 -16.100 0.808 1.00 98.50 563 VAL A N 1
ATOM 4518 C CA . VAL A 1 563 ? -14.797 -16.259 0.361 1.00 98.50 563 VAL A CA 1
ATOM 4519 C C . VAL A 1 563 ? -15.169 -17.737 0.351 1.00 98.50 563 VAL A C 1
ATOM 4521 O O . VAL A 1 563 ? -14.472 -18.552 -0.248 1.00 98.50 563 VAL A O 1
ATOM 4524 N N . ASP A 1 564 ? -16.301 -18.076 0.959 1.00 98.12 564 ASP A N 1
ATOM 4525 C CA . ASP A 1 564 ? -16.965 -19.372 0.828 1.00 98.12 564 ASP A CA 1
ATOM 4526 C C . ASP A 1 564 ? -18.297 -19.172 0.100 1.00 98.12 564 ASP A C 1
ATOM 4528 O O . ASP A 1 564 ? -19.285 -18.692 0.663 1.00 98.12 564 ASP A O 1
ATOM 4532 N N . LEU A 1 565 ? -18.313 -19.572 -1.168 1.00 97.81 565 LEU A N 1
ATOM 4533 C CA . LEU A 1 565 ? -19.456 -19.451 -2.069 1.00 97.81 565 LEU A CA 1
ATOM 4534 C C . LEU A 1 565 ? -20.617 -20.374 -1.680 1.00 97.81 565 LEU A C 1
ATOM 4536 O O . LEU A 1 565 ? -21.753 -20.121 -2.068 1.00 97.81 565 LEU A O 1
ATOM 4540 N N . LYS A 1 566 ? -20.348 -21.454 -0.937 1.00 97.00 566 LYS A N 1
ATOM 4541 C CA . LYS A 1 566 ? -21.362 -22.434 -0.533 1.00 97.00 566 LYS A CA 1
ATOM 4542 C C . LYS A 1 566 ? -22.153 -21.955 0.682 1.00 97.00 566 LYS A C 1
ATOM 4544 O O . LYS A 1 566 ? -23.341 -22.247 0.777 1.00 97.00 566 LYS A O 1
ATOM 4549 N N . HIS A 1 567 ? -21.493 -21.264 1.609 1.00 96.81 567 HIS A N 1
ATOM 4550 C CA . HIS A 1 567 ? -22.100 -20.795 2.858 1.00 96.81 567 HIS A CA 1
ATOM 4551 C C . HIS A 1 567 ? -22.274 -19.266 2.919 1.00 96.81 567 HIS A C 1
ATOM 4553 O O . HIS A 1 567 ? -22.670 -18.747 3.960 1.00 96.81 567 HIS A O 1
ATOM 4559 N N . ASN A 1 568 ? -21.980 -18.544 1.830 1.00 96.88 568 ASN A N 1
ATOM 4560 C CA . ASN A 1 568 ? -22.046 -17.079 1.741 1.00 96.88 568 ASN A CA 1
ATOM 4561 C C . ASN A 1 568 ? -21.218 -16.374 2.835 1.00 96.88 568 ASN A C 1
ATOM 4563 O O . ASN A 1 568 ? -21.645 -15.389 3.451 1.00 96.88 568 ASN A O 1
ATOM 4567 N N . ILE A 1 569 ? -20.019 -16.900 3.100 1.00 98.00 569 ILE A N 1
ATOM 4568 C CA . ILE A 1 569 ? -19.082 -16.330 4.073 1.00 98.00 569 ILE A CA 1
ATOM 4569 C C . ILE A 1 569 ? -18.047 -15.492 3.332 1.00 98.00 569 ILE A C 1
ATOM 4571 O O . ILE A 1 569 ? -17.536 -15.901 2.293 1.00 98.00 569 ILE A O 1
ATOM 4575 N N . GLU A 1 570 ? -17.728 -14.330 3.889 1.00 98.25 570 GLU A N 1
ATOM 4576 C CA . GLU A 1 570 ? -16.648 -13.472 3.427 1.00 98.25 570 GLU A CA 1
ATOM 4577 C C . GLU A 1 570 ? -16.047 -12.706 4.608 1.00 98.25 570 GLU A C 1
ATOM 4579 O O . GLU A 1 570 ? -16.777 -12.336 5.534 1.00 98.25 570 GLU A O 1
ATOM 4584 N N . PHE A 1 571 ? -14.735 -12.490 4.581 1.00 98.62 571 PHE A N 1
ATOM 4585 C CA . PHE A 1 571 ? -14.016 -11.673 5.558 1.00 98.62 571 PHE A CA 1
ATOM 4586 C C . PHE A 1 571 ? -12.594 -11.363 5.078 1.00 98.62 571 PHE A C 1
ATOM 4588 O O . PHE A 1 571 ? -12.050 -12.063 4.219 1.00 98.62 571 PHE A O 1
ATOM 4595 N N . PHE A 1 572 ? -11.975 -10.335 5.663 1.00 98.69 572 PHE A N 1
ATOM 4596 C CA . PHE A 1 572 ? -10.539 -10.094 5.509 1.00 98.69 572 PHE A CA 1
ATOM 4597 C C . PHE A 1 572 ? -9.774 -10.564 6.733 1.00 98.69 572 PHE A C 1
ATOM 4599 O O . PHE A 1 572 ? -10.224 -10.392 7.869 1.00 98.69 572 PHE A O 1
ATOM 4606 N N . LEU A 1 573 ? -8.580 -11.086 6.494 1.00 98.62 573 LEU A N 1
ATOM 4607 C CA . LEU A 1 573 ? -7.681 -11.569 7.519 1.00 98.62 573 LEU A CA 1
ATOM 4608 C C . LEU A 1 573 ? -6.236 -11.270 7.124 1.00 98.62 573 LEU A C 1
ATOM 4610 O O . LEU A 1 573 ? -5.796 -11.642 6.039 1.00 98.62 573 LEU A O 1
ATOM 4614 N N . THR A 1 574 ? -5.497 -10.620 8.014 1.00 98.62 574 THR A N 1
ATOM 4615 C CA . THR A 1 574 ? -4.073 -10.332 7.822 1.00 98.62 574 THR A CA 1
ATOM 4616 C C . THR A 1 574 ? -3.327 -10.645 9.099 1.00 98.62 574 THR A C 1
ATOM 4618 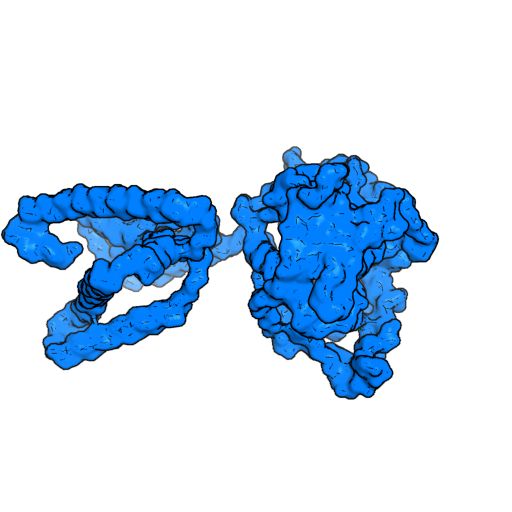O O . THR A 1 574 ? -3.742 -10.219 10.174 1.00 98.62 574 THR A O 1
ATOM 4621 N N . ALA A 1 575 ? -2.227 -11.379 8.997 1.00 98.25 575 ALA A N 1
ATOM 4622 C CA . ALA A 1 575 ? -1.412 -11.721 10.151 1.00 98.25 575 ALA A CA 1
ATOM 4623 C C . ALA A 1 575 ? 0.074 -11.702 9.808 1.00 98.25 575 ALA A C 1
ATOM 4625 O O . ALA A 1 575 ? 0.462 -12.007 8.680 1.00 98.25 575 ALA A O 1
ATOM 4626 N N . VAL A 1 576 ? 0.886 -11.397 10.816 1.00 98.19 576 VAL A N 1
ATOM 4627 C CA . VAL A 1 576 ? 2.328 -11.654 10.837 1.00 98.19 576 VAL A CA 1
ATOM 4628 C C . VAL A 1 576 ? 2.659 -12.437 12.098 1.00 98.19 576 VAL A C 1
ATOM 4630 O O . VAL A 1 576 ? 2.102 -12.168 13.157 1.00 98.19 576 VAL A O 1
ATOM 4633 N N . VAL A 1 577 ? 3.552 -13.414 11.981 1.00 97.94 577 VAL A N 1
ATOM 4634 C CA . VAL A 1 577 ? 4.112 -14.174 13.101 1.00 97.94 577 VAL A CA 1
ATOM 4635 C C . VAL A 1 577 ? 5.589 -14.461 12.825 1.00 97.94 577 VAL A C 1
ATOM 4637 O O . VAL A 1 577 ? 5.989 -14.690 11.685 1.00 97.94 577 VAL A O 1
ATOM 4640 N N . TYR A 1 578 ? 6.411 -14.431 13.865 1.00 97.50 578 TYR A N 1
ATOM 4641 C CA . TYR A 1 578 ? 7.849 -14.652 13.815 1.00 97.50 578 TYR A CA 1
ATOM 4642 C C . TYR A 1 578 ? 8.214 -15.970 14.500 1.00 97.50 578 TYR A C 1
ATOM 4644 O O . TYR A 1 578 ? 7.862 -16.199 15.656 1.00 97.50 578 TYR A O 1
ATOM 4652 N N . GLY A 1 579 ? 8.932 -16.834 13.786 1.00 96.81 579 GLY A N 1
ATOM 4653 C CA . GLY A 1 579 ? 9.402 -18.136 14.251 1.00 96.81 579 GLY A CA 1
ATOM 4654 C C . GLY A 1 579 ? 10.875 -18.338 13.917 1.00 96.81 579 GLY A C 1
ATOM 4655 O O . GLY A 1 579 ? 11.215 -18.741 12.803 1.00 96.81 579 GLY A O 1
ATOM 4656 N N . ASN A 1 580 ? 11.745 -18.036 14.882 1.00 96.50 580 ASN A N 1
ATOM 4657 C CA . ASN A 1 580 ? 13.188 -18.228 14.767 1.00 96.50 580 ASN A CA 1
ATOM 4658 C C . ASN A 1 580 ? 13.825 -18.585 16.123 1.00 96.50 580 ASN A C 1
ATOM 4660 O O . ASN A 1 580 ? 14.557 -17.790 16.719 1.00 96.50 580 ASN A O 1
ATOM 4664 N N . LYS A 1 581 ? 13.513 -19.772 16.649 1.00 94.06 581 LYS A N 1
ATOM 4665 C CA . LYS A 1 581 ? 13.960 -20.218 17.979 1.00 94.06 581 LYS A CA 1
ATOM 4666 C C . LYS A 1 581 ? 15.471 -20.314 18.141 1.00 94.06 581 LYS A C 1
ATOM 4668 O O . LYS A 1 581 ? 15.961 -20.104 19.247 1.00 94.06 581 LYS A O 1
ATOM 4673 N N . ASN A 1 582 ? 16.213 -20.647 17.084 1.00 94.31 582 ASN A N 1
ATOM 4674 C CA . ASN A 1 582 ? 17.671 -20.763 17.179 1.00 94.31 582 ASN A CA 1
ATOM 4675 C C . ASN A 1 582 ? 18.371 -19.386 17.206 1.00 94.31 582 ASN A C 1
ATOM 4677 O O . ASN A 1 582 ? 19.545 -19.304 17.570 1.00 94.31 582 ASN A O 1
ATOM 4681 N N . GLY A 1 583 ? 17.650 -18.310 16.860 1.00 95.31 583 GLY A N 1
ATOM 4682 C CA . GLY A 1 583 ? 18.150 -16.939 16.849 1.00 95.31 583 GLY A CA 1
ATOM 4683 C C . GLY A 1 583 ? 19.191 -16.657 15.764 1.00 95.31 583 GLY A C 1
ATOM 4684 O O . GLY A 1 583 ? 19.905 -15.662 15.877 1.00 95.31 583 GLY A O 1
ATOM 4685 N N . ILE A 1 584 ? 19.310 -17.503 14.739 1.00 96.50 584 ILE A N 1
ATOM 4686 C CA . ILE A 1 584 ? 20.263 -17.344 13.638 1.00 96.50 584 ILE A CA 1
ATOM 4687 C C . ILE A 1 584 ? 19.492 -16.894 12.392 1.00 96.50 584 ILE A C 1
ATOM 4689 O O . ILE A 1 584 ? 18.428 -17.413 12.073 1.00 96.50 584 ILE A O 1
ATOM 4693 N N . LEU A 1 585 ? 19.981 -15.874 11.693 1.00 95.94 585 LEU A N 1
ATOM 4694 C CA . LEU A 1 585 ? 19.429 -15.450 10.404 1.00 95.94 585 LEU A CA 1
ATOM 4695 C C . LEU A 1 585 ? 20.299 -15.952 9.244 1.00 95.94 585 LEU A C 1
ATOM 4697 O O . LEU A 1 585 ? 21.510 -16.102 9.384 1.00 95.94 585 LEU A O 1
ATOM 4701 N N . ASN A 1 586 ? 19.688 -16.182 8.078 1.00 92.38 586 ASN A N 1
ATOM 4702 C CA . ASN A 1 586 ? 20.333 -16.697 6.860 1.00 92.38 586 ASN A CA 1
ATOM 4703 C C . ASN A 1 586 ? 20.949 -18.106 6.961 1.00 92.38 586 ASN A C 1
ATOM 4705 O O . ASN A 1 586 ? 21.743 -18.480 6.103 1.00 92.38 586 ASN A O 1
ATOM 4709 N N . ASP A 1 587 ? 20.575 -18.913 7.952 1.00 92.56 587 ASP A N 1
ATOM 4710 C CA . ASP A 1 587 ? 20.949 -20.335 8.028 1.00 92.56 587 ASP A CA 1
ATOM 4711 C C . ASP A 1 587 ? 19.920 -21.269 7.356 1.00 92.56 587 ASP A C 1
ATOM 4713 O O . ASP A 1 587 ? 20.174 -22.461 7.194 1.00 92.56 587 ASP A O 1
ATOM 4717 N N . ASN A 1 588 ? 18.782 -20.713 6.921 1.00 90.62 588 ASN A N 1
ATOM 4718 C CA . ASN A 1 588 ? 17.623 -21.417 6.362 1.00 90.62 588 ASN A CA 1
ATOM 4719 C C . ASN A 1 588 ? 16.930 -22.382 7.340 1.00 90.62 588 ASN A C 1
ATOM 4721 O O . ASN A 1 588 ? 16.226 -23.292 6.897 1.00 90.62 588 ASN A O 1
ATOM 4725 N N . ILE A 1 589 ? 17.091 -22.185 8.652 1.00 94.06 589 ILE A N 1
ATOM 4726 C CA . ILE A 1 589 ? 16.446 -22.998 9.687 1.00 94.06 589 ILE A CA 1
ATOM 4727 C C . ILE A 1 589 ? 15.485 -22.105 10.476 1.00 94.06 589 ILE A C 1
ATOM 4729 O O . ILE A 1 589 ? 15.887 -21.346 11.348 1.00 94.06 589 ILE A O 1
ATOM 4733 N N . TYR A 1 590 ? 14.191 -22.222 10.177 1.00 96.12 590 TYR A N 1
ATOM 4734 C CA . TYR A 1 590 ? 13.124 -21.432 10.801 1.00 96.12 590 TYR A CA 1
ATOM 4735 C C . TYR A 1 590 ? 11.962 -22.319 11.249 1.00 96.12 590 TYR A C 1
ATOM 4737 O O . TYR A 1 590 ? 11.771 -23.421 10.734 1.00 96.12 590 TYR A O 1
ATOM 4745 N N . ASP A 1 591 ? 11.123 -21.816 12.156 1.00 95.56 591 ASP A N 1
ATOM 4746 C CA . ASP A 1 591 ? 9.963 -22.547 12.690 1.00 95.56 591 ASP A CA 1
ATOM 4747 C C . ASP A 1 591 ? 8.727 -22.465 11.763 1.00 95.56 591 ASP A C 1
ATOM 4749 O O . ASP A 1 591 ? 7.582 -22.337 12.215 1.00 95.56 591 ASP A O 1
ATOM 4753 N N . TYR A 1 592 ? 8.953 -22.488 10.445 1.00 95.50 592 TYR A N 1
ATOM 4754 C CA . TYR A 1 592 ? 7.918 -22.350 9.414 1.00 95.50 592 TYR A CA 1
ATOM 4755 C C . TYR A 1 592 ? 6.926 -23.510 9.441 1.00 95.50 592 TYR A C 1
ATOM 4757 O O . TYR A 1 592 ? 5.759 -23.320 9.791 1.00 95.50 592 TYR A O 1
ATOM 4765 N N . ASP A 1 593 ? 7.410 -24.716 9.161 1.00 93.75 593 ASP A N 1
ATOM 4766 C CA . ASP A 1 593 ? 6.564 -25.904 9.009 1.00 93.75 593 ASP A CA 1
ATOM 4767 C C . ASP A 1 593 ? 6.101 -26.483 10.354 1.00 93.75 593 ASP A C 1
ATOM 4769 O O . ASP A 1 593 ? 5.098 -27.192 10.428 1.00 93.75 593 ASP A O 1
ATOM 4773 N N . THR A 1 594 ? 6.832 -26.198 11.434 1.00 92.56 594 THR A N 1
ATOM 4774 C CA . THR A 1 594 ? 6.592 -26.790 12.759 1.00 92.56 594 THR A CA 1
ATOM 4775 C C . THR A 1 594 ? 5.665 -25.951 13.634 1.00 92.56 594 THR A C 1
ATOM 4777 O O . THR A 1 594 ? 4.965 -26.513 14.479 1.00 92.56 594 THR A O 1
ATOM 4780 N N . GLN A 1 595 ? 5.644 -24.624 13.457 1.00 94.50 595 GLN A N 1
ATOM 4781 C CA . GLN A 1 595 ? 4.933 -23.713 14.357 1.00 94.50 595 GLN A CA 1
ATOM 4782 C C . GLN A 1 595 ? 4.116 -22.653 13.614 1.00 94.50 595 GLN A C 1
ATOM 4784 O O . GLN A 1 595 ? 2.906 -22.583 13.812 1.00 94.50 595 GLN A O 1
ATOM 4789 N N . THR A 1 596 ? 4.747 -21.833 12.774 1.00 97.19 596 THR A N 1
ATOM 4790 C CA . THR A 1 596 ? 4.141 -20.579 12.291 1.00 97.19 596 THR A CA 1
ATOM 4791 C C . THR A 1 596 ? 3.120 -20.761 11.165 1.00 97.19 596 THR A C 1
ATOM 4793 O O . THR A 1 596 ? 2.019 -20.227 11.279 1.00 97.19 596 THR A O 1
ATOM 4796 N N . ILE A 1 597 ? 3.404 -21.551 10.122 1.00 97.56 597 ILE A N 1
ATOM 4797 C CA . ILE A 1 597 ? 2.419 -21.844 9.059 1.00 97.56 597 ILE A CA 1
ATOM 4798 C C . ILE A 1 597 ? 1.215 -22.626 9.619 1.00 97.56 597 ILE A C 1
ATOM 4800 O O . ILE A 1 597 ? 0.079 -22.211 9.371 1.00 97.56 597 ILE A O 1
ATOM 4804 N N . PRO A 1 598 ? 1.405 -23.693 10.428 1.00 97.44 598 PRO A N 1
ATOM 4805 C CA . PRO A 1 598 ? 0.289 -24.372 11.086 1.00 97.44 598 PRO A CA 1
ATOM 4806 C C . PRO A 1 598 ? -0.555 -23.455 11.982 1.00 97.44 598 PRO A C 1
ATOM 4808 O O . PRO A 1 598 ? -1.775 -23.596 12.029 1.00 97.44 598 PRO A O 1
ATOM 4811 N N . PHE A 1 599 ? 0.073 -22.497 12.668 1.00 98.12 599 PHE A N 1
ATOM 4812 C CA . PHE A 1 599 ? -0.635 -21.511 13.483 1.00 98.12 599 PHE A CA 1
ATOM 4813 C C . PHE A 1 599 ? -1.503 -20.564 12.643 1.00 98.12 599 PHE A C 1
ATOM 4815 O O . PHE A 1 599 ? -2.656 -20.326 12.999 1.00 98.12 599 PHE A O 1
ATOM 4822 N N . LEU A 1 600 ? -0.999 -20.065 11.507 1.00 98.31 600 LEU A N 1
ATOM 4823 C CA . LEU A 1 600 ? -1.817 -19.261 10.591 1.00 98.31 600 LEU A CA 1
ATOM 4824 C C . LEU A 1 600 ? -3.001 -20.070 10.044 1.00 98.31 600 LEU A C 1
ATOM 4826 O O . LEU A 1 600 ? -4.119 -19.558 9.981 1.00 98.31 600 LEU A O 1
ATOM 4830 N N . ALA A 1 601 ? -2.790 -21.345 9.709 1.00 98.12 601 ALA A N 1
ATOM 4831 C CA . ALA A 1 601 ? -3.868 -22.229 9.275 1.00 98.12 601 ALA A CA 1
ATOM 4832 C C . ALA A 1 601 ? -4.975 -22.340 10.332 1.00 98.12 601 ALA A C 1
ATOM 4834 O O . ALA A 1 601 ? -6.153 -22.163 10.015 1.00 98.12 601 ALA A O 1
ATOM 4835 N N . GLU A 1 602 ? -4.583 -22.560 11.589 1.00 97.94 602 GLU A N 1
ATOM 4836 C CA . GLU A 1 602 ? -5.487 -22.653 12.735 1.00 97.94 602 GLU A CA 1
ATOM 4837 C C . GLU A 1 602 ? -6.266 -21.354 12.970 1.00 97.94 602 GLU A C 1
ATOM 4839 O O . GLU A 1 602 ? -7.491 -21.392 13.067 1.00 97.94 602 GLU A O 1
ATOM 4844 N N . ILE A 1 603 ? -5.601 -20.191 12.972 1.00 97.81 603 ILE A N 1
ATOM 4845 C CA . ILE A 1 603 ? -6.281 -18.889 13.093 1.00 97.81 603 ILE A CA 1
ATOM 4846 C C . ILE A 1 603 ? -7.334 -18.720 11.996 1.00 97.81 603 ILE A C 1
ATOM 4848 O O . ILE A 1 603 ? -8.463 -18.314 12.278 1.00 97.81 603 ILE A O 1
ATOM 4852 N N . GLY A 1 604 ? -6.976 -19.044 10.749 1.00 98.12 604 GLY A N 1
ATOM 4853 C CA . GLY A 1 604 ? -7.904 -18.971 9.624 1.00 98.12 604 GLY A CA 1
ATOM 4854 C C . GLY A 1 604 ? -9.135 -19.856 9.833 1.00 98.12 604 GLY A C 1
ATOM 4855 O O . GLY A 1 604 ? -10.253 -19.413 9.577 1.00 98.12 604 GLY A O 1
ATOM 4856 N N . ASN A 1 605 ? -8.950 -21.075 10.351 1.00 98.06 605 ASN A N 1
ATOM 4857 C CA . ASN A 1 605 ? -10.050 -21.996 10.646 1.00 98.06 605 ASN A CA 1
ATOM 4858 C C . ASN A 1 605 ? -10.943 -21.498 11.786 1.00 98.06 605 ASN A C 1
ATOM 4860 O O . ASN A 1 605 ? -12.164 -21.512 11.648 1.00 98.06 605 ASN A O 1
ATOM 4864 N N . VAL A 1 606 ? -10.361 -21.019 12.885 1.00 98.06 606 VAL A N 1
ATOM 4865 C CA . VAL A 1 606 ? -11.126 -20.518 14.035 1.00 98.06 606 VAL A CA 1
ATOM 4866 C C . VAL A 1 606 ? -11.953 -19.281 13.655 1.00 98.06 606 VAL A C 1
ATOM 4868 O O . VAL A 1 606 ? -13.125 -19.188 14.020 1.00 98.06 606 VAL A O 1
ATOM 4871 N N . ILE A 1 607 ? -11.397 -18.361 12.860 1.00 98.50 607 ILE A N 1
ATOM 4872 C CA . ILE A 1 607 ? -12.136 -17.193 12.351 1.00 98.50 607 ILE A CA 1
ATOM 4873 C C . ILE A 1 607 ? -13.219 -17.607 11.350 1.00 98.50 607 ILE A C 1
ATOM 4875 O O . ILE A 1 607 ? -14.335 -17.094 11.415 1.00 98.50 607 ILE A O 1
ATOM 4879 N N . TYR A 1 608 ? -12.932 -18.560 10.460 1.00 98.56 608 TYR A N 1
ATOM 4880 C CA . TYR A 1 608 ? -13.930 -19.097 9.535 1.00 98.56 608 TYR A CA 1
ATOM 4881 C C . TYR A 1 608 ? -15.118 -19.732 10.277 1.00 98.56 608 TYR A C 1
ATOM 4883 O O . TYR A 1 608 ? -16.270 -19.483 9.920 1.00 98.56 608 TYR A O 1
ATOM 4891 N N . LEU A 1 609 ? -14.861 -20.514 11.332 1.00 98.19 609 LEU A N 1
ATOM 4892 C CA . LEU A 1 609 ? -15.910 -21.101 12.173 1.00 98.19 609 LEU A CA 1
ATOM 4893 C C . LEU A 1 609 ? -16.732 -20.021 12.883 1.00 98.19 609 LEU A C 1
ATOM 4895 O O . LEU A 1 609 ? -17.960 -20.091 12.873 1.00 98.19 609 LEU A O 1
ATOM 4899 N N . TYR A 1 610 ? -16.076 -18.987 13.410 1.00 98.06 610 TYR A N 1
ATOM 4900 C CA . TYR A 1 610 ? -16.760 -17.834 13.990 1.00 98.06 610 TYR A CA 1
ATOM 4901 C C . TYR A 1 610 ? -17.672 -17.125 12.970 1.00 98.06 610 TYR A C 1
ATOM 4903 O O . TYR A 1 610 ? -18.832 -16.844 13.271 1.00 98.06 610 TYR A O 1
ATOM 4911 N N . GLU A 1 611 ? -17.203 -16.885 11.740 1.00 97.94 611 GLU A N 1
ATOM 4912 C CA . GLU A 1 611 ? -18.029 -16.282 10.683 1.00 97.94 611 GLU A CA 1
ATOM 4913 C C . GLU A 1 611 ? -19.195 -17.167 10.244 1.00 97.94 611 GLU A C 1
ATOM 4915 O O . GLU A 1 611 ? -20.242 -16.649 9.851 1.00 97.94 611 GLU A O 1
ATOM 4920 N N . LYS A 1 612 ? -19.030 -18.489 10.313 1.00 96.75 612 LYS A N 1
ATOM 4921 C CA . LYS A 1 612 ? -20.083 -19.455 9.996 1.00 96.75 612 LYS A CA 1
ATOM 4922 C C . LYS A 1 612 ? -21.223 -19.427 11.016 1.00 96.75 612 LYS A C 1
ATOM 4924 O O . LYS A 1 612 ? -22.372 -19.649 10.645 1.00 96.75 612 LYS A O 1
ATOM 4929 N N . GLU A 1 613 ? -20.914 -19.161 12.282 1.00 96.00 613 GLU A N 1
ATOM 4930 C CA . GLU A 1 613 ? -21.898 -19.064 13.369 1.00 96.00 613 GLU A CA 1
ATOM 4931 C C . GLU A 1 613 ? -22.495 -17.656 13.516 1.00 96.00 613 GLU A C 1
ATOM 4933 O O . GLU A 1 613 ? -23.552 -17.477 14.128 1.00 96.00 613 GLU A O 1
ATOM 4938 N N . ARG A 1 614 ? -21.841 -16.638 12.949 1.00 94.38 614 ARG A N 1
ATOM 4939 C CA . ARG A 1 614 ? -22.268 -15.246 13.071 1.00 94.38 614 ARG A CA 1
ATOM 4940 C C . ARG A 1 614 ? -23.600 -14.995 12.360 1.00 94.38 614 ARG A C 1
ATOM 4942 O O . ARG A 1 614 ? -23.730 -15.153 11.149 1.00 94.38 614 ARG A O 1
ATOM 4949 N N . GLY A 1 615 ? -24.578 -14.481 13.107 1.00 90.44 615 GLY A N 1
ATOM 4950 C CA . GLY A 1 615 ? -25.845 -14.018 12.542 1.00 90.44 615 GLY A CA 1
ATOM 4951 C C . GLY A 1 615 ? -25.648 -12.809 11.620 1.00 90.44 615 GLY A C 1
ATOM 4952 O O . GLY A 1 615 ? -25.245 -11.737 12.075 1.00 90.44 615 GLY A O 1
ATOM 4953 N N . LYS A 1 616 ? -25.961 -12.967 10.329 1.00 92.62 616 LYS A N 1
ATOM 4954 C CA . LYS A 1 616 ? -25.935 -11.885 9.331 1.00 92.62 616 LYS A CA 1
ATOM 4955 C C . LYS A 1 616 ? -27.359 -11.435 9.017 1.00 92.62 616 LYS A C 1
ATOM 4957 O O . LYS A 1 616 ? -28.222 -12.257 8.726 1.00 92.62 616 LYS A O 1
ATOM 4962 N N . LYS A 1 617 ? -27.607 -10.123 9.064 1.00 93.94 617 LYS A N 1
ATOM 4963 C CA . LYS A 1 617 ? -28.930 -9.550 8.759 1.00 93.94 617 LYS A CA 1
ATOM 4964 C C . LYS A 1 617 ? -29.308 -9.714 7.284 1.00 93.94 617 LYS A C 1
ATOM 4966 O O . LYS A 1 617 ? -30.471 -9.953 6.979 1.00 93.94 617 LYS A O 1
ATOM 4971 N N . TYR A 1 618 ? -28.324 -9.584 6.397 1.00 95.69 618 TYR A N 1
ATOM 4972 C CA . TYR A 1 618 ? -28.455 -9.795 4.961 1.00 95.69 618 TYR A CA 1
ATOM 4973 C C . TYR A 1 618 ? -27.357 -10.756 4.501 1.00 95.69 618 TYR A C 1
ATOM 4975 O O . TYR A 1 618 ? -26.230 -10.705 4.999 1.00 95.69 618 TYR A O 1
ATOM 4983 N N . ILE A 1 619 ? -27.708 -11.657 3.585 1.00 94.81 619 ILE A N 1
ATOM 4984 C CA . ILE A 1 619 ? -26.788 -12.643 3.014 1.00 94.81 619 ILE A CA 1
ATOM 4985 C C . ILE A 1 619 ? -25.980 -11.966 1.909 1.00 94.81 619 ILE A C 1
ATOM 4987 O O . ILE A 1 619 ? -26.547 -11.233 1.103 1.00 94.81 619 ILE A O 1
ATOM 4991 N N . ALA A 1 620 ? -24.676 -12.233 1.864 1.00 95.62 620 ALA A N 1
ATOM 4992 C CA . ALA A 1 620 ? -23.814 -11.701 0.823 1.00 95.62 620 ALA A CA 1
ATOM 4993 C C . ALA A 1 620 ? -24.055 -12.378 -0.529 1.00 95.62 620 ALA A C 1
ATOM 4995 O O . ALA A 1 620 ? -23.968 -13.605 -0.645 1.00 95.62 620 ALA A O 1
ATOM 4996 N N . ASP A 1 621 ? -24.295 -11.569 -1.560 1.00 95.38 621 ASP A N 1
ATOM 4997 C CA . ASP A 1 621 ? -24.140 -11.994 -2.949 1.00 95.38 621 ASP A CA 1
ATOM 4998 C C . ASP A 1 621 ? -22.650 -12.003 -3.309 1.00 95.38 621 ASP A C 1
ATOM 5000 O O . ASP A 1 621 ? -21.991 -10.962 -3.350 1.00 95.38 621 ASP A O 1
ATOM 5004 N N . LEU A 1 622 ? -22.132 -13.211 -3.536 1.00 96.06 622 LEU A N 1
ATOM 5005 C CA . LEU A 1 622 ? -20.731 -13.497 -3.847 1.00 96.06 622 LEU A CA 1
ATOM 5006 C C . LEU A 1 622 ? -20.572 -14.047 -5.275 1.00 96.06 622 LEU A C 1
ATOM 5008 O O . LEU A 1 622 ? -19.518 -14.579 -5.623 1.00 96.06 622 LEU A O 1
ATOM 5012 N N . SER A 1 623 ? -21.609 -13.930 -6.112 1.00 93.06 623 SER A N 1
ATOM 5013 C CA . SER A 1 623 ? -21.629 -14.457 -7.483 1.00 93.06 623 SER A CA 1
ATOM 5014 C C . SER A 1 623 ? -20.487 -13.914 -8.345 1.00 93.06 623 SER A C 1
ATOM 5016 O O . SER A 1 623 ? -19.876 -14.679 -9.094 1.00 93.06 623 SER A O 1
ATOM 5018 N N . TYR A 1 624 ? -20.126 -12.636 -8.166 1.00 91.75 624 TYR A N 1
ATOM 5019 C CA . TYR A 1 624 ? -18.967 -12.012 -8.810 1.00 91.75 624 TYR A CA 1
ATOM 5020 C C . TYR A 1 624 ? -17.679 -12.813 -8.576 1.00 91.75 624 TYR A C 1
ATOM 5022 O O . TYR A 1 624 ? -16.955 -13.094 -9.525 1.00 91.75 624 TYR A O 1
ATOM 5030 N N . PHE A 1 625 ? -17.426 -13.264 -7.345 1.00 93.12 625 PHE A N 1
ATOM 5031 C CA . PHE A 1 625 ? -16.236 -14.052 -7.008 1.00 93.12 625 PHE A CA 1
ATOM 5032 C C . PHE A 1 625 ? -16.330 -15.515 -7.462 1.00 93.12 625 PHE A C 1
ATOM 5034 O O . PHE A 1 625 ? -15.308 -16.185 -7.595 1.00 93.12 625 PHE A O 1
ATOM 5041 N N . GLY A 1 626 ? -17.542 -16.017 -7.718 1.00 85.94 626 GLY A N 1
ATOM 5042 C CA . GLY A 1 626 ? -17.768 -17.351 -8.273 1.00 85.94 626 GLY A CA 1
ATOM 5043 C C . GLY A 1 626 ? -17.426 -17.471 -9.758 1.00 85.94 626 GLY A C 1
ATOM 5044 O O . GLY A 1 626 ? -17.052 -18.554 -10.204 1.00 85.94 626 GLY A O 1
ATOM 5045 N N . VAL A 1 627 ? -17.523 -16.371 -10.513 1.00 85.81 627 VAL A N 1
ATOM 5046 C CA . VAL A 1 627 ? -17.175 -16.317 -11.947 1.00 85.81 627 VAL A CA 1
ATOM 5047 C C . VAL A 1 627 ? -15.721 -15.900 -12.216 1.00 85.81 627 VAL A C 1
ATOM 5049 O O . VAL A 1 627 ? -15.312 -15.850 -13.380 1.00 85.81 627 VAL A O 1
ATOM 5052 N N . LEU A 1 628 ? -14.957 -15.586 -11.160 1.00 84.56 628 LEU A N 1
ATOM 5053 C CA . LEU A 1 628 ? -13.496 -15.438 -11.185 1.00 84.56 628 LEU A CA 1
ATOM 5054 C C . LEU A 1 628 ? -12.820 -16.804 -11.090 1.00 84.56 628 LEU A C 1
ATOM 5056 O O . LEU A 1 628 ? -11.849 -16.994 -11.853 1.00 84.56 628 LEU A O 1
#

pLDDT: mean 88.95, std 11.75, range [35.41, 98.75]

Secondary structure (DSSP, 8-state):
-HHHHTSSSHHHHHHHHHHHHHHHHHHHHHHHHHHHHHHHHTTT--PPTT-HHHHHHHHHS-HHHHHHHHHHHHHHHHHHHHHHHHHHHHHIIIIISTT---HHHHHHHHHHHHHHHHHHHHH----SS-HHHHHHHHHHHHHHHHHHHHHHHHSS-PPPHHHHHHHHHHHHHHHHHHHHTT--GGGHHHHHHHHHHHHHHHHHHHHTTS-TTSSHHHHHHHHHHHHHHHSS-SS-----SB-HHHHHHHTTS-GGGHHHHH-TTTTT-EEEEEEEEE-TT--EEEEEEEES--TTS----GGGGHHHHHHHHHHHHHT-TT--TTSEEEEPP-STT---BS--TTSTTS--BHHHHHHHHHHH--HHHHHHHHHHH-HHHHHHHHHHTT-TT-B--S-SS----HHHHTEE--EEEEETTEEEEEEPPEE---------S--EE-SEEEETTEEEESPEE-TTS-B--HHHHHHHHHHHH-GGGS-TTS-----HHHHHHHHHHHH--GGG--SS---TTS-TTTT--TTTTT-SSPPPTTEEEEEEEEEETTEEEEEEEEEETTTTEEEEEEEEEE--TT-EESSS--SIIIIIHHHHHHHHHHHHHHHHHS--SS----HHHH--

Foldseek 3Di:
DVVLVPDPDPVRSVCVVVVVVVVVVVVVVVVVVVLVVLCVVVVNPDDQAPCSVVCCLPPPDDPVVSVVVVVVVVVVVCVVLVVVLLVQLCCCCCVVVVNDDDPVSSVVSSVVVVVVVVVVVVPDDDDSDHPVQVVVLVVLLQLLLVLLVVVVVPDPDDFDPLLSVQLRVLLNLVSVVCVVVVNRSVCSNVVSSVSSNVSSVVVRVVCVVDDHDDPNPVVVVVSVVCCVVVVPDPPPPQDQDADPVLVVLCVPFPPVQVCCQVCVVVFVKKKKWWDWFADPVLDTDIDMGIGSFDQQADDFQFLLCLLLLLLVLQLVQVVPVLDHQPWFKWFPDDDDPDHIDQFDPLFPVRTDGLLVLLLCCQAFVDQVSSQLSCLVQPQQNSQVLLVLLPQNLWGDQAGHPDPDDSFVSQKHAKMFTDDPVGTRDIDHIDGHDDDNFQSHPNQWFFQWEDDPNDIGGGTDGCRRHGDGGQVSSQVVVCCLLPVPPDDDRNHRDHDPVSSLSSQCSQQDYQCNDVRSNDDLLRARCNQVLAQQLSDNDHDPLQKTWRWGWRDFFQKTKIWTWIARNVQLFTITMIIITGFDVVRYHPPPDTCRNPHDSVSNSSSNVSVRVVRSPDDHPDRRDPVSVSVD